Protein AF-0000000073501683 (afdb_homodimer)

Sequence (732 aa):
MWHLYICSGDPIFLEQFWMQNEAYSSVLIPGWHRMSYRYVDYTLMSTELEYYIRKLHSIVGNAVTEGRYMVFGVGSSQLLTAALYALSSENSSSPSNVLATIPYYPMYKSQTVLFNSENFDFRGDTNSWQSNTSTNNLDVIEFVTSPNNPDGELKKPIIGGKTIYDHAYFWPHFTPIPGPSDRDLMIFTLSKLTGHAGVRFGWAIIKDKDVYEKFLNYIMVADLGISKDTQLRVLKLLKVAIKDDGKPLFQLAYNLMRERWDRLTSVLSKSTRFSVQQRHPLHCNFFNETRLPSPAYAWIKCEKEEDDDCGAMLEEGKIISRSGSFFSAKDRYSRLSLIKSQDDFELLIQRFTELVSLENDSIETMMWHLYICSGDPIFLEQFWMQNEAYSSVLIPGWHRMSYRYVDYTLMSTELEYYIRKLHSIVGNAVTEGRYMVFGVGSSQLLTAALYALSSENSSSPSNVLATIPYYPMYKSQTVLFNSENFDFRGDTNSWQSNTSTNNLDVIEFVTSPNNPDGELKKPIIGGKTIYDHAYFWPHFTPIPGPSDRDLMIFTLSKLTGHAGVRFGWAIIKDKDVYEKFLNYIMVADLGISKDTQLRVLKLLKVAIKDDGKPLFQLAYNLMRERWDRLTSVLSKSTRFSVQQRHPLHCNFFNETRLPSPAYAWIKCEKEEDDDCGAMLEEGKIISRSGSFFSAKDRYSRLSLIKSQDDFELLIQRFTELVSLENDSIETM

Nearest PDB structures (foldseek):
  2hox-assembly1_B  TM=9.635E-01  e=4.590E-45  Allium sativum
  3bwn-assembly2_D  TM=9.314E-01  e=3.505E-40  Arabidopsis thaliana
  3bwn-assembly1_A  TM=9.210E-01  e=6.675E-40  Arabidopsis thaliana
  3bwn-assembly1_B  TM=9.392E-01  e=8.279E-39  Arabidopsis thaliana
  3bwn-assembly3_E  TM=9.276E-01  e=3.579E-38  Arabidopsis thaliana

Organism: Ambrosia artemisiifolia (NCBI:txid4212)

pLDDT: mean 93.51, std 9.35, range [40.62, 98.94]

Solvent-accessible surface area (backbone atoms only — not comparable to full-atom values): 36940 Å² total; per-residue (Å²): 132,85,66,44,77,34,47,58,87,46,25,41,56,45,39,66,62,27,56,75,38,31,91,63,25,43,43,77,46,51,46,49,53,68,26,41,54,47,49,96,85,70,35,63,67,59,66,68,42,52,51,52,52,49,49,45,29,60,59,52,34,42,40,66,54,82,90,42,44,75,47,79,30,48,12,41,51,32,42,54,54,33,48,51,64,36,69,32,51,79,90,50,94,57,46,20,36,32,29,34,50,74,57,32,58,49,60,66,52,53,38,39,58,69,56,38,29,58,36,38,41,68,69,48,41,43,69,64,48,64,71,47,70,86,54,83,85,57,61,36,39,34,52,31,40,32,34,23,50,48,67,41,44,78,54,70,82,84,86,77,57,51,56,43,34,36,32,49,43,58,41,71,30,27,25,51,33,70,49,51,46,80,63,64,30,36,33,31,30,43,25,66,72,68,16,35,35,7,48,33,37,16,38,34,41,26,55,50,65,69,45,45,52,39,33,52,49,42,41,40,57,46,32,65,47,54,34,48,61,49,48,52,50,49,39,35,43,49,57,57,45,42,40,82,69,22,45,68,52,42,51,53,46,23,54,53,32,43,52,53,48,52,54,52,49,57,53,39,68,71,30,86,47,45,47,64,62,85,71,66,68,36,54,11,58,64,76,68,44,74,36,66,44,25,47,59,35,46,35,32,32,35,64,42,84,88,40,56,43,28,32,60,58,37,38,74,44,43,34,42,48,34,39,15,54,66,27,69,35,59,32,25,22,22,35,36,44,68,30,38,40,68,67,58,49,53,50,49,54,51,35,49,46,49,45,39,49,53,56,52,51,56,52,70,75,97,132,84,67,42,78,34,48,57,87,48,24,43,57,44,39,66,60,27,55,76,37,31,88,64,26,42,44,77,47,49,46,49,52,68,26,37,54,47,48,96,85,69,34,63,66,60,65,67,42,53,50,52,51,49,48,45,28,60,58,51,32,43,41,67,55,82,89,41,45,74,46,78,30,46,12,41,51,33,42,55,52,33,47,48,63,35,69,33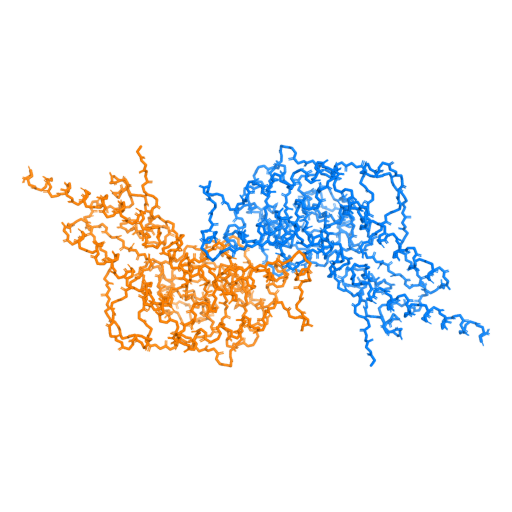,53,79,89,51,96,57,45,20,37,29,30,33,50,72,55,31,59,49,60,65,52,54,38,40,58,69,56,39,28,59,36,38,41,67,69,48,42,43,70,64,48,64,71,47,69,85,56,82,87,55,60,38,39,35,52,32,41,33,35,24,51,46,66,40,44,77,54,71,82,83,85,77,57,49,56,44,33,35,31,49,44,58,40,71,30,27,26,51,32,70,50,53,46,80,63,64,30,37,34,31,30,43,23,66,70,69,15,36,36,8,49,32,38,16,39,36,42,27,56,50,65,69,44,45,52,39,34,51,50,42,42,40,56,47,30,65,48,52,34,48,61,51,49,53,49,49,41,35,44,48,56,56,46,42,38,82,70,21,45,69,52,41,50,53,46,24,52,52,35,42,52,51,49,53,53,52,50,57,54,40,69,72,31,86,46,45,47,65,64,85,72,65,69,35,53,11,59,63,78,69,44,73,35,64,45,24,45,59,35,46,34,32,33,35,64,44,83,85,40,57,43,27,31,62,58,37,39,74,43,42,34,40,48,34,39,15,55,65,27,69,36,60,33,26,23,23,34,35,42,68,30,39,40,70,66,57,48,53,51,50,53,52,35,48,47,50,47,39,48,54,56,53,52,55,52,69,74,95

Structure (mmCIF, N/CA/C/O backbone):
data_AF-0000000073501683-model_v1
#
loop_
_entity.id
_entity.type
_entity.pdbx_description
1 polymer 'Alliinase C-terminal domain-containing protein'
#
loop_
_atom_site.group_PDB
_atom_site.id
_atom_site.type_symbol
_atom_site.label_atom_id
_atom_site.label_alt_id
_atom_site.label_comp_id
_atom_site.label_asym_id
_atom_site.label_entity_id
_atom_site.label_seq_id
_atom_site.pdbx_PDB_ins_code
_atom_site.Cartn_x
_atom_site.Cartn_y
_atom_site.Cartn_z
_atom_site.occupancy
_atom_site.B_iso_or_equiv
_atom_site.auth_seq_id
_atom_site.auth_comp_id
_atom_site.auth_asym_id
_atom_site.auth_atom_id
_atom_site.pdbx_PDB_model_num
ATOM 1 N N . MET A 1 1 ? 5.391 -33.594 15.164 1 40.69 1 MET A N 1
ATOM 2 C CA . MET A 1 1 ? 5.633 -33.969 13.773 1 40.69 1 MET A CA 1
ATOM 3 C C . MET A 1 1 ? 5.453 -32.781 12.852 1 40.69 1 MET A C 1
ATOM 5 O O . MET A 1 1 ? 4.422 -32.094 12.898 1 40.69 1 MET A O 1
ATOM 9 N N . TRP A 1 2 ? 6.484 -32.312 12.258 1 59 2 TRP A N 1
ATOM 10 C CA . TRP A 1 2 ? 6.484 -31 11.625 1 59 2 TRP A CA 1
ATOM 11 C C . TRP A 1 2 ? 5.824 -31.047 10.25 1 59 2 TRP A C 1
ATOM 13 O O . TRP A 1 2 ? 6.184 -31.891 9.422 1 59 2 TRP A O 1
ATOM 23 N N . HIS A 1 3 ? 4.598 -30.578 10.094 1 71.62 3 HIS A N 1
ATOM 24 C CA . HIS A 1 3 ? 3.885 -30.516 8.828 1 71.62 3 HIS A CA 1
ATOM 25 C C . HIS A 1 3 ? 4.582 -29.562 7.855 1 71.62 3 HIS A C 1
ATOM 27 O O . HIS A 1 3 ? 5.086 -28.516 8.266 1 71.62 3 HIS A O 1
ATOM 33 N N . LEU A 1 4 ? 4.883 -30.312 6.652 1 77.75 4 LEU A N 1
ATOM 34 C CA . LEU A 1 4 ? 5.398 -29.484 5.566 1 77.75 4 LEU A CA 1
ATOM 35 C C . LEU A 1 4 ? 4.312 -28.562 5.023 1 77.75 4 LEU A C 1
ATOM 37 O O . LEU A 1 4 ? 3.27 -29.031 4.559 1 77.75 4 LEU A O 1
ATOM 41 N N . TYR A 1 5 ? 4.527 -27.234 5.156 1 80.25 5 TYR A N 1
ATOM 42 C CA . TYR A 1 5 ? 3.586 -26.234 4.652 1 80.25 5 TYR A CA 1
ATOM 43 C C . TYR A 1 5 ? 3.99 -25.75 3.264 1 80.25 5 TYR A C 1
ATOM 45 O O . TYR A 1 5 ? 4.781 -24.812 3.131 1 80.25 5 TYR A O 1
ATOM 53 N N . ILE A 1 6 ? 3.439 -26.484 2.26 1 83.88 6 ILE A N 1
ATOM 54 C CA . ILE A 1 6 ? 3.791 -26.172 0.879 1 83.88 6 ILE A CA 1
ATOM 55 C C . ILE A 1 6 ? 2.578 -25.578 0.157 1 83.88 6 ILE A C 1
ATOM 57 O O . ILE A 1 6 ? 2.35 -25.875 -1.02 1 83.88 6 ILE A O 1
ATOM 61 N N . CYS A 1 7 ? 1.84 -24.781 0.889 1 82.81 7 CYS A N 1
ATOM 62 C CA . CYS A 1 7 ? 0.592 -24.281 0.332 1 82.81 7 CYS A CA 1
ATOM 63 C C . CYS A 1 7 ? 0.721 -22.812 -0.043 1 82.81 7 CYS A C 1
ATOM 65 O O . CYS A 1 7 ? -0.088 -22.281 -0.812 1 82.81 7 CYS A O 1
ATOM 67 N N . SER A 1 8 ? 1.766 -22.188 0.439 1 86.75 8 SER A N 1
ATOM 68 C CA . SER A 1 8 ? 1.868 -20.734 0.271 1 86.75 8 SER A CA 1
ATOM 69 C C . SER A 1 8 ? 2.521 -20.375 -1.06 1 86.75 8 SER A C 1
ATOM 71 O O . SER A 1 8 ? 3.279 -21.172 -1.618 1 86.75 8 SER A O 1
ATOM 73 N N . GLY A 1 9 ? 2.184 -19.219 -1.585 1 90.62 9 GLY A N 1
ATOM 74 C CA . GLY A 1 9 ? 2.812 -18.688 -2.785 1 90.62 9 GLY A CA 1
ATOM 75 C C . GLY A 1 9 ? 4.059 -17.875 -2.496 1 90.62 9 GLY A C 1
ATOM 76 O O . GLY A 1 9 ? 4.516 -17.109 -3.346 1 90.62 9 GLY A O 1
ATOM 77 N N . ASP A 1 10 ? 4.605 -18.078 -1.342 1 91.62 10 ASP A N 1
ATOM 78 C CA . ASP A 1 10 ? 5.809 -17.344 -0.957 1 91.62 10 ASP A CA 1
ATOM 79 C C . ASP A 1 10 ? 7.016 -17.812 -1.771 1 91.62 10 ASP A C 1
ATOM 81 O O . ASP A 1 10 ? 7.5 -18.922 -1.592 1 91.62 10 ASP A O 1
ATOM 85 N N . PRO A 1 11 ? 7.543 -16.938 -2.639 1 95.44 11 PRO A N 1
ATOM 86 C CA . PRO A 1 11 ? 8.539 -17.359 -3.629 1 95.44 11 PRO A CA 1
ATOM 87 C C . PRO A 1 11 ? 9.969 -17.125 -3.164 1 95.44 11 PRO A C 1
ATOM 89 O O . PRO A 1 11 ? 10.633 -16.203 -3.637 1 95.44 11 PRO A O 1
ATOM 92 N N . ILE A 1 12 ? 10.602 -18.062 -2.455 1 94.31 12 ILE A N 1
ATOM 93 C CA . ILE A 1 12 ? 11.945 -17.812 -1.935 1 94.31 12 ILE A CA 1
ATOM 94 C C . ILE A 1 12 ? 12.945 -18.703 -2.664 1 94.31 12 ILE A C 1
ATOM 96 O O . ILE A 1 12 ? 14.102 -18.812 -2.252 1 94.31 12 ILE A O 1
ATOM 100 N N . PHE A 1 13 ? 12.594 -19.266 -3.746 1 95.44 13 PHE A N 1
ATOM 101 C CA . PHE A 1 13 ? 13.391 -20.266 -4.445 1 95.44 13 PHE A CA 1
ATOM 102 C C . PHE A 1 13 ? 14.609 -19.625 -5.098 1 95.44 13 PHE A C 1
ATOM 104 O O . PHE A 1 13 ? 15.57 -20.328 -5.453 1 95.44 13 PHE A O 1
ATOM 111 N N . LEU A 1 14 ? 14.688 -18.281 -5.199 1 97.31 14 LEU A N 1
ATOM 112 C CA . LEU A 1 14 ? 15.797 -17.625 -5.879 1 97.31 14 LEU A CA 1
ATOM 113 C C . LEU A 1 14 ? 16.75 -16.984 -4.871 1 97.31 14 LEU A C 1
ATOM 115 O O . LEU A 1 14 ? 17.609 -16.188 -5.246 1 97.31 14 LEU A O 1
ATOM 119 N N . GLU A 1 15 ? 16.578 -17.266 -3.619 1 96 15 GLU A N 1
ATOM 120 C CA . GLU A 1 15 ? 17.375 -16.641 -2.564 1 96 15 GLU A CA 1
ATOM 121 C C . GLU A 1 15 ? 18.859 -16.812 -2.83 1 96 15 GLU A C 1
ATOM 123 O O . GLU A 1 15 ? 19.641 -15.852 -2.686 1 96 15 GLU A O 1
ATOM 128 N N . GLN A 1 16 ? 19.281 -17.969 -3.281 1 95.62 16 GLN A N 1
ATOM 129 C CA . GLN A 1 16 ? 20.703 -18.25 -3.516 1 95.62 16 GLN A CA 1
ATOM 130 C C . GLN A 1 16 ? 21.25 -17.375 -4.633 1 95.62 16 GLN A C 1
ATOM 132 O O . GLN A 1 16 ? 22.406 -16.922 -4.566 1 95.62 16 GLN A O 1
ATOM 137 N N . PHE A 1 17 ? 20.5 -17.172 -5.641 1 97.38 17 PHE A N 1
ATOM 138 C CA . PHE A 1 17 ? 20.922 -16.281 -6.723 1 97.38 17 PHE A CA 1
ATOM 139 C C . PHE A 1 17 ? 21.25 -14.891 -6.191 1 97.38 17 PHE A C 1
ATOM 141 O O . PHE A 1 17 ? 22.281 -14.305 -6.543 1 97.38 17 PHE A O 1
ATOM 148 N N . TRP A 1 18 ? 20.406 -14.359 -5.355 1 97.44 18 TRP A N 1
ATOM 149 C CA . TRP A 1 18 ? 20.547 -13 -4.855 1 97.44 18 TRP A CA 1
ATOM 150 C C . TRP A 1 18 ? 21.672 -12.906 -3.84 1 97.44 18 TRP A C 1
ATOM 152 O O . TRP A 1 18 ? 22.344 -11.875 -3.736 1 97.44 18 TRP A O 1
ATOM 162 N N . MET A 1 19 ? 21.906 -14.031 -3.141 1 95.75 19 MET A N 1
ATOM 163 C CA . MET A 1 19 ? 23.047 -14.078 -2.246 1 95.75 19 MET A CA 1
ATOM 164 C C . MET A 1 19 ? 24.359 -13.977 -3.029 1 95.75 19 MET A C 1
ATOM 166 O O . MET A 1 19 ? 25.281 -13.266 -2.621 1 95.75 19 MET A O 1
ATOM 170 N N . GLN A 1 20 ? 24.375 -14.609 -4.125 1 95.94 20 GLN A N 1
ATOM 171 C CA . GLN A 1 20 ? 25.562 -14.609 -4.965 1 95.94 20 GLN A CA 1
ATOM 172 C C . GLN A 1 20 ? 25.766 -13.258 -5.641 1 95.94 20 GLN A C 1
ATOM 174 O O . GLN A 1 20 ? 26.859 -12.93 -6.078 1 95.94 20 GLN A O 1
ATOM 179 N N . ASN A 1 21 ? 24.719 -12.492 -5.738 1 95.44 21 ASN A N 1
ATOM 180 C CA . ASN A 1 21 ? 24.781 -11.18 -6.371 1 95.44 21 ASN A CA 1
ATOM 181 C C . ASN A 1 21 ? 24.578 -10.055 -5.355 1 95.44 21 ASN A C 1
ATOM 183 O O . ASN A 1 21 ? 24.047 -8.992 -5.695 1 95.44 21 ASN A O 1
ATOM 187 N N . GLU A 1 22 ? 24.922 -10.289 -4.148 1 92.88 22 GLU A N 1
ATOM 188 C CA . GLU A 1 22 ? 24.656 -9.367 -3.051 1 92.88 22 GLU A CA 1
ATOM 189 C C . GLU A 1 22 ? 25.281 -7.996 -3.324 1 92.88 22 GLU A C 1
ATOM 191 O O . GLU A 1 22 ? 24.656 -6.965 -3.08 1 92.88 22 GLU A O 1
ATOM 196 N N . ALA A 1 23 ? 26.469 -7.91 -3.812 1 90.75 23 ALA A N 1
ATOM 197 C CA . ALA A 1 23 ? 27.203 -6.66 -4.031 1 90.75 23 ALA A CA 1
ATOM 198 C C . ALA A 1 23 ? 26.453 -5.754 -5.008 1 90.75 23 ALA A C 1
ATOM 200 O O . ALA A 1 23 ? 26.5 -4.527 -4.887 1 90.75 23 ALA A O 1
ATOM 201 N N . TYR A 1 24 ? 25.703 -6.387 -5.871 1 92.44 24 TYR A N 1
ATOM 202 C CA . TYR A 1 24 ? 25.047 -5.613 -6.922 1 92.44 24 TYR A CA 1
ATOM 203 C C . TYR A 1 24 ? 23.578 -5.375 -6.594 1 92.44 24 TYR A C 1
ATOM 205 O O . TYR A 1 24 ? 22.953 -4.465 -7.141 1 92.44 24 TYR A O 1
ATOM 213 N N . SER A 1 25 ? 23.078 -6.152 -5.691 1 94.44 25 SER A N 1
ATOM 214 C CA . SER A 1 25 ? 21.641 -6.102 -5.484 1 94.44 25 SER A CA 1
ATOM 215 C C . SER A 1 25 ? 21.297 -5.379 -4.188 1 94.44 25 SER A C 1
ATOM 217 O O . SER A 1 25 ? 20.125 -5.16 -3.889 1 94.44 25 SER A O 1
ATOM 219 N N . SER A 1 26 ? 22.281 -4.949 -3.434 1 95.62 26 SER A N 1
ATOM 220 C CA . SER A 1 26 ? 22.047 -4.227 -2.189 1 95.62 26 SER A CA 1
ATOM 221 C C . SER A 1 26 ? 21.75 -2.754 -2.453 1 95.62 26 SER A C 1
ATOM 223 O O . SER A 1 26 ? 22.312 -2.164 -3.383 1 95.62 26 SER A O 1
ATOM 225 N N . VAL A 1 27 ? 20.875 -2.189 -1.608 1 94.5 27 VAL A N 1
ATOM 226 C CA . VAL A 1 27 ? 20.562 -0.77 -1.739 1 94.5 27 VAL A CA 1
ATOM 227 C C . VAL A 1 27 ? 20.781 -0.066 -0.402 1 94.5 27 VAL A C 1
ATOM 229 O O . VAL A 1 27 ? 20.453 -0.61 0.654 1 94.5 27 VAL A O 1
ATOM 232 N N . LEU A 1 28 ? 21.438 1.097 -0.452 1 94.5 28 LEU A N 1
ATOM 233 C CA . LEU A 1 28 ? 21.578 1.99 0.691 1 94.5 28 LEU A CA 1
ATOM 234 C C . LEU A 1 28 ? 20.625 3.176 0.583 1 94.5 28 LEU A C 1
ATOM 236 O O . LEU A 1 28 ? 20.641 3.895 -0.42 1 94.5 28 LEU A O 1
ATOM 240 N N . ILE A 1 29 ? 19.797 3.379 1.59 1 94.06 29 ILE A N 1
ATOM 241 C CA . ILE A 1 29 ? 18.844 4.477 1.615 1 94.06 29 ILE A CA 1
ATOM 242 C C . ILE A 1 29 ? 19.156 5.418 2.773 1 94.06 29 ILE A C 1
ATOM 244 O O . ILE A 1 29 ? 18.859 5.113 3.932 1 94.06 29 ILE A O 1
ATOM 248 N N . PRO A 1 30 ? 19.672 6.594 2.461 1 94.62 30 PRO A N 1
ATOM 249 C CA . PRO A 1 30 ? 19.938 7.562 3.525 1 94.62 30 PRO A CA 1
ATOM 250 C C . PRO A 1 30 ? 18.672 8.141 4.137 1 94.62 30 PRO A C 1
ATOM 252 O O . PRO A 1 30 ? 17.656 8.281 3.447 1 94.62 30 PRO A O 1
ATOM 255 N N . GLY A 1 31 ? 18.797 8.594 5.379 1 93.44 31 GLY A N 1
ATOM 256 C CA . GLY A 1 31 ? 17.641 9.094 6.109 1 93.44 31 GLY A CA 1
ATOM 257 C C . GLY A 1 31 ? 17.062 10.367 5.516 1 93.44 31 GLY A C 1
ATOM 258 O O . GLY A 1 31 ? 15.875 10.641 5.66 1 93.44 31 GLY A O 1
ATOM 259 N N . TRP A 1 32 ? 17.875 11.109 4.805 1 92.88 32 TRP A N 1
ATOM 260 C CA . TRP A 1 32 ? 17.453 12.414 4.324 1 92.88 32 TRP A CA 1
ATOM 261 C C . TRP A 1 32 ? 16.969 12.336 2.879 1 92.88 32 TRP A C 1
ATOM 263 O O . TRP A 1 32 ? 16.578 13.352 2.293 1 92.88 32 TRP A O 1
ATOM 273 N N . HIS A 1 33 ? 16.938 11.156 2.367 1 88.75 33 HIS A N 1
ATOM 274 C CA . HIS A 1 33 ? 16.594 11.016 0.955 1 88.75 33 HIS A CA 1
ATOM 275 C C . HIS A 1 33 ? 15.164 10.516 0.781 1 88.75 33 HIS A C 1
ATOM 277 O O . HIS A 1 33 ? 14.641 9.805 1.638 1 88.75 33 HIS A O 1
ATOM 283 N N . ARG A 1 34 ? 14.531 11.016 -0.337 1 88.94 34 ARG A N 1
ATOM 284 C CA . ARG A 1 34 ? 13.227 10.547 -0.792 1 88.94 34 ARG A CA 1
ATOM 285 C C . ARG A 1 34 ? 12.156 10.797 0.267 1 88.94 34 ARG A C 1
ATOM 287 O O . ARG A 1 34 ? 11.305 9.938 0.502 1 88.94 34 ARG A O 1
ATOM 294 N N . MET A 1 35 ? 12.227 11.883 0.936 1 93.31 35 MET A N 1
ATOM 295 C CA . MET A 1 35 ? 11.289 12.242 1.996 1 93.31 35 MET A CA 1
ATOM 296 C C . MET A 1 35 ? 9.945 12.68 1.414 1 93.31 35 MET A C 1
ATOM 298 O O . MET A 1 35 ? 8.891 12.367 1.968 1 93.31 35 MET A O 1
ATOM 302 N N . SER A 1 36 ? 9.938 13.273 0.248 1 91.31 36 SER A N 1
ATOM 303 C CA . SER A 1 36 ? 8.758 13.844 -0.388 1 91.31 36 SER A CA 1
ATOM 304 C C . SER A 1 36 ? 7.84 12.758 -0.933 1 91.31 36 SER A C 1
ATOM 306 O O . SER A 1 36 ? 8.305 11.664 -1.271 1 91.31 36 SER A O 1
ATOM 308 N N . TYR A 1 37 ? 6.531 13.148 -1.036 1 88.75 37 TYR A N 1
ATOM 309 C CA . TYR A 1 37 ? 5.574 12.273 -1.708 1 88.75 37 TYR A CA 1
ATOM 310 C C . TYR A 1 37 ? 5.984 12.031 -3.154 1 88.75 37 TYR A C 1
ATOM 312 O O . TYR A 1 37 ? 5.793 10.93 -3.684 1 88.75 37 TYR A O 1
ATOM 320 N N . ARG A 1 38 ? 6.438 13.078 -3.799 1 86.06 38 ARG A N 1
ATOM 321 C CA . ARG A 1 38 ? 6.602 13.086 -5.25 1 86.06 38 ARG A CA 1
ATOM 322 C C . ARG A 1 38 ? 8.062 13.266 -5.637 1 86.06 38 ARG A C 1
ATOM 324 O O . ARG A 1 38 ? 8.875 13.734 -4.832 1 86.06 38 ARG A O 1
ATOM 331 N N . TYR A 1 39 ? 8.297 12.812 -6.816 1 83.75 39 TYR A N 1
ATOM 332 C CA . TYR A 1 39 ? 9.586 13.109 -7.438 1 83.75 39 TYR A CA 1
ATOM 333 C C . TYR A 1 39 ? 9.625 14.555 -7.938 1 83.75 39 TYR A C 1
ATOM 335 O O . TYR A 1 39 ? 8.648 15.289 -7.816 1 83.75 39 TYR A O 1
ATOM 343 N N . VAL A 1 40 ? 10.727 15 -8.391 1 74.5 40 VAL A N 1
ATOM 344 C CA . VAL A 1 40 ? 10.977 16.375 -8.789 1 74.5 40 VAL A CA 1
ATOM 345 C C . VAL A 1 40 ? 10.062 16.75 -9.961 1 74.5 40 VAL A C 1
ATOM 347 O O . VAL A 1 40 ? 9.625 17.891 -10.078 1 74.5 40 VAL A O 1
ATOM 350 N N . ASP A 1 41 ? 9.68 15.758 -10.758 1 71.56 41 ASP A N 1
ATOM 351 C CA . ASP A 1 41 ? 8.82 16 -11.914 1 71.56 41 ASP A CA 1
ATOM 352 C C . ASP A 1 41 ? 7.348 15.898 -11.531 1 71.56 41 ASP A C 1
ATOM 354 O O . ASP A 1 41 ? 6.48 15.805 -12.406 1 71.56 41 ASP A O 1
ATOM 358 N N . TYR A 1 42 ? 7.09 15.773 -10.227 1 73.19 42 TYR A N 1
ATOM 359 C CA . TYR A 1 42 ? 5.766 15.828 -9.617 1 73.19 42 TYR A CA 1
ATOM 360 C C . TYR A 1 42 ? 5.004 14.531 -9.859 1 73.19 42 TYR A C 1
ATOM 362 O O . TYR A 1 42 ? 3.781 14.484 -9.719 1 73.19 42 TYR A O 1
ATOM 370 N N . THR A 1 43 ? 5.793 13.555 -10.305 1 79.25 43 THR A N 1
ATOM 371 C CA . THR A 1 43 ? 5.172 12.242 -10.461 1 79.25 43 THR A CA 1
ATOM 372 C C . THR A 1 43 ? 5.387 11.391 -9.219 1 79.25 43 THR A C 1
ATOM 374 O O . THR A 1 43 ? 6.215 11.727 -8.367 1 79.25 43 THR A O 1
ATOM 377 N N . LEU A 1 44 ? 4.582 10.383 -9.141 1 85.94 44 LEU A N 1
ATOM 378 C CA . LEU A 1 44 ? 4.699 9.43 -8.039 1 85.94 44 LEU A CA 1
ATOM 379 C C . LEU A 1 44 ? 5.52 8.219 -8.461 1 85.94 44 LEU A C 1
ATOM 381 O O . LEU A 1 44 ? 5.91 7.402 -7.617 1 85.94 44 LEU A O 1
ATOM 385 N N . MET A 1 45 ? 5.84 8.141 -9.711 1 93.31 45 MET A N 1
ATOM 386 C CA . MET A 1 45 ? 6.535 6.977 -10.266 1 93.31 45 MET A CA 1
ATOM 387 C C . MET A 1 45 ? 7.91 7.363 -10.797 1 93.31 45 MET A C 1
ATOM 389 O O . MET A 1 45 ? 8.055 8.375 -11.484 1 93.31 45 MET A O 1
ATOM 393 N N . SER A 1 46 ? 8.906 6.633 -10.5 1 95.75 46 SER A N 1
ATOM 394 C CA . SER A 1 46 ? 10.266 6.844 -10.977 1 95.75 46 SER A CA 1
ATOM 395 C C . SER A 1 46 ? 10.367 6.605 -12.484 1 95.75 46 SER A C 1
ATOM 397 O O . SER A 1 46 ? 10.078 5.508 -12.961 1 95.75 46 SER A O 1
ATOM 399 N N . THR A 1 47 ? 10.812 7.586 -13.172 1 95.81 47 THR A N 1
ATOM 400 C CA . THR A 1 47 ? 10.992 7.473 -14.609 1 95.81 47 THR A CA 1
ATOM 401 C C . THR A 1 47 ? 12.078 6.449 -14.938 1 95.81 47 THR A C 1
ATOM 403 O O . THR A 1 47 ? 11.961 5.703 -15.914 1 95.81 47 THR A O 1
ATOM 406 N N . GLU A 1 48 ? 13.117 6.469 -14.133 1 96.94 48 GLU A N 1
ATOM 407 C CA . GLU A 1 48 ? 14.203 5.512 -14.328 1 96.94 48 GLU A CA 1
ATOM 408 C C . GLU A 1 48 ? 13.719 4.078 -14.133 1 96.94 48 GLU A C 1
ATOM 410 O O . GLU A 1 48 ? 14.094 3.182 -14.883 1 96.94 48 GLU A O 1
ATOM 415 N N . LEU A 1 49 ? 12.945 3.896 -13.109 1 98 49 LEU A N 1
ATOM 416 C CA . LEU A 1 49 ? 12.406 2.562 -12.875 1 98 49 LEU A CA 1
ATOM 417 C C . LEU A 1 49 ? 11.516 2.119 -14.031 1 98 49 LEU A C 1
ATOM 419 O O . LEU A 1 49 ? 11.586 0.97 -14.469 1 98 49 LEU A O 1
ATOM 423 N N . GLU A 1 50 ? 10.656 2.984 -14.492 1 98.19 50 GLU A N 1
ATOM 424 C CA . GLU A 1 50 ? 9.812 2.654 -15.641 1 98.19 50 GLU A CA 1
ATOM 425 C C . GLU A 1 50 ? 10.656 2.234 -16.844 1 98.19 50 GLU A C 1
ATOM 427 O O . GLU A 1 50 ? 10.32 1.277 -17.547 1 98.19 50 GLU A O 1
ATOM 432 N N . TYR A 1 51 ? 11.734 2.932 -17.078 1 98.31 51 TYR A N 1
ATOM 433 C CA . TYR A 1 51 ? 12.641 2.613 -18.172 1 98.31 51 TYR A CA 1
ATOM 434 C C . TYR A 1 51 ? 13.18 1.192 -18.047 1 98.31 51 TYR A C 1
ATOM 436 O O . TYR A 1 51 ? 13.18 0.431 -19.016 1 98.31 51 TYR A O 1
ATOM 444 N N . TYR A 1 52 ? 13.586 0.812 -16.906 1 98.69 52 TYR A N 1
ATOM 445 C CA . TYR A 1 52 ? 14.188 -0.504 -16.703 1 98.69 52 TYR A CA 1
ATOM 446 C C . TYR A 1 52 ? 13.125 -1.6 -16.781 1 98.69 52 TYR A C 1
ATOM 448 O O . TYR A 1 52 ? 13.414 -2.719 -17.219 1 98.69 52 TYR A O 1
ATOM 456 N N . ILE A 1 53 ? 11.891 -1.27 -16.391 1 98.88 53 ILE A N 1
ATOM 457 C CA . ILE A 1 53 ? 10.812 -2.238 -16.562 1 98.88 53 ILE A CA 1
ATOM 458 C C . ILE A 1 53 ? 10.555 -2.475 -18.047 1 98.88 53 ILE A C 1
ATOM 460 O O . ILE A 1 53 ? 10.398 -3.617 -18.484 1 98.88 53 ILE A O 1
ATOM 464 N N . ARG A 1 54 ? 10.508 -1.424 -18.828 1 98.81 54 ARG A N 1
ATOM 465 C CA . ARG A 1 54 ? 10.328 -1.56 -20.266 1 98.81 54 ARG A CA 1
ATOM 466 C C . ARG A 1 54 ? 11.484 -2.338 -20.891 1 98.81 54 ARG A C 1
ATOM 468 O O . ARG A 1 54 ? 11.266 -3.166 -21.781 1 98.81 54 ARG A O 1
ATOM 475 N N . LYS A 1 55 ? 12.688 -2.059 -20.453 1 98.81 55 LYS A N 1
ATOM 476 C CA . LYS A 1 55 ? 13.859 -2.783 -20.953 1 98.81 55 LYS A CA 1
ATOM 477 C C . LYS A 1 55 ? 13.758 -4.27 -20.625 1 98.81 55 LYS A C 1
ATOM 479 O O . LYS A 1 55 ? 14.078 -5.117 -21.469 1 98.81 55 LYS A O 1
ATOM 484 N N . LEU A 1 56 ? 13.383 -4.539 -19.391 1 98.88 56 LEU A N 1
ATOM 485 C CA . LEU A 1 56 ? 13.172 -5.926 -18.969 1 98.88 56 LEU A CA 1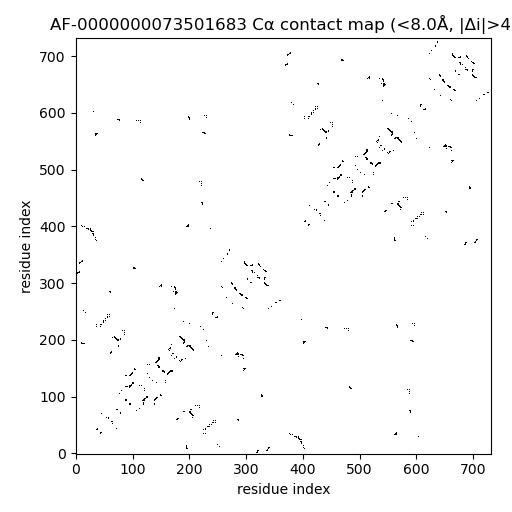
ATOM 486 C C . LEU A 1 56 ? 12.234 -6.641 -19.938 1 98.88 56 LEU A C 1
ATOM 488 O O . LEU A 1 56 ? 12.531 -7.742 -20.391 1 98.88 56 LEU A O 1
ATOM 492 N N . HIS A 1 57 ? 11.086 -6.02 -20.219 1 98.94 57 HIS A N 1
ATOM 493 C CA . HIS A 1 57 ? 10.109 -6.633 -21.109 1 98.94 57 HIS A CA 1
ATOM 494 C C . HIS A 1 57 ? 10.656 -6.766 -22.516 1 98.94 57 HIS A C 1
ATOM 496 O O . HIS A 1 57 ? 10.344 -7.727 -23.219 1 98.94 57 HIS A O 1
ATOM 502 N N . SER A 1 58 ? 11.406 -5.809 -22.922 1 98.75 58 SER A N 1
ATOM 503 C CA . SER A 1 58 ? 12.039 -5.883 -24.234 1 98.75 58 SER A CA 1
ATOM 504 C C . SER A 1 58 ? 13 -7.062 -24.312 1 98.75 58 SER A C 1
ATOM 506 O O . SER A 1 58 ? 13.016 -7.785 -25.312 1 98.75 58 SER A O 1
ATOM 508 N N . ILE A 1 59 ? 13.82 -7.215 -23.312 1 98.69 59 ILE A N 1
ATOM 509 C CA . ILE A 1 59 ? 14.797 -8.297 -23.266 1 98.69 59 ILE A CA 1
ATOM 510 C C . ILE A 1 59 ? 14.078 -9.641 -23.25 1 98.69 59 ILE A C 1
ATOM 512 O O . ILE A 1 59 ? 14.43 -10.547 -24.016 1 98.69 59 ILE A O 1
ATOM 516 N N . VAL A 1 60 ? 13.102 -9.781 -22.438 1 98.75 60 VAL A N 1
ATOM 517 C CA . VAL A 1 60 ? 12.391 -11.047 -22.25 1 98.75 60 VAL A CA 1
ATOM 518 C C . VAL A 1 60 ? 11.516 -11.32 -23.469 1 98.75 60 VAL A C 1
ATOM 520 O O . VAL A 1 60 ? 11.344 -12.477 -23.875 1 98.75 60 VAL A O 1
ATOM 523 N N . GLY A 1 61 ? 10.891 -10.281 -24 1 98.62 61 GLY A N 1
ATOM 524 C CA . GLY A 1 61 ? 10.008 -10.406 -25.141 1 98.62 61 GLY A CA 1
ATOM 525 C C . GLY A 1 61 ? 8.617 -10.883 -24.781 1 98.62 61 GLY A C 1
ATOM 526 O O . GLY A 1 61 ? 7.957 -11.562 -25.562 1 98.62 61 GLY A O 1
ATOM 527 N N . ASN A 1 62 ? 8.141 -10.516 -23.594 1 98.69 62 ASN A N 1
ATOM 528 C CA . ASN A 1 62 ? 6.891 -11.125 -23.156 1 98.69 62 ASN A CA 1
ATOM 529 C C . ASN A 1 62 ? 5.738 -10.125 -23.172 1 98.69 62 ASN A C 1
ATOM 531 O O . ASN A 1 62 ? 4.578 -10.508 -23 1 98.69 62 ASN A O 1
ATOM 535 N N . ALA A 1 63 ? 5.961 -8.859 -23.391 1 98.88 63 ALA A N 1
ATOM 536 C CA . ALA A 1 63 ? 4.867 -7.883 -23.422 1 98.88 63 ALA A CA 1
ATOM 537 C C . ALA A 1 63 ? 5.203 -6.703 -24.312 1 98.88 63 ALA A C 1
ATOM 539 O O . ALA A 1 63 ? 6.344 -6.234 -24.344 1 98.88 63 ALA A O 1
ATOM 540 N N . VAL A 1 64 ? 4.246 -6.207 -25.031 1 98.75 64 VAL A N 1
ATOM 541 C CA . VAL A 1 64 ? 4.371 -4.949 -25.75 1 98.75 64 VAL A CA 1
ATOM 542 C C . VAL A 1 64 ? 4.23 -3.777 -24.781 1 98.75 64 VAL A C 1
ATOM 544 O O . VAL A 1 64 ? 3.201 -3.629 -24.125 1 98.75 64 VAL A O 1
ATOM 547 N N . THR A 1 65 ? 5.281 -2.984 -24.734 1 98.62 65 THR A N 1
ATOM 548 C CA . THR A 1 65 ? 5.223 -1.856 -23.812 1 98.62 65 THR A CA 1
ATOM 549 C C . THR A 1 65 ? 5.273 -0.533 -24.562 1 98.62 65 THR A C 1
ATOM 551 O O . THR A 1 65 ? 4.965 0.521 -24.016 1 98.62 65 THR A O 1
ATOM 554 N N . GLU A 1 66 ? 5.711 -0.515 -25.812 1 98.12 66 GLU A N 1
ATOM 555 C CA . GLU A 1 66 ? 5.781 0.704 -26.609 1 98.12 66 GLU A CA 1
ATOM 556 C C . GLU A 1 66 ? 4.395 1.31 -26.828 1 98.12 66 GLU A C 1
ATOM 558 O O . GLU A 1 66 ? 3.447 0.6 -27.172 1 98.12 66 GLU A O 1
ATOM 563 N N . GLY A 1 67 ? 4.324 2.541 -26.594 1 98.06 67 GLY A N 1
ATOM 564 C CA . GLY A 1 67 ? 3.062 3.236 -26.781 1 98.06 67 GLY A CA 1
ATOM 565 C C . GLY A 1 67 ? 2.041 2.92 -25.703 1 98.06 67 GLY A C 1
ATOM 566 O O . GLY A 1 67 ? 0.853 3.209 -25.859 1 98.06 67 GLY A O 1
ATOM 567 N N . ARG A 1 68 ? 2.443 2.32 -24.656 1 98.69 68 ARG A N 1
ATOM 568 C CA . ARG A 1 68 ? 1.532 1.956 -23.578 1 98.69 68 ARG A CA 1
ATOM 569 C C . ARG A 1 68 ? 1.791 2.801 -22.328 1 98.69 68 ARG A C 1
ATOM 571 O O . ARG A 1 68 ? 2.879 3.355 -22.172 1 98.69 68 ARG A O 1
ATOM 578 N N . TYR A 1 69 ? 0.806 2.891 -21.5 1 98.38 69 TYR A N 1
ATOM 579 C CA . TYR A 1 69 ? 0.936 3.549 -20.203 1 98.38 69 TYR A CA 1
ATOM 580 C C . TYR A 1 69 ? 1.258 2.539 -19.109 1 98.38 69 TYR A C 1
ATOM 582 O O . TYR A 1 69 ? 0.941 1.354 -19.234 1 98.38 69 TYR A O 1
ATOM 590 N N . MET A 1 70 ? 1.961 3.023 -18.125 1 98.12 70 MET A N 1
ATOM 591 C CA . MET A 1 70 ? 2.342 2.133 -17.031 1 98.12 70 MET A CA 1
ATOM 592 C C . MET A 1 70 ? 1.947 2.727 -15.688 1 98.12 70 MET A C 1
ATOM 594 O O . MET A 1 70 ? 2.057 3.936 -15.484 1 98.12 70 MET A O 1
ATOM 598 N N . VAL A 1 71 ? 1.484 1.883 -14.758 1 98.06 71 VAL A N 1
ATOM 599 C CA . VAL A 1 71 ? 1.16 2.283 -13.391 1 98.06 71 VAL A CA 1
ATOM 600 C C . VAL A 1 71 ? 1.81 1.319 -12.398 1 98.06 71 VAL A C 1
ATOM 602 O O . VAL A 1 71 ? 1.736 0.101 -12.578 1 98.06 71 VAL A O 1
ATOM 605 N N . PHE A 1 72 ? 2.508 1.872 -11.406 1 97.94 72 PHE A N 1
ATOM 606 C CA . PHE A 1 72 ? 3.066 1.072 -10.32 1 97.94 72 PHE A CA 1
ATOM 607 C C . PHE A 1 72 ? 2.037 0.859 -9.219 1 97.94 72 PHE A C 1
ATOM 609 O O . PHE A 1 72 ? 1.153 1.695 -9.023 1 97.94 72 PHE A O 1
ATOM 616 N N . GLY A 1 73 ? 2.129 -0.257 -8.539 1 97.06 73 GLY A N 1
ATOM 617 C CA . GLY A 1 73 ? 1.225 -0.543 -7.434 1 97.06 73 GLY A CA 1
ATOM 618 C C . GLY A 1 73 ? 1.888 -1.302 -6.297 1 97.06 73 GLY A C 1
ATOM 619 O O . GLY A 1 73 ? 3.008 -1.797 -6.449 1 97.06 73 GLY A O 1
ATOM 620 N N . VAL A 1 74 ? 1.193 -1.3 -5.129 1 97 74 VAL A N 1
ATOM 621 C CA . VAL A 1 74 ? 1.605 -2.115 -3.99 1 97 74 VAL A CA 1
ATOM 622 C C . VAL A 1 74 ? 1.306 -3.586 -4.273 1 97 74 VAL A C 1
ATOM 624 O O . VAL A 1 74 ? 0.309 -4.125 -3.785 1 97 74 VAL A O 1
ATOM 627 N N . GLY A 1 75 ? 2.277 -4.168 -4.973 1 96.44 75 GLY A N 1
ATOM 628 C CA . GLY A 1 75 ? 2.016 -5.496 -5.512 1 96.44 75 GLY A CA 1
ATOM 629 C C . GLY A 1 75 ? 0.983 -5.496 -6.621 1 96.44 75 GLY A C 1
ATOM 630 O O . GLY A 1 75 ? 0.405 -4.457 -6.941 1 96.44 75 GLY A O 1
ATOM 631 N N . SER A 1 76 ? 0.851 -6.699 -7.227 1 97.38 76 SER A N 1
ATOM 632 C CA . SER A 1 76 ? -0.203 -6.824 -8.227 1 97.38 76 SER A CA 1
ATOM 633 C C . SER A 1 76 ? -1.583 -6.844 -7.578 1 97.38 76 SER A C 1
ATOM 635 O O . SER A 1 76 ? -2.588 -6.555 -8.227 1 97.38 76 SER A O 1
ATOM 637 N N . SER A 1 77 ? -1.632 -7.137 -6.277 1 96.12 77 SER A N 1
ATOM 638 C CA . SER A 1 77 ? -2.906 -7.211 -5.574 1 96.12 77 SER A CA 1
ATOM 639 C C . SER A 1 77 ? -3.643 -5.875 -5.621 1 96.12 77 SER A C 1
ATOM 641 O O . SER A 1 77 ? -4.836 -5.828 -5.934 1 96.12 77 SER A O 1
ATOM 643 N N . GLN A 1 78 ? -2.947 -4.809 -5.293 1 97.06 78 GLN A N 1
ATOM 644 C CA . GLN A 1 78 ? -3.572 -3.494 -5.367 1 97.06 78 GLN A CA 1
ATOM 645 C C . GLN A 1 78 ? -4.027 -3.18 -6.789 1 97.06 78 GLN A C 1
ATOM 647 O O . GLN A 1 78 ? -5.074 -2.562 -6.988 1 97.06 78 GLN A O 1
ATOM 652 N N . LEU A 1 79 ? -3.217 -3.562 -7.73 1 98.25 79 LEU A N 1
ATOM 653 C CA . LEU A 1 79 ? -3.477 -3.242 -9.133 1 98.25 79 LEU A CA 1
ATOM 654 C C . LEU A 1 79 ? -4.703 -3.988 -9.641 1 98.25 79 LEU A C 1
ATOM 656 O O . LEU A 1 79 ? -5.43 -3.484 -10.5 1 98.25 79 LEU A O 1
ATOM 660 N N . LEU A 1 80 ? -4.949 -5.172 -9.125 1 98.19 80 LEU A N 1
ATOM 661 C CA . LEU A 1 80 ? -6.152 -5.914 -9.492 1 98.19 80 LEU A CA 1
ATOM 662 C C . LEU A 1 80 ? -7.406 -5.148 -9.094 1 98.19 80 LEU A C 1
ATOM 664 O O . LEU A 1 80 ? -8.359 -5.055 -9.883 1 98.19 80 LEU A O 1
ATOM 668 N N . THR A 1 81 ? -7.41 -4.582 -7.953 1 96.31 81 THR A N 1
ATOM 669 C CA . THR A 1 81 ? -8.547 -3.787 -7.492 1 96.31 81 THR A CA 1
ATOM 670 C C . THR A 1 81 ? -8.656 -2.494 -8.297 1 96.31 81 THR A C 1
ATOM 672 O O . THR A 1 81 ? -9.758 -2.094 -8.688 1 96.31 81 THR A O 1
ATOM 675 N N . ALA A 1 82 ? -7.508 -1.862 -8.477 1 97.62 82 ALA A N 1
ATOM 676 C CA . ALA A 1 82 ? -7.5 -0.644 -9.281 1 97.62 82 ALA A CA 1
ATOM 677 C C . ALA A 1 82 ? -8.086 -0.899 -10.664 1 97.62 82 ALA A C 1
ATOM 679 O O . ALA A 1 82 ? -8.789 -0.047 -11.219 1 97.62 82 ALA A O 1
ATOM 680 N N . ALA A 1 83 ? -7.766 -2.053 -11.211 1 98.44 83 ALA A N 1
ATOM 681 C CA . ALA A 1 83 ? -8.273 -2.424 -12.531 1 98.44 83 ALA A CA 1
ATOM 682 C C . ALA A 1 83 ? -9.797 -2.518 -12.523 1 98.44 83 ALA A C 1
ATOM 684 O O . ALA A 1 83 ? -10.461 -2.053 -13.453 1 98.44 83 ALA A O 1
ATOM 685 N N . LEU A 1 84 ? -10.359 -3.133 -11.5 1 97.19 84 LEU A N 1
ATOM 686 C CA . LEU A 1 84 ? -11.805 -3.23 -11.383 1 97.19 84 LEU A CA 1
ATOM 687 C C . LEU A 1 84 ? -12.445 -1.846 -11.344 1 97.19 84 LEU A C 1
ATOM 689 O O . LEU A 1 84 ? -13.43 -1.589 -12.039 1 97.19 84 LEU A O 1
ATOM 693 N N . TYR A 1 85 ? -11.875 -0.998 -10.578 1 95.75 85 TYR A N 1
ATOM 694 C CA . TYR A 1 85 ? -12.391 0.362 -10.469 1 95.75 85 TYR A CA 1
ATOM 695 C C . TYR A 1 85 ? -12.289 1.09 -11.805 1 95.75 85 TYR A C 1
ATOM 697 O O . TYR A 1 85 ? -13.227 1.793 -12.203 1 95.75 85 TYR A O 1
ATOM 705 N N . ALA A 1 86 ? -11.195 0.92 -12.43 1 97.19 86 ALA A N 1
ATOM 706 C CA . ALA A 1 86 ? -10.93 1.654 -13.664 1 97.19 86 ALA A CA 1
ATOM 707 C C . ALA A 1 86 ? -11.828 1.155 -14.797 1 97.19 86 ALA A C 1
ATOM 709 O O . ALA A 1 86 ? -12.211 1.927 -15.68 1 97.19 86 ALA A O 1
ATOM 710 N N . LEU A 1 87 ? -12.172 -0.116 -14.805 1 97 87 LEU A N 1
ATOM 711 C CA . LEU A 1 87 ? -12.875 -0.721 -15.922 1 97 87 LEU A CA 1
ATOM 712 C C . LEU A 1 87 ? -14.383 -0.735 -15.672 1 97 87 LEU A C 1
ATOM 714 O O . LEU A 1 87 ? -15.172 -0.92 -16.609 1 97 87 LEU A O 1
ATOM 718 N N . SER A 1 88 ? -14.758 -0.645 -14.422 1 94.75 88 SER A N 1
ATOM 719 C CA . SER A 1 88 ? -16.188 -0.715 -14.094 1 94.75 88 SER A CA 1
ATOM 720 C C . SER A 1 88 ? -16.938 0.506 -14.617 1 94.75 88 SER A C 1
ATOM 722 O O . SER A 1 88 ? -16.375 1.609 -14.656 1 94.75 88 SER A O 1
ATOM 724 N N . SER A 1 89 ? -18.094 0.308 -15.055 1 87 89 SER A N 1
ATOM 725 C CA . SER A 1 89 ? -18.953 1.396 -15.516 1 87 89 SER A CA 1
ATOM 726 C C . SER A 1 89 ? -19.469 2.221 -14.344 1 87 89 SER A C 1
ATOM 728 O O . SER A 1 89 ? -19.875 1.665 -13.328 1 87 89 SER A O 1
ATOM 730 N N . GLU A 1 90 ? -19.25 3.506 -14.703 1 76.81 90 GLU A N 1
ATOM 731 C CA . GLU A 1 90 ? -19.75 4.43 -13.695 1 76.81 90 GLU A CA 1
ATOM 732 C C . GLU A 1 90 ? -21.203 4.828 -13.984 1 76.81 90 GLU A C 1
ATOM 734 O O . GLU A 1 90 ? -21.594 4.938 -15.148 1 76.81 90 GLU A O 1
ATOM 739 N N . ASN A 1 91 ? -22.109 4.844 -13.055 1 71.44 91 ASN A N 1
ATOM 740 C CA . ASN A 1 91 ? -23.469 5.379 -13.188 1 71.44 91 ASN A CA 1
ATOM 741 C C . ASN A 1 91 ? -24.406 4.379 -13.852 1 71.44 91 ASN A C 1
ATOM 743 O O . ASN A 1 91 ? -25.406 4.766 -14.469 1 71.44 91 ASN A O 1
ATOM 747 N N . SER A 1 92 ? -23.922 3.23 -14.055 1 75.31 92 SER A N 1
ATOM 748 C CA . SER A 1 92 ? -24.844 2.217 -14.555 1 75.31 92 SER A CA 1
ATOM 749 C C . SER A 1 92 ? -25.828 1.768 -13.477 1 75.31 92 SER A C 1
ATOM 751 O O . SER A 1 92 ? -25.547 1.901 -12.281 1 75.31 92 SER A O 1
ATOM 753 N N . SER A 1 93 ? -26.938 1.496 -13.922 1 81.19 93 SER A N 1
ATOM 754 C CA . SER A 1 93 ? -27.969 1.023 -13.008 1 81.19 93 SER A CA 1
ATOM 755 C C . SER A 1 93 ? -27.578 -0.31 -12.375 1 81.19 93 SER A C 1
ATOM 757 O O . SER A 1 93 ? -28.141 -0.701 -11.344 1 81.19 93 SER A O 1
ATOM 759 N N . SER A 1 94 ? -26.656 -0.992 -13.008 1 88.31 94 SER A N 1
ATOM 760 C CA . SER A 1 94 ? -26.203 -2.273 -12.477 1 88.31 94 SER A CA 1
ATOM 761 C C . SER A 1 94 ? -24.688 -2.344 -12.43 1 88.31 94 SER A C 1
ATOM 763 O O . SER A 1 94 ? -24 -1.756 -13.266 1 88.31 94 SER A O 1
ATOM 765 N N . PRO A 1 95 ? -24.203 -3.076 -11.445 1 92.88 95 PRO A N 1
ATOM 766 C CA . PRO A 1 95 ? -22.75 -3.217 -11.352 1 92.88 95 PRO A CA 1
ATOM 767 C C . PRO A 1 95 ? -22.156 -4.039 -12.5 1 92.88 95 PRO A C 1
ATOM 769 O O . PRO A 1 95 ? -22.859 -4.875 -13.086 1 92.88 95 PRO A O 1
ATOM 772 N N . SER A 1 96 ? -20.922 -3.742 -12.875 1 94.69 96 SER A N 1
ATOM 773 C CA . SER A 1 96 ? -20.203 -4.605 -13.805 1 94.69 96 SER A CA 1
ATOM 774 C C . SER A 1 96 ? -20.047 -6.016 -13.242 1 94.69 96 SER A C 1
ATOM 776 O O . SER A 1 96 ? -19.781 -6.195 -12.055 1 94.69 96 SER A O 1
ATOM 778 N N . ASN A 1 97 ? -20.281 -6.992 -14.102 1 93.56 97 ASN A N 1
ATOM 779 C CA . ASN A 1 97 ? -20.156 -8.391 -13.703 1 93.56 97 ASN A CA 1
ATOM 780 C C . ASN A 1 97 ? -18.703 -8.867 -13.797 1 93.56 97 ASN A C 1
ATOM 782 O O . ASN A 1 97 ? -18.141 -8.906 -14.891 1 93.56 97 ASN A O 1
ATOM 786 N N . VAL A 1 98 ? -18.141 -9.25 -12.656 1 96.38 98 VAL A N 1
ATOM 787 C CA . VAL A 1 98 ? -16.75 -9.719 -12.609 1 96.38 98 VAL A CA 1
ATOM 788 C C . VAL A 1 98 ? -16.734 -11.25 -12.648 1 96.38 98 VAL A C 1
ATOM 790 O O . VAL A 1 98 ? -17.391 -11.906 -11.836 1 96.38 98 VAL A O 1
ATOM 793 N N . LEU A 1 99 ? -15.969 -11.812 -13.562 1 96.31 99 LEU A N 1
ATOM 794 C CA . LEU A 1 99 ? -15.93 -13.25 -13.773 1 96.31 99 LEU A CA 1
ATOM 795 C C . LEU A 1 99 ? -14.492 -13.75 -13.859 1 96.31 99 LEU A C 1
ATOM 797 O O . LEU A 1 99 ? -13.586 -12.984 -14.203 1 96.31 99 LEU A O 1
ATOM 801 N N . ALA A 1 100 ? -14.281 -15.023 -13.578 1 97.25 100 ALA A N 1
ATOM 802 C CA . ALA A 1 100 ? -13.016 -15.727 -13.773 1 97.25 100 ALA A CA 1
ATOM 803 C C . ALA A 1 100 ? -13.258 -17.203 -14.062 1 97.25 100 ALA A C 1
ATOM 805 O O . ALA A 1 100 ? -14.227 -17.797 -13.578 1 97.25 100 ALA A O 1
ATOM 806 N N . THR A 1 101 ? -12.43 -17.812 -14.82 1 97.25 101 THR A N 1
ATOM 807 C CA . THR A 1 101 ? -12.594 -19.203 -15.188 1 97.25 101 THR A CA 1
ATOM 808 C C . THR A 1 101 ? -12 -20.125 -14.117 1 97.25 101 THR A C 1
ATOM 810 O O . THR A 1 101 ? -10.828 -20 -13.766 1 97.25 101 THR A O 1
ATOM 813 N N . ILE A 1 102 ? -12.672 -21.109 -13.633 1 97.88 102 ILE A N 1
ATOM 814 C CA . ILE A 1 102 ? -12.234 -22.062 -12.617 1 97.88 102 ILE A CA 1
ATOM 815 C C . ILE A 1 102 ? -11.219 -23.031 -13.219 1 97.88 102 ILE A C 1
ATOM 817 O O . ILE A 1 102 ? -11.406 -23.531 -14.328 1 97.88 102 ILE A O 1
ATOM 821 N N . PRO A 1 103 ? -10.211 -23.453 -12.484 1 98.12 103 PRO A N 1
ATOM 822 C CA . PRO A 1 103 ? -9.805 -22.859 -11.211 1 98.12 103 PRO A CA 1
ATOM 823 C C . PRO A 1 103 ? -9.148 -21.484 -11.375 1 98.12 103 PRO A C 1
ATOM 825 O O . PRO A 1 103 ? -8.508 -21.234 -12.398 1 98.12 103 PRO A O 1
ATOM 828 N N . TYR A 1 104 ? -9.359 -20.562 -10.453 1 97.94 104 TYR A N 1
ATOM 829 C CA . TYR A 1 104 ? -8.781 -19.219 -10.555 1 97.94 104 TYR A CA 1
ATOM 830 C C . TYR A 1 104 ? -8.18 -18.781 -9.227 1 97.94 104 TYR A C 1
ATOM 832 O O . TYR A 1 104 ? -8.43 -19.406 -8.188 1 97.94 104 TYR A O 1
ATOM 840 N N . TYR A 1 105 ? -7.324 -17.844 -9.281 1 97.5 105 TYR A N 1
ATOM 841 C CA . TYR A 1 105 ? -6.73 -17.203 -8.109 1 97.5 105 TYR A CA 1
ATOM 842 C C . TYR A 1 105 ? -7.809 -16.656 -7.191 1 97.5 105 TYR A C 1
ATOM 844 O O . TYR A 1 105 ? -8.602 -15.797 -7.598 1 97.5 105 TYR A O 1
ATOM 852 N N . PRO A 1 106 ? -7.801 -17 -5.918 1 96.75 106 PRO A N 1
ATOM 853 C CA . PRO A 1 106 ? -8.93 -16.719 -5.027 1 96.75 106 PRO A CA 1
ATOM 854 C C . PRO A 1 106 ? -9.094 -15.234 -4.734 1 96.75 106 PRO A C 1
ATOM 856 O O . PRO A 1 106 ? -10.188 -14.789 -4.387 1 96.75 106 PRO A O 1
ATOM 859 N N . MET A 1 107 ? -8.094 -14.438 -4.887 1 96.31 107 MET A N 1
ATOM 860 C CA . MET A 1 107 ? -8.133 -13.023 -4.531 1 96.31 107 MET A CA 1
ATOM 861 C C . MET A 1 107 ? -9.102 -12.258 -5.438 1 96.31 107 MET A C 1
ATOM 863 O O . MET A 1 107 ? -9.641 -11.227 -5.043 1 96.31 107 MET A O 1
ATOM 867 N N . TYR A 1 108 ? -9.336 -12.766 -6.652 1 98 108 TYR A N 1
ATOM 868 C CA . TYR A 1 108 ? -10.289 -12.102 -7.543 1 98 108 TYR A CA 1
ATOM 869 C C . TYR A 1 108 ? -11.656 -11.977 -6.883 1 98 108 TYR A C 1
ATOM 871 O O . TYR A 1 108 ? -12.25 -10.891 -6.879 1 98 108 TYR A O 1
ATOM 879 N N . LYS A 1 109 ? -12.07 -13.062 -6.312 1 97.75 109 LYS A N 1
ATOM 880 C CA . LYS A 1 109 ? -13.359 -13.07 -5.617 1 97.75 109 LYS A CA 1
ATOM 881 C C . LYS A 1 109 ? -13.258 -12.352 -4.273 1 97.75 109 LYS A C 1
ATOM 883 O O . LYS A 1 109 ? -14.102 -11.508 -3.947 1 97.75 109 LYS A O 1
ATOM 888 N N . SER A 1 110 ? -12.258 -12.672 -3.506 1 97.19 110 SER A N 1
ATOM 889 C CA . SER A 1 110 ? -12.133 -12.141 -2.154 1 97.19 110 SER A CA 1
ATOM 890 C C . SER A 1 110 ? -12.102 -10.617 -2.164 1 97.19 110 SER A C 1
ATOM 892 O O . SER A 1 110 ? -12.734 -9.969 -1.325 1 97.19 110 SER A O 1
ATOM 894 N N . GLN A 1 111 ? -11.328 -10.031 -3.08 1 96.88 111 GLN A N 1
ATOM 895 C CA . GLN A 1 111 ? -11.234 -8.578 -3.172 1 96.88 111 GLN A CA 1
ATOM 896 C C . GLN A 1 111 ? -12.562 -7.973 -3.6 1 96.88 111 GLN A C 1
ATOM 898 O O . GLN A 1 111 ? -13.016 -6.984 -3.016 1 96.88 111 GLN A O 1
ATOM 903 N N . THR A 1 112 ? -13.156 -8.555 -4.625 1 96.94 112 THR A N 1
ATOM 904 C CA . THR A 1 112 ? -14.422 -8.031 -5.133 1 96.94 112 THR A CA 1
ATOM 905 C C . THR A 1 112 ? -15.484 -8.031 -4.039 1 96.94 112 THR A C 1
ATOM 907 O O . THR A 1 112 ? -16.219 -7.059 -3.879 1 96.94 112 THR A O 1
ATOM 910 N N . VAL A 1 113 ? -15.492 -9.086 -3.277 1 94.88 113 VAL A N 1
ATOM 911 C CA . VAL A 1 113 ? -16.484 -9.242 -2.215 1 94.88 113 VAL A CA 1
ATOM 912 C C . VAL A 1 113 ? -16.156 -8.281 -1.071 1 94.88 113 VAL A C 1
ATOM 914 O O . VAL A 1 113 ? -17.062 -7.641 -0.519 1 94.88 113 VAL A O 1
ATOM 917 N N . LEU A 1 114 ? -14.953 -8.141 -0.712 1 93.88 114 LEU A N 1
ATOM 918 C CA . LEU A 1 114 ? -14.539 -7.262 0.377 1 93.88 114 LEU A CA 1
ATOM 919 C C . LEU A 1 114 ? -14.961 -5.82 0.104 1 93.88 114 LEU A C 1
ATOM 921 O O . LEU A 1 114 ? -15.5 -5.148 0.987 1 93.88 114 LEU A O 1
ATOM 925 N N . PHE A 1 115 ? -14.664 -5.332 -1.076 1 92.31 115 PHE A N 1
ATOM 926 C CA . PHE A 1 115 ? -14.906 -3.926 -1.387 1 92.31 115 PHE A CA 1
ATOM 927 C C . PHE A 1 115 ? -16.391 -3.648 -1.539 1 92.31 115 PHE A C 1
ATOM 929 O O . PHE A 1 115 ? -16.844 -2.518 -1.339 1 92.31 115 PHE A O 1
ATOM 936 N N . ASN A 1 116 ? -17.188 -4.75 -1.896 1 93.12 116 ASN A N 1
ATOM 937 C CA . ASN A 1 116 ? -18.641 -4.629 -1.957 1 93.12 116 ASN A CA 1
ATOM 938 C C . ASN A 1 116 ? -19.062 -3.311 -2.598 1 93.12 116 ASN A C 1
ATOM 940 O O . ASN A 1 116 ? -19.844 -2.555 -2.012 1 93.12 116 ASN A O 1
ATOM 944 N N . SER A 1 117 ? -18.469 -2.992 -3.721 1 92.88 117 SER A N 1
ATOM 945 C CA . SER A 1 117 ? -18.703 -1.743 -4.438 1 92.88 117 SER A CA 1
ATOM 946 C C . SER A 1 117 ? -20.031 -1.782 -5.191 1 92.88 117 SER A C 1
ATOM 948 O O . SER A 1 117 ? -20.453 -2.838 -5.672 1 92.88 117 SER A O 1
ATOM 950 N N . GLU A 1 118 ? -20.641 -0.626 -5.375 1 93.06 118 GLU A N 1
ATOM 951 C CA . GLU A 1 118 ? -21.844 -0.504 -6.203 1 93.06 118 GLU A CA 1
ATOM 952 C C . GLU A 1 118 ? -21.5 -0.63 -7.688 1 93.06 118 GLU A C 1
ATOM 954 O O . GLU A 1 118 ? -22.375 -0.842 -8.516 1 93.06 118 GLU A O 1
ATOM 959 N N . ASN A 1 119 ? -20.188 -0.585 -7.992 1 94.12 119 ASN A N 1
ATOM 960 C CA . ASN A 1 119 ? -19.781 -0.491 -9.391 1 94.12 119 ASN A CA 1
ATOM 961 C C . ASN A 1 119 ? -19.469 -1.867 -9.977 1 94.12 119 ASN A C 1
ATOM 963 O O . ASN A 1 119 ? -19.438 -2.031 -11.195 1 94.12 119 ASN A O 1
ATOM 967 N N . PHE A 1 120 ? -19.188 -2.836 -9.211 1 95.81 120 PHE A N 1
ATOM 968 C CA . PHE A 1 120 ? -18.859 -4.168 -9.703 1 95.81 120 PHE A CA 1
ATOM 969 C C . PHE A 1 120 ? -19.266 -5.234 -8.688 1 95.81 120 PHE A C 1
ATOM 971 O O . PHE A 1 120 ? -19.344 -4.957 -7.492 1 95.81 120 PHE A O 1
ATOM 978 N N . ASP A 1 121 ? -19.484 -6.434 -9.18 1 95.31 121 ASP A N 1
ATOM 979 C CA . ASP A 1 121 ? -19.875 -7.574 -8.359 1 95.31 121 ASP A CA 1
ATOM 980 C C . ASP A 1 121 ? -19.344 -8.883 -8.938 1 95.31 121 ASP A C 1
ATOM 982 O O . ASP A 1 121 ? -19.359 -9.078 -10.156 1 95.31 121 ASP A O 1
ATOM 986 N N . PHE A 1 122 ? -18.844 -9.711 -8.078 1 96.62 122 PHE A N 1
ATOM 987 C CA . PHE A 1 122 ? -18.344 -11 -8.539 1 96.62 122 PHE A CA 1
ATOM 988 C C . PHE A 1 122 ? -19.484 -11.945 -8.875 1 96.62 122 PHE A C 1
ATOM 990 O O . PHE A 1 122 ? -20.328 -12.227 -8.023 1 96.62 122 PHE A O 1
ATOM 997 N N . ARG A 1 123 ? -19.453 -12.492 -10.062 1 93.62 123 ARG A N 1
ATOM 998 C CA . ARG A 1 123 ? -20.594 -13.281 -10.5 1 93.62 123 ARG A CA 1
ATOM 999 C C . ARG A 1 123 ? -20.188 -14.719 -10.797 1 93.62 123 ARG A C 1
ATOM 1001 O O . ARG A 1 123 ? -21 -15.516 -11.266 1 93.62 123 ARG A O 1
ATOM 1008 N N . GLY A 1 124 ? -18.922 -15.055 -10.617 1 93.5 124 GLY A N 1
ATOM 1009 C CA . GLY A 1 124 ? -18.562 -16.453 -10.602 1 93.5 124 GLY A CA 1
ATOM 1010 C C . GLY A 1 124 ? -17.781 -16.891 -11.836 1 93.5 124 GLY A C 1
ATOM 1011 O O . GLY A 1 124 ? -16.906 -16.156 -12.305 1 93.5 124 GLY A O 1
ATOM 1012 N N . ASP A 1 125 ? -18.125 -18.062 -12.352 1 95.06 125 ASP A N 1
ATOM 1013 C CA . ASP A 1 125 ? -17.375 -18.766 -13.391 1 95.06 125 ASP A CA 1
ATOM 1014 C C . ASP A 1 125 ? -17.812 -18.312 -14.781 1 95.06 125 ASP A C 1
ATOM 1016 O O . ASP A 1 125 ? -19.016 -18.297 -15.086 1 95.06 125 ASP A O 1
ATOM 1020 N N . THR A 1 126 ? -16.812 -18.031 -15.609 1 93.75 126 THR A N 1
ATOM 1021 C CA . THR A 1 126 ? -17.094 -17.578 -16.969 1 93.75 126 THR A CA 1
ATOM 1022 C C . THR A 1 126 ? -17.875 -18.641 -17.734 1 93.75 126 THR A C 1
ATOM 1024 O O . THR A 1 126 ? -18.766 -18.312 -18.531 1 93.75 126 THR A O 1
ATOM 1027 N N . ASN A 1 127 ? -17.5 -19.906 -17.562 1 90.44 127 ASN A N 1
ATOM 1028 C CA . ASN A 1 127 ? -18.141 -20.984 -18.297 1 90.44 127 ASN A CA 1
ATOM 1029 C C . ASN A 1 127 ? -19.625 -21.078 -17.938 1 90.44 127 ASN A C 1
ATOM 1031 O O . ASN A 1 127 ? -20.469 -21.312 -18.828 1 90.44 127 ASN A O 1
ATOM 1035 N N . SER A 1 128 ? -19.938 -20.938 -16.688 1 87.12 128 SER A N 1
ATOM 1036 C CA . SER A 1 128 ? -21.328 -20.969 -16.25 1 87.12 128 SER A CA 1
ATOM 1037 C C . SER A 1 128 ? -22.109 -19.766 -16.75 1 87.12 128 SER A C 1
ATOM 1039 O O . SER A 1 128 ? -23.297 -19.859 -17.062 1 87.12 128 SER A O 1
ATOM 1041 N N . TRP A 1 129 ? -21.484 -18.719 -16.844 1 83.81 129 TRP A N 1
ATOM 1042 C CA . TRP A 1 129 ? -22.094 -17.469 -17.281 1 83.81 129 TRP A CA 1
ATOM 1043 C C . TRP A 1 129 ? -22.422 -17.516 -18.781 1 83.81 129 TRP A C 1
ATOM 1045 O O . TRP A 1 129 ? -23.484 -17.062 -19.203 1 83.81 129 TRP A O 1
ATOM 1055 N N . GLN A 1 130 ? -21.531 -17.969 -19.562 1 77.44 130 GLN A N 1
ATOM 1056 C CA . GLN A 1 130 ? -21.703 -18.062 -21 1 77.44 130 GLN A CA 1
ATOM 1057 C C . GLN A 1 130 ? -22.891 -18.953 -21.359 1 77.44 130 GLN A C 1
ATOM 1059 O O . GLN A 1 130 ? -23.609 -18.672 -22.312 1 77.44 130 GLN A O 1
ATOM 1064 N N . SER A 1 131 ? -23.031 -19.984 -20.641 1 72.31 131 SER A N 1
ATOM 1065 C CA . SER A 1 131 ? -24.094 -20.922 -20.938 1 72.31 131 SER A CA 1
ATOM 1066 C C . SER A 1 131 ? -25.469 -20.328 -20.609 1 72.31 131 SER A C 1
ATOM 1068 O O . SER A 1 131 ? -26.484 -20.781 -21.156 1 72.31 131 SER A O 1
ATOM 1070 N N . ASN A 1 132 ? -25.344 -19.359 -19.734 1 66.81 132 ASN A N 1
ATOM 1071 C CA . ASN A 1 132 ? -26.625 -18.75 -19.375 1 66.81 132 ASN A CA 1
ATOM 1072 C C . ASN A 1 132 ? -27 -17.641 -20.344 1 66.81 132 ASN A C 1
ATOM 1074 O O . ASN A 1 132 ? -26.156 -16.844 -20.75 1 66.81 132 ASN A O 1
ATOM 1078 N N . THR A 1 133 ? -27.547 -17.828 -21.641 1 54.34 133 THR A N 1
ATOM 1079 C CA . THR A 1 133 ? -28 -17.219 -22.891 1 54.34 133 THR A CA 1
ATOM 1080 C C . THR A 1 133 ? -28.109 -15.711 -22.75 1 54.34 133 THR A C 1
ATOM 1082 O O . THR A 1 133 ? -28 -14.984 -23.75 1 54.34 133 THR A O 1
ATOM 1085 N N . SER A 1 134 ? -28.812 -15.25 -21.922 1 50.59 134 SER A N 1
ATOM 1086 C CA . SER A 1 134 ? -29.297 -13.875 -22.062 1 50.59 134 SER A CA 1
ATOM 1087 C C . SER A 1 134 ? -28.156 -12.875 -21.875 1 50.59 134 SER A C 1
ATOM 1089 O O . SER A 1 134 ? -28.391 -11.672 -21.781 1 50.59 134 SER A O 1
ATOM 1091 N N . THR A 1 135 ? -26.859 -13.242 -21.984 1 52.91 135 THR A N 1
ATOM 1092 C CA . THR A 1 135 ? -25.766 -12.539 -21.344 1 52.91 135 THR A CA 1
ATOM 1093 C C . THR A 1 135 ? -25.094 -11.562 -22.312 1 52.91 135 THR A C 1
ATOM 1095 O O . THR A 1 135 ? -24.016 -11.039 -22.031 1 52.91 135 THR A O 1
ATOM 1098 N N . ASN A 1 136 ? -25.531 -11.453 -23.531 1 52.56 136 ASN A N 1
ATOM 1099 C CA . ASN A 1 136 ? -24.812 -10.75 -24.594 1 52.56 136 ASN A CA 1
ATOM 1100 C C . ASN A 1 136 ? -24.469 -9.32 -24.188 1 52.56 136 ASN A C 1
ATOM 1102 O O . ASN A 1 136 ? -23.5 -8.75 -24.672 1 52.56 136 ASN A O 1
ATOM 1106 N N . ASN A 1 137 ? -25.422 -8.625 -23.547 1 56.16 137 ASN A N 1
ATOM 1107 C CA . ASN A 1 137 ? -25.266 -7.176 -23.484 1 56.16 137 ASN A CA 1
ATOM 1108 C C . ASN A 1 137 ? -24.797 -6.715 -22.109 1 56.16 137 ASN A C 1
ATOM 1110 O O . ASN A 1 137 ? -25.047 -5.574 -21.719 1 56.16 137 ASN A O 1
ATOM 1114 N N . LEU A 1 138 ? -23.922 -7.68 -21.453 1 73.62 138 LEU A N 1
ATOM 1115 C CA . LEU A 1 138 ? -23.734 -7.27 -20.062 1 73.62 138 LEU A CA 1
ATOM 1116 C C . LEU A 1 138 ? -22.328 -6.734 -19.844 1 73.62 138 LEU A C 1
ATOM 1118 O O . LEU A 1 138 ? -21.406 -7.078 -20.578 1 73.62 138 LEU A O 1
ATOM 1122 N N . ASP A 1 139 ? -22.172 -5.617 -19.266 1 89.12 139 ASP A N 1
ATOM 1123 C CA . ASP A 1 139 ? -20.953 -5.039 -18.734 1 89.12 139 ASP A CA 1
ATOM 1124 C C . ASP A 1 139 ? -20.172 -6.062 -17.906 1 89.12 139 ASP A C 1
ATOM 1126 O O . ASP A 1 139 ? -20.5 -6.297 -16.75 1 89.12 139 ASP A O 1
ATOM 1130 N N . VAL A 1 140 ? -19.219 -6.75 -18.688 1 92.88 140 VAL A N 1
ATOM 1131 C CA . VAL A 1 140 ? -18.484 -7.852 -18.078 1 92.88 140 VAL A CA 1
ATOM 1132 C C . VAL A 1 140 ? -17 -7.504 -17.984 1 92.88 140 VAL A C 1
ATOM 1134 O O . VAL A 1 140 ? -16.438 -6.945 -18.938 1 92.88 140 VAL A O 1
ATOM 1137 N N . ILE A 1 141 ? -16.422 -7.75 -16.875 1 96.5 141 ILE A N 1
ATOM 1138 C CA . ILE A 1 141 ? -14.977 -7.715 -16.656 1 96.5 141 ILE A CA 1
ATOM 1139 C C . ILE A 1 141 ? -14.469 -9.117 -16.328 1 96.5 141 ILE A C 1
ATOM 1141 O O . ILE A 1 141 ? -14.883 -9.727 -15.344 1 96.5 141 ILE A O 1
ATOM 1145 N N . GLU A 1 142 ? -13.633 -9.656 -17.141 1 96.69 142 GLU A N 1
ATOM 1146 C CA . GLU A 1 142 ? -13.109 -11 -16.969 1 96.69 142 GLU A CA 1
ATOM 1147 C C . GLU A 1 142 ? -11.656 -10.977 -16.516 1 96.69 142 GLU A C 1
ATOM 1149 O O . GLU A 1 142 ? -10.812 -10.352 -17.156 1 96.69 142 GLU A O 1
ATOM 1154 N N . PHE A 1 143 ? -11.352 -11.641 -15.359 1 98.06 143 PHE A N 1
ATOM 1155 C CA . PHE A 1 143 ? -9.961 -11.914 -14.992 1 98.06 143 PHE A CA 1
ATOM 1156 C C . PHE A 1 143 ? -9.414 -13.094 -15.781 1 98.06 143 PHE A C 1
ATOM 1158 O O . PHE A 1 143 ? -10.031 -14.164 -15.82 1 98.06 143 PHE A O 1
ATOM 1165 N N . VAL A 1 144 ? -8.258 -12.914 -16.359 1 98 144 VAL A N 1
ATOM 1166 C CA . VAL A 1 144 ? -7.574 -13.977 -17.094 1 98 144 VAL A CA 1
ATOM 1167 C C . VAL A 1 144 ? -6.133 -14.102 -16.609 1 98 144 VAL A C 1
ATOM 1169 O O . VAL A 1 144 ? -5.277 -13.281 -16.953 1 98 144 VAL A O 1
ATOM 1172 N N . THR A 1 145 ? -5.898 -15.086 -15.805 1 97.56 145 THR A N 1
ATOM 1173 C CA . THR A 1 145 ? -4.539 -15.367 -15.359 1 97.56 145 THR A CA 1
ATOM 1174 C C . THR A 1 145 ? -3.84 -16.312 -16.328 1 97.56 145 THR A C 1
ATOM 1176 O O . THR A 1 145 ? -4.273 -17.453 -16.516 1 97.56 145 THR A O 1
ATOM 1179 N N . SER A 1 146 ? -2.746 -15.875 -16.906 1 97.69 146 SER A N 1
ATOM 1180 C CA . SER A 1 146 ? -2.068 -16.625 -17.953 1 97.69 146 SER A CA 1
ATOM 1181 C C . SER A 1 146 ? -0.562 -16.375 -17.922 1 97.69 146 SER A C 1
ATOM 1183 O O . SER A 1 146 ? -0.093 -15.312 -18.328 1 97.69 146 SER A O 1
ATOM 1185 N N . PRO A 1 147 ? 0.219 -17.469 -17.516 1 97.81 147 PRO A N 1
ATOM 1186 C CA . PRO A 1 147 ? -0.133 -18.797 -17.047 1 97.81 147 PRO A CA 1
ATOM 1187 C C . PRO A 1 147 ? -0.967 -18.781 -15.773 1 97.81 147 PRO A C 1
ATOM 1189 O O . PRO A 1 147 ? -0.746 -17.938 -14.898 1 97.81 147 PRO A O 1
ATOM 1192 N N . ASN A 1 148 ? -1.858 -19.703 -15.641 1 98 148 ASN A N 1
ATOM 1193 C CA . ASN A 1 148 ? -2.867 -19.703 -14.586 1 98 148 ASN A CA 1
ATOM 1194 C C . ASN A 1 148 ? -2.312 -20.25 -13.273 1 98 148 ASN A C 1
ATOM 1196 O O . ASN A 1 148 ? -1.388 -21.062 -13.281 1 98 148 ASN A O 1
ATOM 1200 N N . ASN A 1 149 ? -2.719 -19.734 -12.18 1 97.31 149 ASN A N 1
ATOM 1201 C CA . ASN A 1 149 ? -2.65 -20.281 -10.836 1 97.31 149 ASN A CA 1
ATOM 1202 C C . ASN A 1 149 ? -3.957 -20.969 -10.445 1 97.31 149 ASN A C 1
ATOM 1204 O O . ASN A 1 149 ? -4.973 -20.297 -10.242 1 97.31 149 ASN A O 1
ATOM 1208 N N . PRO A 1 150 ? -4.027 -22.219 -10.43 1 97.19 150 PRO A N 1
ATOM 1209 C CA . PRO A 1 150 ? -2.893 -23.047 -10.023 1 97.19 150 PRO A CA 1
ATOM 1210 C C . PRO A 1 150 ? -2.396 -23.969 -11.133 1 97.19 150 PRO A C 1
ATOM 1212 O O . PRO A 1 150 ? -1.319 -24.562 -11.023 1 97.19 150 PRO A O 1
ATOM 1215 N N . ASP A 1 151 ? -3.088 -24.062 -12.227 1 97.25 151 ASP A N 1
ATOM 1216 C CA . ASP A 1 151 ? -2.896 -25.219 -13.102 1 97.25 151 ASP A CA 1
ATOM 1217 C C . ASP A 1 151 ? -1.876 -24.906 -14.195 1 97.25 151 ASP A C 1
ATOM 1219 O O . ASP A 1 151 ? -1.543 -25.781 -15 1 97.25 151 ASP A O 1
ATOM 1223 N N . GLY A 1 152 ? -1.367 -23.672 -14.258 1 97.12 152 GLY A N 1
ATOM 1224 C CA . GLY A 1 152 ? -0.28 -23.312 -15.156 1 97.12 152 GLY A CA 1
ATOM 1225 C C . GLY A 1 152 ? -0.72 -23.172 -16.594 1 97.12 152 GLY A C 1
ATOM 1226 O O . GLY A 1 152 ? 0.096 -22.875 -17.469 1 97.12 152 GLY A O 1
ATOM 1227 N N . GLU A 1 153 ? -1.998 -23.25 -16.859 1 96.62 153 GLU A N 1
ATOM 1228 C CA . GLU A 1 153 ? -2.51 -23.188 -18.219 1 96.62 153 GLU A CA 1
ATOM 1229 C C . GLU A 1 153 ? -2.438 -21.766 -18.781 1 96.62 153 GLU A C 1
ATOM 1231 O O . GLU A 1 153 ? -2.586 -20.797 -18.031 1 96.62 153 GLU A O 1
ATOM 1236 N N . LEU A 1 154 ? -2.16 -21.672 -20.094 1 96.69 154 LEU A N 1
ATOM 1237 C CA . LEU A 1 154 ? -2.252 -20.391 -20.781 1 96.69 154 LEU A CA 1
ATOM 1238 C C . LEU A 1 154 ? -3.701 -20.062 -21.109 1 96.69 154 LEU A C 1
ATOM 1240 O O . LEU A 1 154 ? -4.117 -20.188 -22.266 1 96.69 154 LEU A O 1
ATOM 1244 N N . LYS A 1 155 ? -4.414 -19.484 -20.172 1 96.19 155 LYS A N 1
ATOM 1245 C CA . LYS A 1 155 ? -5.848 -19.25 -20.312 1 96.19 155 LYS A CA 1
ATOM 1246 C C . LYS A 1 155 ? -6.117 -18.078 -21.266 1 96.19 155 LYS A C 1
ATOM 1248 O O . LYS A 1 155 ? -5.305 -17.156 -21.359 1 96.19 155 LYS A O 1
ATOM 1253 N N . LYS A 1 156 ? -7.215 -18.156 -21.922 1 95.69 156 LYS A N 1
ATOM 1254 C CA . LYS A 1 156 ? -7.75 -17.109 -22.766 1 95.69 156 LYS A CA 1
ATOM 1255 C C . LYS A 1 156 ? -9.117 -16.641 -22.281 1 95.69 156 LYS A C 1
ATOM 1257 O O . LYS A 1 156 ? -9.797 -17.359 -21.547 1 95.69 156 LYS A O 1
ATOM 1262 N N . PRO A 1 157 ? -9.445 -15.367 -22.656 1 95.19 157 PRO A N 1
ATOM 1263 C CA . PRO A 1 157 ? -10.797 -14.938 -22.281 1 95.19 157 PRO A CA 1
ATOM 1264 C C . PRO A 1 157 ? -11.891 -15.781 -22.938 1 95.19 157 PRO A C 1
ATOM 1266 O O . PRO A 1 157 ? -11.727 -16.234 -24.062 1 95.19 157 PRO A O 1
ATOM 1269 N N . ILE A 1 158 ? -12.945 -15.922 -22.266 1 93.31 158 ILE A N 1
ATOM 1270 C CA . ILE A 1 158 ? -14.039 -16.75 -22.766 1 93.31 158 ILE A CA 1
ATOM 1271 C C . ILE A 1 158 ? -15.195 -15.859 -23.203 1 93.31 158 ILE A C 1
ATOM 1273 O O . ILE A 1 158 ? -15.828 -16.109 -24.234 1 93.31 158 ILE A O 1
ATOM 1277 N N . ILE A 1 159 ? -15.555 -14.781 -22.5 1 87.81 159 ILE A N 1
ATOM 1278 C CA . ILE A 1 159 ? -16.75 -13.977 -22.719 1 87.81 159 ILE A CA 1
ATOM 1279 C C . ILE A 1 159 ? -16.453 -12.867 -23.719 1 87.81 159 ILE A C 1
ATOM 1281 O O . ILE A 1 159 ? -17.344 -12.422 -24.453 1 87.81 159 ILE A O 1
ATOM 1285 N N . GLY A 1 160 ? -15.266 -12.398 -23.922 1 78.19 160 GLY A N 1
ATOM 1286 C CA . GLY A 1 160 ? -14.898 -11.359 -24.859 1 78.19 160 GLY A CA 1
ATOM 1287 C C . GLY A 1 160 ? -15.18 -9.953 -24.359 1 78.19 160 GLY A C 1
ATOM 1288 O O . GLY A 1 160 ? -15.188 -9 -25.141 1 78.19 160 GLY A O 1
ATOM 1289 N N . GLY A 1 161 ? -15.547 -9.594 -23.219 1 84.31 161 GLY A N 1
ATOM 1290 C CA . GLY A 1 161 ? -15.68 -8.273 -22.625 1 84.31 161 GLY A CA 1
ATOM 1291 C C . GLY A 1 161 ? -14.352 -7.668 -22.203 1 84.31 161 GLY A C 1
ATOM 1292 O O . GLY A 1 161 ? -13.32 -7.922 -22.828 1 84.31 161 GLY A O 1
ATOM 1293 N N . LYS A 1 162 ? -14.414 -6.66 -21.328 1 95 162 LYS A N 1
ATOM 1294 C CA . LYS A 1 162 ? -13.195 -6.109 -20.75 1 95 162 LYS A CA 1
ATOM 1295 C C . LYS A 1 162 ? -12.391 -7.195 -20.031 1 95 162 LYS A C 1
ATOM 1297 O O . LYS A 1 162 ? -12.961 -8.07 -19.375 1 95 162 LYS A O 1
ATOM 1302 N N . THR A 1 163 ? -11.117 -7.168 -20.25 1 97.44 163 THR A N 1
ATOM 1303 C CA . THR A 1 163 ? -10.297 -8.242 -19.703 1 97.44 163 THR A CA 1
ATOM 1304 C C . THR A 1 163 ? -9.125 -7.68 -18.906 1 97.44 163 THR A C 1
ATOM 1306 O O . THR A 1 163 ? -8.492 -6.711 -19.328 1 97.44 163 THR A O 1
ATOM 1309 N N . ILE A 1 164 ? -8.93 -8.195 -17.766 1 98.38 164 ILE A N 1
ATOM 1310 C CA . ILE A 1 164 ? -7.73 -7.973 -16.984 1 98.38 164 ILE A CA 1
ATOM 1311 C C . ILE A 1 164 ? -6.805 -9.18 -17.094 1 98.38 164 ILE A C 1
ATOM 1313 O O . ILE A 1 164 ? -7.105 -10.258 -16.578 1 98.38 164 ILE A O 1
ATOM 1317 N N . TYR A 1 165 ? -5.707 -9.031 -17.75 1 98.56 165 TYR A N 1
ATOM 1318 C CA . TYR A 1 165 ? -4.746 -10.125 -17.844 1 98.56 165 TYR A CA 1
ATOM 1319 C C . TYR A 1 165 ? -3.771 -10.094 -16.672 1 98.56 165 TYR A C 1
ATOM 1321 O O . TYR A 1 165 ? -3.01 -9.141 -16.516 1 98.56 165 TYR A O 1
ATOM 1329 N N . ASP A 1 166 ? -3.805 -11.086 -15.898 1 98.69 166 ASP A N 1
ATOM 1330 C CA . ASP A 1 166 ? -2.852 -11.32 -14.82 1 98.69 166 ASP A CA 1
ATOM 1331 C C . ASP A 1 166 ? -1.677 -12.164 -15.297 1 98.69 166 ASP A C 1
ATOM 1333 O O . ASP A 1 166 ? -1.795 -13.391 -15.422 1 98.69 166 ASP A O 1
ATOM 1337 N N . HIS A 1 167 ? -0.527 -11.531 -15.438 1 98.81 167 HIS A N 1
ATOM 1338 C CA . HIS A 1 167 ? 0.676 -12.156 -15.977 1 98.81 167 HIS A CA 1
ATOM 1339 C C . HIS A 1 167 ? 1.727 -12.352 -14.883 1 98.81 167 HIS A C 1
ATOM 1341 O O . HIS A 1 167 ? 2.924 -12.203 -15.141 1 98.81 167 HIS A O 1
ATOM 1347 N N . ALA A 1 168 ? 1.253 -12.688 -13.711 1 98.56 168 ALA A N 1
ATOM 1348 C CA . ALA A 1 168 ? 2.168 -12.883 -12.586 1 98.56 168 ALA A CA 1
ATOM 1349 C C . ALA A 1 168 ? 3.234 -13.914 -12.93 1 98.56 168 ALA A C 1
ATOM 1351 O O . ALA A 1 168 ? 4.375 -13.82 -12.469 1 98.56 168 ALA A O 1
ATOM 1352 N N . TYR A 1 169 ? 2.914 -14.859 -13.828 1 98.69 169 TYR A N 1
ATOM 1353 C CA . TYR A 1 169 ? 3.795 -16 -14.039 1 98.69 169 TYR A CA 1
ATOM 1354 C C . TYR A 1 169 ? 4.301 -16.031 -15.477 1 98.69 169 TYR A C 1
ATOM 1356 O O . TYR A 1 169 ? 4.883 -17.031 -15.914 1 98.69 169 TYR A O 1
ATOM 1364 N N . PHE A 1 170 ? 4.07 -15.008 -16.203 1 98.81 170 PHE A N 1
ATOM 1365 C CA . PHE A 1 170 ? 4.457 -14.984 -17.609 1 98.81 170 PHE A CA 1
ATOM 1366 C C . PHE A 1 170 ? 5.914 -14.555 -17.766 1 98.81 170 PHE A C 1
ATOM 1368 O O . PHE A 1 170 ? 6.207 -13.547 -18.391 1 98.81 170 PHE A O 1
ATOM 1375 N N . TRP A 1 171 ? 6.789 -15.414 -17.281 1 98.81 171 TRP A N 1
ATOM 1376 C CA . TRP A 1 171 ? 8.242 -15.258 -17.281 1 98.81 171 TRP A CA 1
ATOM 1377 C C . TRP A 1 171 ? 8.922 -16.531 -17.766 1 98.81 171 TRP A C 1
ATOM 1379 O O . TRP A 1 171 ? 8.398 -17.641 -17.562 1 98.81 171 TRP A O 1
ATOM 1389 N N . PRO A 1 172 ? 10.141 -16.484 -18.297 1 98.31 172 PRO A N 1
ATOM 1390 C CA . PRO A 1 172 ? 10.789 -17.625 -18.938 1 98.31 172 PRO A CA 1
ATOM 1391 C C . PRO A 1 172 ? 10.992 -18.797 -17.984 1 98.31 172 PRO A C 1
ATOM 1393 O O . PRO A 1 172 ? 11.039 -19.953 -18.406 1 98.31 172 PRO A O 1
ATOM 1396 N N . HIS A 1 173 ? 11.117 -18.531 -16.719 1 98.19 173 HIS A N 1
ATOM 1397 C CA . HIS A 1 173 ? 11.422 -19.625 -15.805 1 98.19 173 HIS A CA 1
ATOM 1398 C C . HIS A 1 173 ? 10.156 -20.375 -15.406 1 98.19 173 HIS A C 1
ATOM 1400 O O . HIS A 1 173 ? 10.227 -21.469 -14.82 1 98.19 173 HIS A O 1
ATOM 1406 N N . PHE A 1 174 ? 8.984 -19.891 -15.758 1 98.56 174 PHE A N 1
ATOM 1407 C CA . PHE A 1 174 ? 7.746 -20.578 -15.422 1 98.56 174 PHE A CA 1
ATOM 1408 C C . PHE A 1 174 ? 7.086 -21.141 -16.672 1 98.56 174 PHE A C 1
ATOM 1410 O O . PHE A 1 174 ? 6.379 -22.156 -16.594 1 98.56 174 PHE A O 1
ATOM 1417 N N . THR A 1 175 ? 7.23 -20.438 -17.75 1 98.5 175 THR A N 1
ATOM 1418 C CA . THR A 1 175 ? 6.543 -20.812 -18.984 1 98.5 175 THR A CA 1
ATOM 1419 C C . THR A 1 175 ? 7.324 -20.328 -20.203 1 98.5 175 THR A C 1
ATOM 1421 O O . THR A 1 175 ? 7.988 -19.281 -20.156 1 98.5 175 THR A O 1
ATOM 1424 N N . PRO A 1 176 ? 7.289 -21.109 -21.312 1 98.19 176 PRO A N 1
ATOM 1425 C CA . PRO A 1 176 ? 7.863 -20.578 -22.547 1 98.19 176 PRO A CA 1
ATOM 1426 C C . PRO A 1 176 ? 7.199 -19.281 -23.016 1 98.19 176 PRO A C 1
ATOM 1428 O O . PRO A 1 176 ? 5.977 -19.141 -22.906 1 98.19 176 PRO A O 1
ATOM 1431 N N . ILE A 1 177 ? 8.031 -18.328 -23.453 1 98.31 177 ILE A N 1
ATOM 1432 C CA . ILE A 1 177 ? 7.539 -17.062 -23.984 1 98.31 177 ILE A CA 1
ATOM 1433 C C . ILE A 1 177 ? 7.48 -17.125 -25.5 1 98.31 177 ILE A C 1
ATOM 1435 O O . ILE A 1 177 ? 8.5 -16.922 -26.172 1 98.31 177 ILE A O 1
ATOM 1439 N N . PRO A 1 178 ? 6.305 -17.328 -26 1 96.88 178 PRO A N 1
ATOM 1440 C CA . PRO A 1 178 ? 6.242 -17.453 -27.453 1 96.88 178 PRO A CA 1
ATOM 1441 C C . PRO A 1 178 ? 6.371 -16.125 -28.172 1 96.88 178 PRO A C 1
ATOM 1443 O O . PRO A 1 178 ? 6.746 -16.078 -29.359 1 96.88 178 PRO A O 1
ATOM 1446 N N . GLY A 1 179 ? 6.004 -15.055 -27.547 1 97.44 179 GLY A N 1
ATOM 1447 C CA . GLY A 1 179 ? 5.996 -13.695 -28.062 1 97.44 179 GLY A CA 1
ATOM 1448 C C . GLY A 1 179 ? 5.406 -12.695 -27.078 1 97.44 179 GLY A C 1
ATOM 1449 O O . GLY A 1 179 ? 4.953 -13.078 -26 1 97.44 179 GLY A O 1
ATOM 1450 N N . PRO A 1 180 ? 5.461 -11.469 -27.5 1 98.25 180 PRO A N 1
ATOM 1451 C CA . PRO A 1 180 ? 4.969 -10.438 -26.578 1 98.25 180 PRO A CA 1
ATOM 1452 C C . PRO A 1 180 ? 3.443 -10.398 -26.5 1 98.25 180 PRO A C 1
ATOM 1454 O O . PRO A 1 180 ? 2.771 -10.391 -27.531 1 98.25 180 PRO A O 1
ATOM 1457 N N . SER A 1 181 ? 2.939 -10.492 -25.281 1 98.19 181 SER A N 1
ATOM 1458 C CA . SER A 1 181 ? 1.519 -10.25 -25.047 1 98.19 181 SER A CA 1
ATOM 1459 C C . SER A 1 181 ? 1.139 -8.812 -25.391 1 98.19 181 SER A C 1
ATOM 1461 O O . SER A 1 181 ? 1.836 -7.875 -25 1 98.19 181 SER A O 1
ATOM 1463 N N . ASP A 1 182 ? 0.073 -8.625 -26.156 1 98.06 182 ASP A N 1
ATOM 1464 C CA . ASP A 1 182 ? -0.406 -7.309 -26.562 1 98.06 182 ASP A CA 1
ATOM 1465 C C . ASP A 1 182 ? -1.865 -7.109 -26.156 1 98.06 182 ASP A C 1
ATOM 1467 O O . ASP A 1 182 ? -2.719 -6.852 -27.016 1 98.06 182 ASP A O 1
ATOM 1471 N N . ARG A 1 183 ? -2.135 -7.152 -24.906 1 97.56 183 ARG A N 1
ATOM 1472 C CA . ARG A 1 183 ? -3.5 -7.047 -24.391 1 97.56 183 ARG A CA 1
ATOM 1473 C C . ARG A 1 183 ? -3.781 -5.648 -23.859 1 97.56 183 ARG A C 1
ATOM 1475 O O . ARG A 1 183 ? -2.855 -4.855 -23.656 1 97.56 183 ARG A O 1
ATOM 1482 N N . ASP A 1 184 ? -5.066 -5.32 -23.672 1 97.69 184 ASP A N 1
ATOM 1483 C CA . ASP A 1 184 ? -5.492 -3.973 -23.312 1 97.69 184 ASP A CA 1
ATOM 1484 C C . ASP A 1 184 ? -5.004 -3.6 -21.906 1 97.69 184 ASP A C 1
ATOM 1486 O O . ASP A 1 184 ? -4.715 -2.432 -21.641 1 97.69 184 ASP A O 1
ATOM 1490 N N . LEU A 1 185 ? -4.98 -4.523 -21.047 1 98.75 185 LEU A N 1
ATOM 1491 C CA . LEU A 1 185 ? -4.566 -4.328 -19.656 1 98.75 185 LEU A CA 1
ATOM 1492 C C . LEU A 1 185 ? -3.857 -5.566 -19.125 1 98.75 185 LEU A C 1
ATOM 1494 O O . LEU A 1 185 ? -4.469 -6.629 -19 1 98.75 185 LEU A O 1
ATOM 1498 N N . MET A 1 186 ? -2.578 -5.391 -18.812 1 98.88 186 MET A N 1
ATOM 1499 C CA . MET A 1 186 ? -1.744 -6.48 -18.312 1 98.88 186 MET A CA 1
ATOM 1500 C C . MET A 1 186 ? -1.13 -6.113 -16.969 1 98.88 186 MET A C 1
ATOM 1502 O O . MET A 1 186 ? -0.664 -4.988 -16.781 1 98.88 186 MET A O 1
ATOM 1506 N N . ILE A 1 187 ? -1.163 -7.035 -16.047 1 98.88 187 ILE A N 1
ATOM 1507 C CA . ILE A 1 187 ? -0.62 -6.793 -14.711 1 98.88 187 ILE A CA 1
ATOM 1508 C C . ILE A 1 187 ? 0.508 -7.781 -14.43 1 98.88 187 ILE A C 1
ATOM 1510 O O . ILE A 1 187 ? 0.389 -8.969 -14.727 1 98.88 187 ILE A O 1
ATOM 1514 N N . PHE A 1 188 ? 1.607 -7.281 -13.914 1 98.88 188 PHE A N 1
ATOM 1515 C CA . PHE A 1 188 ? 2.779 -8.062 -13.539 1 98.88 188 PHE A CA 1
ATOM 1516 C C . PHE A 1 188 ? 3.15 -7.816 -12.078 1 98.88 188 PHE A C 1
ATOM 1518 O O . PHE A 1 188 ? 2.672 -6.863 -11.461 1 98.88 188 PHE A O 1
ATOM 1525 N N . THR A 1 189 ? 3.986 -8.68 -11.516 1 98.5 189 THR A N 1
ATOM 1526 C CA . THR A 1 189 ? 4.434 -8.523 -10.133 1 98.5 189 THR A CA 1
ATOM 1527 C C . THR A 1 189 ? 5.906 -8.898 -10 1 98.5 189 THR A C 1
ATOM 1529 O O . THR A 1 189 ? 6.379 -9.836 -10.648 1 98.5 189 THR A O 1
ATOM 1532 N N . LEU A 1 190 ? 6.621 -8.164 -9.195 1 98.5 190 LEU A N 1
ATOM 1533 C CA . LEU A 1 190 ? 8.008 -8.461 -8.867 1 98.5 190 LEU A CA 1
ATOM 1534 C C . LEU A 1 190 ? 8.125 -9.789 -8.125 1 98.5 190 LEU A C 1
ATOM 1536 O O . LEU A 1 190 ? 9.117 -10.508 -8.281 1 98.5 190 LEU A O 1
ATOM 1540 N N . SER A 1 191 ? 7.109 -10.141 -7.371 1 97.88 191 SER A N 1
ATOM 1541 C CA . SER A 1 191 ? 7.109 -11.281 -6.461 1 97.88 191 SER A CA 1
ATOM 1542 C C . SER A 1 191 ? 7.5 -12.562 -7.188 1 97.88 191 SER A C 1
ATOM 1544 O O . SER A 1 191 ? 8.297 -13.359 -6.676 1 97.88 191 SER A O 1
ATOM 1546 N N . LYS A 1 192 ? 6.906 -12.734 -8.32 1 98.44 192 LYS A N 1
ATOM 1547 C CA . LYS A 1 192 ? 7.117 -14.008 -9.016 1 98.44 192 LYS A CA 1
ATOM 1548 C C . LYS A 1 192 ? 8.266 -13.898 -10.016 1 98.44 192 LYS A C 1
ATOM 1550 O O . LYS A 1 192 ? 8.867 -14.914 -10.383 1 98.44 192 LYS A O 1
ATOM 1555 N N . LEU A 1 193 ? 8.555 -12.711 -10.414 1 98.62 193 LEU A N 1
ATOM 1556 C CA . LEU A 1 193 ? 9.68 -12.477 -11.312 1 98.62 193 LEU A CA 1
ATOM 1557 C C . LEU A 1 193 ? 11 -12.758 -10.602 1 98.62 193 LEU A C 1
ATOM 1559 O O . LEU A 1 193 ? 11.812 -13.562 -11.086 1 98.62 193 LEU A O 1
ATOM 1563 N N . THR A 1 194 ? 11.219 -12.117 -9.43 1 98.25 194 THR A N 1
ATOM 1564 C CA . THR A 1 194 ? 12.531 -12.141 -8.805 1 98.25 194 THR A CA 1
ATOM 1565 C C . THR A 1 194 ? 12.477 -12.836 -7.449 1 98.25 194 THR A C 1
ATOM 1567 O O . THR A 1 194 ? 13.508 -13.031 -6.801 1 98.25 194 THR A O 1
ATOM 1570 N N . GLY A 1 195 ? 11.273 -13.148 -6.996 1 97.81 195 GLY A N 1
ATOM 1571 C CA . GLY A 1 195 ? 11.133 -13.812 -5.711 1 97.81 195 GLY A CA 1
ATOM 1572 C C . GLY A 1 195 ? 10.938 -12.844 -4.559 1 97.81 195 GLY A C 1
ATOM 1573 O O . GLY A 1 195 ? 10.781 -13.258 -3.41 1 97.81 195 GLY A O 1
ATOM 1574 N N . HIS A 1 196 ? 10.875 -11.586 -4.855 1 97.75 196 HIS A N 1
ATOM 1575 C CA . HIS A 1 196 ? 10.805 -10.578 -3.801 1 97.75 196 HIS A CA 1
ATOM 1576 C C . HIS A 1 196 ? 9.367 -10.195 -3.494 1 97.75 196 HIS A C 1
ATOM 1578 O O . HIS A 1 196 ? 8.977 -9.039 -3.689 1 97.75 196 HIS A O 1
ATOM 1584 N N . ALA A 1 197 ? 8.617 -11.133 -2.885 1 96.81 197 ALA A N 1
ATOM 1585 C CA . ALA A 1 197 ? 7.219 -10.914 -2.537 1 96.81 197 ALA A CA 1
ATOM 1586 C C . ALA A 1 197 ? 7.082 -9.883 -1.422 1 96.81 197 ALA A C 1
ATOM 1588 O O . ALA A 1 197 ? 6.109 -9.125 -1.386 1 96.81 197 ALA A O 1
ATOM 1589 N N . GLY A 1 198 ? 8.055 -9.75 -0.537 1 95.88 198 GLY A N 1
ATOM 1590 C CA . GLY A 1 198 ? 8.008 -8.859 0.606 1 95.88 198 GLY A CA 1
ATOM 1591 C C . GLY A 1 198 ? 8.156 -7.395 0.227 1 95.88 198 GLY A C 1
ATOM 1592 O O . GLY A 1 198 ? 7.863 -6.508 1.029 1 95.88 198 GLY A O 1
ATOM 1593 N N . VAL A 1 199 ? 8.617 -7.172 -0.968 1 96.75 199 VAL A N 1
ATOM 1594 C CA . VAL A 1 199 ? 8.828 -5.809 -1.443 1 96.75 199 VAL A CA 1
ATOM 1595 C C . VAL A 1 199 ? 7.488 -5.16 -1.767 1 96.75 199 VAL A C 1
ATOM 1597 O O . VAL A 1 199 ? 7.34 -3.939 -1.665 1 96.75 199 VAL A O 1
ATOM 1600 N N . ARG A 1 200 ? 6.484 -5.977 -2.121 1 96.75 200 ARG A N 1
ATOM 1601 C CA . ARG A 1 200 ? 5.125 -5.555 -2.445 1 96.75 200 ARG A CA 1
ATOM 1602 C C . ARG A 1 200 ? 5.121 -4.555 -3.598 1 96.75 200 ARG A C 1
ATOM 1604 O O . ARG A 1 200 ? 4.684 -3.414 -3.436 1 96.75 200 ARG A O 1
ATOM 1611 N N . PHE A 1 201 ? 5.555 -5.039 -4.773 1 98.19 201 PHE A N 1
ATOM 1612 C CA . PHE A 1 201 ? 5.605 -4.168 -5.941 1 98.19 201 PHE A CA 1
ATOM 1613 C C . PHE A 1 201 ? 5.086 -4.891 -7.18 1 98.19 201 PHE A C 1
ATOM 1615 O O . PHE A 1 201 ? 5.398 -6.066 -7.391 1 98.19 201 PHE A O 1
ATOM 1622 N N . GLY A 1 202 ? 4.273 -4.203 -7.945 1 98.56 202 GLY A N 1
ATOM 1623 C CA . GLY A 1 202 ? 3.781 -4.629 -9.242 1 98.56 202 GLY A CA 1
ATOM 1624 C C . GLY A 1 202 ? 3.545 -3.477 -10.203 1 98.56 202 GLY A C 1
ATOM 1625 O O . GLY A 1 202 ? 3.703 -2.312 -9.828 1 98.56 202 GLY A O 1
ATOM 1626 N N . TRP A 1 203 ? 3.277 -3.824 -11.43 1 98.88 203 TRP A N 1
ATOM 1627 C CA . TRP A 1 203 ? 2.992 -2.773 -12.406 1 98.88 203 TRP A CA 1
ATOM 1628 C C . TRP A 1 203 ? 1.963 -3.242 -13.43 1 98.88 203 TRP A C 1
ATOM 1630 O O . TRP A 1 203 ? 1.806 -4.445 -13.648 1 98.88 203 TRP A O 1
ATOM 1640 N N . ALA A 1 204 ? 1.224 -2.312 -13.945 1 98.88 204 ALA A N 1
ATOM 1641 C CA . ALA A 1 204 ? 0.25 -2.543 -15.008 1 98.88 204 ALA A CA 1
ATOM 1642 C C . ALA A 1 204 ? 0.684 -1.867 -16.312 1 98.88 204 ALA A C 1
ATOM 1644 O O . ALA A 1 204 ? 1.263 -0.779 -16.281 1 98.88 204 ALA A O 1
ATOM 1645 N N . ILE A 1 205 ? 0.516 -2.5 -17.359 1 98.94 205 ILE A N 1
ATOM 1646 C CA . ILE A 1 205 ? 0.682 -1.955 -18.703 1 98.94 205 ILE A CA 1
ATOM 1647 C C . ILE A 1 205 ? -0.685 -1.78 -19.359 1 98.94 205 ILE A C 1
ATOM 1649 O O . ILE A 1 205 ? -1.448 -2.74 -19.484 1 98.94 205 ILE A O 1
ATOM 1653 N N . ILE A 1 206 ? -0.982 -0.585 -19.828 1 98.88 206 ILE A N 1
ATOM 1654 C CA . ILE A 1 206 ? -2.34 -0.207 -20.203 1 98.88 206 ILE A CA 1
ATOM 1655 C C . ILE A 1 206 ? -2.328 0.473 -21.562 1 98.88 206 ILE A C 1
ATOM 1657 O O . ILE A 1 206 ? -1.498 1.348 -21.828 1 98.88 206 ILE A O 1
ATOM 1661 N N . LYS A 1 207 ? -3.246 0.142 -22.438 1 98.44 207 LYS A N 1
ATOM 1662 C CA . LYS A 1 207 ? -3.34 0.731 -23.781 1 98.44 207 LYS A CA 1
ATOM 1663 C C . LYS A 1 207 ? -4.125 2.039 -23.75 1 98.44 207 LYS A C 1
ATOM 1665 O O . LYS A 1 207 ? -3.711 3.033 -24.344 1 98.44 207 LYS A O 1
ATOM 1670 N N . ASP A 1 208 ? -5.258 2.002 -23.078 1 98.31 208 ASP A N 1
ATOM 1671 C CA . ASP A 1 208 ? -6.223 3.098 -23.125 1 98.31 208 ASP A CA 1
ATOM 1672 C C . ASP A 1 208 ? -5.859 4.195 -22.125 1 98.31 208 ASP A C 1
ATOM 1674 O O . ASP A 1 208 ? -5.688 3.922 -20.938 1 98.31 208 ASP A O 1
ATOM 1678 N N . LYS A 1 209 ? -5.82 5.41 -22.562 1 98.19 209 LYS A N 1
ATOM 1679 C CA . LYS A 1 209 ? -5.414 6.543 -21.734 1 98.19 209 LYS A CA 1
ATOM 1680 C C . LYS A 1 209 ? -6.418 6.793 -20.609 1 98.19 209 LYS A C 1
ATOM 1682 O O . LYS A 1 209 ? -6.027 7.102 -19.484 1 98.19 209 LYS A O 1
ATOM 1687 N N . ASP A 1 210 ? -7.684 6.691 -20.938 1 97.56 210 ASP A N 1
ATOM 1688 C CA . ASP A 1 210 ? -8.711 6.926 -19.922 1 97.56 210 ASP A CA 1
ATOM 1689 C C . ASP A 1 210 ? -8.602 5.91 -18.781 1 97.56 210 ASP A C 1
ATOM 1691 O O . ASP A 1 210 ? -8.75 6.262 -17.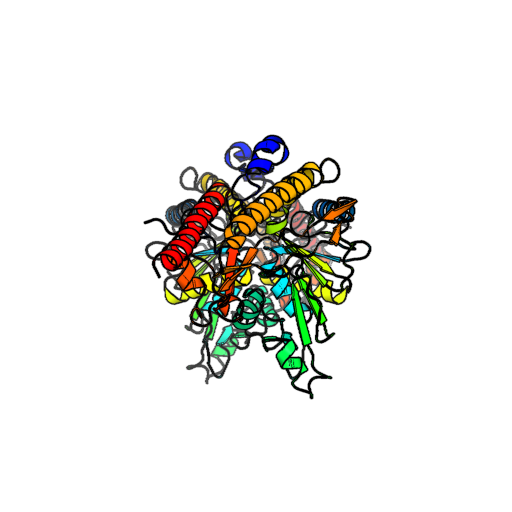609 1 97.56 210 ASP A O 1
ATOM 1695 N N . VAL A 1 211 ? -8.414 4.648 -19.125 1 98.06 211 VAL A N 1
ATOM 1696 C CA . VAL A 1 211 ? -8.227 3.6 -18.125 1 98.06 211 VAL A CA 1
ATOM 1697 C C . VAL A 1 211 ? -6.996 3.902 -17.281 1 98.06 211 VAL A C 1
ATOM 1699 O O . VAL A 1 211 ? -7.035 3.785 -16.047 1 98.06 211 VAL A O 1
ATOM 1702 N N . TYR A 1 212 ? -5.961 4.352 -17.969 1 98.25 212 TYR A N 1
ATOM 1703 C CA . TYR A 1 212 ? -4.723 4.727 -17.297 1 98.25 212 TYR A CA 1
ATOM 1704 C C . TYR A 1 212 ? -4.965 5.832 -16.281 1 98.25 212 TYR A C 1
ATOM 1706 O O . TYR A 1 212 ? -4.516 5.742 -15.141 1 98.25 212 TYR A O 1
ATOM 1714 N N . GLU A 1 213 ? -5.641 6.816 -16.625 1 97.44 213 GLU A N 1
ATOM 1715 C CA . GLU A 1 213 ? -5.898 7.949 -15.742 1 97.44 213 GLU A CA 1
ATOM 1716 C C . GLU A 1 213 ? -6.75 7.535 -14.547 1 97.44 213 GLU A C 1
ATOM 1718 O O . GLU A 1 213 ? -6.531 8.016 -13.43 1 97.44 213 GLU A O 1
ATOM 1723 N N . LYS A 1 214 ? -7.707 6.664 -14.758 1 96.75 214 LYS A N 1
ATOM 1724 C CA . LYS A 1 214 ? -8.523 6.152 -13.664 1 96.75 214 LYS A CA 1
ATOM 1725 C C . LYS A 1 214 ? -7.688 5.316 -12.695 1 96.75 214 LYS A C 1
ATOM 1727 O O . LYS A 1 214 ? -7.906 5.352 -11.484 1 96.75 214 LYS A O 1
ATOM 1732 N N . PHE A 1 215 ? -6.727 4.555 -13.266 1 95.88 215 PHE A N 1
ATOM 1733 C CA . PHE A 1 215 ? -5.785 3.807 -12.445 1 95.88 215 PHE A CA 1
ATOM 1734 C C . PHE A 1 215 ? -5.004 4.746 -11.531 1 95.88 215 PHE A C 1
ATOM 1736 O O . PHE A 1 215 ? -4.898 4.504 -10.328 1 95.88 215 PHE A O 1
ATOM 1743 N N . LEU A 1 216 ? -4.523 5.766 -12.117 1 95.31 216 LEU A N 1
ATOM 1744 C CA . LEU A 1 216 ? -3.729 6.727 -11.359 1 95.31 216 LEU A CA 1
ATOM 1745 C C . LEU A 1 216 ? -4.562 7.375 -10.258 1 95.31 216 LEU A C 1
ATOM 1747 O O . LEU A 1 216 ? -4.074 7.582 -9.148 1 95.31 216 LEU A O 1
ATOM 1751 N N . ASN A 1 217 ? -5.746 7.703 -10.617 1 95.56 217 ASN A N 1
ATOM 1752 C CA . ASN A 1 217 ? -6.641 8.281 -9.625 1 95.56 217 ASN A CA 1
ATOM 1753 C C . ASN A 1 217 ? -6.863 7.336 -8.445 1 95.56 217 ASN A C 1
ATOM 1755 O O . ASN A 1 217 ? -6.844 7.762 -7.289 1 95.56 217 ASN A O 1
ATOM 1759 N N . TYR A 1 218 ? -7.09 6.074 -8.727 1 96.44 218 TYR A N 1
ATOM 1760 C CA . TYR A 1 218 ? -7.27 5.09 -7.664 1 96.44 218 TYR A CA 1
ATOM 1761 C C . TYR A 1 218 ? -6.047 5.035 -6.758 1 96.44 218 TYR A C 1
ATOM 1763 O O . TYR A 1 218 ? -6.172 5.082 -5.531 1 96.44 218 TYR A O 1
ATOM 1771 N N . ILE A 1 219 ? -4.887 4.918 -7.387 1 95.19 219 ILE A N 1
ATOM 1772 C CA . ILE A 1 219 ? -3.646 4.789 -6.629 1 95.19 219 ILE A CA 1
ATOM 1773 C C . ILE A 1 219 ? -3.445 6.02 -5.746 1 95.19 219 ILE A C 1
ATOM 1775 O O . ILE A 1 219 ? -3.074 5.898 -4.578 1 95.19 219 ILE A O 1
ATOM 1779 N N . MET A 1 220 ? -3.701 7.117 -6.238 1 93.69 220 MET A N 1
ATOM 1780 C CA . MET A 1 220 ? -3.506 8.375 -5.523 1 93.69 220 MET A CA 1
ATOM 1781 C C . MET A 1 220 ? -4.496 8.5 -4.367 1 93.69 220 MET A C 1
ATOM 1783 O O . MET A 1 220 ? -4.109 8.859 -3.254 1 93.69 220 MET A O 1
ATOM 1787 N N . VAL A 1 221 ? -5.711 8.195 -4.605 1 94.88 221 VAL A N 1
ATOM 1788 C CA . VAL A 1 221 ? -6.754 8.398 -3.607 1 94.88 221 VAL A CA 1
ATOM 1789 C C . VAL A 1 221 ? -6.676 7.309 -2.545 1 94.88 221 VAL A C 1
ATOM 1791 O O . VAL A 1 221 ? -6.859 7.574 -1.354 1 94.88 221 VAL A O 1
ATOM 1794 N N . ALA A 1 222 ? -6.34 6.129 -2.957 1 93.31 222 ALA A N 1
ATOM 1795 C CA . ALA A 1 222 ? -6.332 5.004 -2.027 1 93.31 222 ALA A CA 1
ATOM 1796 C C . ALA A 1 222 ? -5.121 5.066 -1.1 1 93.31 222 ALA A C 1
ATOM 1798 O O . ALA A 1 222 ? -5.227 4.766 0.091 1 93.31 222 ALA A O 1
ATOM 1799 N N . ASP A 1 223 ? -3.971 5.48 -1.673 1 92.12 223 ASP A N 1
ATOM 1800 C CA . ASP A 1 223 ? -2.766 5.297 -0.87 1 92.12 223 ASP A CA 1
ATOM 1801 C C . ASP A 1 223 ? -1.822 6.488 -1.011 1 92.12 223 ASP A C 1
ATOM 1803 O O . ASP A 1 223 ? -0.809 6.57 -0.313 1 92.12 223 ASP A O 1
ATOM 1807 N N . LEU A 1 224 ? -2.113 7.484 -1.822 1 91 224 LEU A N 1
ATOM 1808 C CA . LEU A 1 224 ? -1.26 8.625 -2.123 1 91 224 LEU A CA 1
ATOM 1809 C C . LEU A 1 224 ? 0.036 8.18 -2.791 1 91 224 LEU A C 1
ATOM 1811 O O . LEU A 1 224 ? 1.095 8.766 -2.559 1 91 224 LEU A O 1
ATOM 1815 N N . GLY A 1 225 ? -0.067 7.008 -3.494 1 88.81 225 GLY A N 1
ATOM 1816 C CA . GLY A 1 225 ? 1.076 6.531 -4.258 1 88.81 225 GLY A CA 1
ATOM 1817 C C . GLY A 1 225 ? 1.769 5.344 -3.613 1 88.81 225 GLY A C 1
ATOM 1818 O O . GLY A 1 225 ? 1.186 4.66 -2.77 1 88.81 225 GLY A O 1
ATOM 1819 N N . ILE A 1 226 ? 3.021 5.117 -4.16 1 92.88 226 ILE A N 1
ATOM 1820 C CA . ILE A 1 226 ? 3.816 3.973 -3.727 1 92.88 226 ILE A CA 1
ATOM 1821 C C . ILE A 1 226 ? 5.105 4.457 -3.072 1 92.88 226 ILE A C 1
ATOM 1823 O O . ILE A 1 226 ? 5.656 5.488 -3.461 1 92.88 226 ILE A O 1
ATOM 1827 N N . SER A 1 227 ? 5.57 3.672 -2.135 1 96.19 227 SER A N 1
ATOM 1828 C CA . SER A 1 227 ? 6.809 4.004 -1.441 1 96.19 227 SER A CA 1
ATOM 1829 C C . SER A 1 227 ? 7.945 4.258 -2.43 1 96.19 227 SER A C 1
ATOM 1831 O O . SER A 1 227 ? 8.211 3.428 -3.301 1 96.19 227 SER A O 1
ATOM 1833 N N . LYS A 1 228 ? 8.617 5.383 -2.285 1 95.38 228 LYS A N 1
ATOM 1834 C CA . LYS A 1 228 ? 9.75 5.695 -3.145 1 95.38 228 LYS A CA 1
ATOM 1835 C C . LYS A 1 228 ? 10.953 4.812 -2.811 1 95.38 228 LYS A C 1
ATOM 1837 O O . LYS A 1 228 ? 11.75 4.48 -3.689 1 95.38 228 LYS A O 1
ATOM 1842 N N . ASP A 1 229 ? 11.062 4.398 -1.544 1 95.44 229 ASP A N 1
ATOM 1843 C CA . ASP A 1 229 ? 12.102 3.455 -1.154 1 95.44 229 ASP A CA 1
ATOM 1844 C C . ASP A 1 229 ? 11.93 2.117 -1.87 1 95.44 229 ASP A C 1
ATOM 1846 O O . ASP A 1 229 ? 12.906 1.521 -2.33 1 95.44 229 ASP A O 1
ATOM 1850 N N . THR A 1 230 ? 10.711 1.689 -1.921 1 96.31 230 THR A N 1
ATOM 1851 C CA . THR A 1 230 ? 10.398 0.451 -2.623 1 96.31 230 THR A CA 1
ATOM 1852 C C . THR A 1 230 ? 10.789 0.548 -4.094 1 96.31 230 THR A C 1
ATOM 1854 O O . THR A 1 230 ? 11.383 -0.383 -4.648 1 96.31 230 THR A O 1
ATOM 1857 N N . GLN A 1 231 ? 10.477 1.646 -4.695 1 97.19 231 GLN A N 1
ATOM 1858 C CA . GLN A 1 231 ? 10.797 1.83 -6.105 1 97.19 231 GLN A CA 1
ATOM 1859 C C . GLN A 1 231 ? 12.305 1.79 -6.336 1 97.19 231 GLN A C 1
ATOM 1861 O O . GLN A 1 231 ? 12.773 1.24 -7.336 1 97.19 231 GLN A O 1
ATOM 1866 N N . LEU A 1 232 ? 13.062 2.389 -5.418 1 96.56 232 LEU A N 1
ATOM 1867 C CA . LEU A 1 232 ? 14.516 2.344 -5.512 1 96.56 232 LEU A CA 1
ATOM 1868 C C . LEU A 1 232 ? 15.023 0.912 -5.387 1 96.56 232 LEU A C 1
ATOM 1870 O O . LEU A 1 232 ? 15.922 0.501 -6.125 1 96.56 232 LEU A O 1
ATOM 1874 N N . ARG A 1 233 ? 14.461 0.201 -4.438 1 96.81 233 ARG A N 1
ATOM 1875 C CA . ARG A 1 233 ? 14.812 -1.204 -4.258 1 96.81 233 ARG A CA 1
ATOM 1876 C C . ARG A 1 233 ? 14.57 -1.999 -5.535 1 96.81 233 ARG A C 1
ATOM 1878 O O . ARG A 1 233 ? 15.43 -2.766 -5.969 1 96.81 233 ARG A O 1
ATOM 1885 N N . VAL A 1 234 ? 13.484 -1.819 -6.129 1 98.19 234 VAL A N 1
ATOM 1886 C CA . VAL A 1 234 ? 13.094 -2.557 -7.328 1 98.19 234 VAL A CA 1
ATOM 1887 C C . VAL A 1 234 ? 14.031 -2.205 -8.477 1 98.19 234 VAL A C 1
ATOM 1889 O O . VAL A 1 234 ? 14.43 -3.078 -9.258 1 98.19 234 VAL A O 1
ATOM 1892 N N . LEU A 1 235 ? 14.336 -0.926 -8.578 1 97.94 235 LEU A N 1
ATOM 1893 C CA . LEU A 1 235 ? 15.273 -0.496 -9.609 1 97.94 235 LEU A CA 1
ATOM 1894 C C . LEU A 1 235 ? 16.578 -1.272 -9.508 1 97.94 235 LEU A C 1
ATOM 1896 O O . LEU A 1 235 ? 17.094 -1.756 -10.523 1 97.94 235 LEU A O 1
ATOM 1900 N N . LYS A 1 236 ? 17.094 -1.42 -8.312 1 97.62 236 LYS A N 1
ATOM 1901 C CA . LYS A 1 236 ? 18.344 -2.139 -8.094 1 97.62 236 LYS A CA 1
ATOM 1902 C C . LYS A 1 236 ? 18.203 -3.609 -8.477 1 97.62 236 LYS A C 1
ATOM 1904 O O . LYS A 1 236 ? 19.094 -4.18 -9.109 1 97.62 236 LYS A O 1
ATOM 1909 N N . LEU A 1 237 ? 17.156 -4.18 -8.109 1 98.31 237 LEU A N 1
ATOM 1910 C CA . LEU A 1 237 ? 16.922 -5.59 -8.398 1 98.31 237 LEU A CA 1
ATOM 1911 C C . LEU A 1 237 ? 16.797 -5.824 -9.898 1 98.31 237 LEU A C 1
ATOM 1913 O O . LEU A 1 237 ? 17.328 -6.801 -10.422 1 98.31 237 LEU A O 1
ATOM 1917 N N . LEU A 1 238 ? 16.109 -4.906 -10.578 1 98.69 238 LEU A N 1
ATOM 1918 C CA . LEU A 1 238 ? 15.891 -5.07 -12.016 1 98.69 238 LEU A CA 1
ATOM 1919 C C . LEU A 1 238 ? 17.203 -4.918 -12.781 1 98.69 238 LEU A C 1
ATOM 1921 O O . LEU A 1 238 ? 17.406 -5.578 -13.805 1 98.69 238 LEU A O 1
ATOM 1925 N N . LYS A 1 239 ? 18.047 -4.051 -12.305 1 98.12 239 LYS A N 1
ATOM 1926 C CA . LYS A 1 239 ? 19.359 -3.92 -12.938 1 98.12 239 LYS A CA 1
ATOM 1927 C C . LYS A 1 239 ? 20.125 -5.242 -12.906 1 98.12 239 LYS A C 1
ATOM 1929 O O . LYS A 1 239 ? 20.797 -5.598 -13.867 1 98.12 239 LYS A O 1
ATOM 1934 N N . VAL A 1 240 ? 20.031 -5.91 -11.812 1 98.25 240 VAL A N 1
ATOM 1935 C CA . VAL A 1 240 ? 20.656 -7.219 -11.703 1 98.25 240 VAL A CA 1
ATOM 1936 C C . VAL A 1 240 ? 19.938 -8.227 -12.586 1 98.25 240 VAL A C 1
ATOM 1938 O O . VAL A 1 240 ? 20.562 -9.039 -13.266 1 98.25 240 VAL A O 1
ATOM 1941 N N . ALA A 1 241 ? 18.625 -8.156 -12.609 1 98.44 241 ALA A N 1
ATOM 1942 C CA . ALA A 1 241 ? 17.797 -9.117 -13.328 1 98.44 241 ALA A CA 1
ATOM 1943 C C . ALA A 1 241 ? 18.078 -9.062 -14.828 1 98.44 241 ALA A C 1
ATOM 1945 O O . ALA A 1 241 ? 18 -10.086 -15.516 1 98.44 241 ALA A O 1
ATOM 1946 N N . ILE A 1 242 ? 18.422 -7.898 -15.352 1 98.19 242 ILE A N 1
ATOM 1947 C CA . ILE A 1 242 ? 18.531 -7.766 -16.797 1 98.19 242 ILE A CA 1
ATOM 1948 C C . ILE A 1 242 ? 20.016 -7.824 -17.203 1 98.19 242 ILE A C 1
ATOM 1950 O O . ILE A 1 242 ? 20.344 -7.629 -18.375 1 98.19 242 ILE A O 1
ATOM 1954 N N . LYS A 1 243 ? 20.875 -8.031 -16.219 1 97.5 243 LYS A N 1
ATOM 1955 C CA . LYS A 1 243 ? 22.281 -8.172 -16.547 1 97.5 243 LYS A CA 1
ATOM 1956 C C . LYS A 1 243 ? 22.5 -9.25 -17.609 1 97.5 243 LYS A C 1
ATOM 1958 O O . LYS A 1 243 ? 21.875 -10.32 -17.547 1 97.5 243 LYS A O 1
ATOM 1963 N N . ASP A 1 244 ? 23.406 -8.984 -18.578 1 98.06 244 ASP A N 1
ATOM 1964 C CA . ASP A 1 244 ? 23.719 -9.914 -19.672 1 98.06 244 ASP A CA 1
ATOM 1965 C C . ASP A 1 244 ? 22.438 -10.406 -20.344 1 98.06 244 ASP A C 1
ATOM 1967 O O . ASP A 1 244 ? 22.234 -11.617 -20.5 1 98.06 244 ASP A O 1
ATOM 1971 N N . ASP A 1 245 ? 21.516 -9.477 -20.547 1 98.12 245 ASP A N 1
ATOM 1972 C CA . ASP A 1 245 ? 20.25 -9.719 -21.234 1 98.12 245 ASP A CA 1
ATOM 1973 C C . ASP A 1 245 ? 19.391 -10.727 -20.469 1 98.12 245 ASP A C 1
ATOM 1975 O O . ASP A 1 245 ? 18.719 -11.562 -21.062 1 98.12 245 ASP A O 1
ATOM 1979 N N . GLY A 1 246 ? 19.547 -10.68 -19.156 1 98.06 246 GLY A N 1
ATOM 1980 C CA . GLY A 1 246 ? 18.688 -11.453 -18.281 1 98.06 246 GLY A CA 1
ATOM 1981 C C . GLY A 1 246 ? 19.062 -12.922 -18.219 1 98.06 246 GLY A C 1
ATOM 1982 O O . GLY A 1 246 ? 18.453 -13.688 -17.469 1 98.06 246 GLY A O 1
ATOM 1983 N N . LYS A 1 247 ? 20.062 -13.406 -18.938 1 97.62 247 LYS A N 1
ATOM 1984 C CA . LYS A 1 247 ? 20.391 -14.82 -19.078 1 97.62 247 LYS A CA 1
ATOM 1985 C C . LYS A 1 247 ? 20.766 -15.445 -17.734 1 97.62 247 LYS A C 1
ATOM 1987 O O . LYS A 1 247 ? 20.297 -16.531 -17.406 1 97.62 247 LYS A O 1
ATOM 1992 N N . PRO A 1 248 ? 21.578 -14.727 -16.922 1 97.75 248 PRO A N 1
ATOM 1993 C CA . PRO A 1 248 ? 21.969 -15.352 -15.656 1 97.75 248 PRO A CA 1
ATOM 1994 C C . PRO A 1 248 ? 20.781 -15.672 -14.758 1 97.75 248 PRO A C 1
ATOM 1996 O O . PRO A 1 248 ? 20.672 -16.781 -14.234 1 97.75 248 PRO A O 1
ATOM 1999 N N . LEU A 1 249 ? 19.859 -14.797 -14.656 1 98.38 249 LEU A N 1
ATOM 2000 C CA . LEU A 1 249 ? 18.719 -15.016 -13.766 1 98.38 249 LEU A CA 1
ATOM 2001 C C . LEU A 1 249 ? 17.766 -16.047 -14.359 1 98.38 249 LEU A C 1
ATOM 2003 O O . LEU A 1 249 ? 17.422 -17.031 -13.703 1 98.38 249 LEU A O 1
ATOM 2007 N N . PHE A 1 250 ? 17.359 -15.883 -15.594 1 98.56 250 PHE A N 1
ATOM 2008 C CA . PHE A 1 250 ? 16.281 -16.688 -16.172 1 98.56 250 PHE A CA 1
ATOM 2009 C C . PHE A 1 250 ? 16.75 -18.094 -16.453 1 98.56 250 PHE A C 1
ATOM 2011 O O . PHE A 1 250 ? 15.984 -19.047 -16.344 1 98.56 250 PHE A O 1
ATOM 2018 N N . GLN A 1 251 ? 17.969 -18.25 -16.812 1 97.69 251 GLN A N 1
ATOM 2019 C CA . GLN A 1 251 ? 18.5 -19.594 -17.031 1 97.69 251 GLN A CA 1
ATOM 2020 C C . GLN A 1 251 ? 18.578 -20.359 -15.711 1 97.69 251 GLN A C 1
ATOM 2022 O O . GLN A 1 251 ? 18.172 -21.516 -15.641 1 97.69 251 GLN A O 1
ATOM 2027 N N . LEU A 1 252 ? 19.172 -19.703 -14.719 1 98.06 252 LEU A N 1
ATOM 2028 C CA . LEU A 1 252 ? 19.266 -20.344 -13.414 1 98.06 252 LEU A CA 1
ATOM 2029 C C . LEU A 1 252 ? 17.875 -20.703 -12.883 1 98.06 252 LEU A C 1
ATOM 2031 O O . LEU A 1 252 ? 17.656 -21.812 -12.406 1 98.06 252 LEU A O 1
ATOM 2035 N N . ALA A 1 253 ? 16.969 -19.766 -12.93 1 98.5 253 ALA A N 1
ATOM 2036 C CA . ALA A 1 253 ? 15.609 -19.969 -12.422 1 98.5 253 ALA A CA 1
ATOM 2037 C C . ALA A 1 253 ? 14.906 -21.094 -13.18 1 98.5 253 ALA A C 1
ATOM 2039 O O . ALA A 1 253 ? 14.242 -21.938 -12.578 1 98.5 253 ALA A O 1
ATOM 2040 N N . TYR A 1 254 ? 15.047 -21.062 -14.477 1 98.25 254 TYR A N 1
ATOM 2041 C CA . TYR A 1 254 ? 14.422 -22.109 -15.289 1 98.25 254 TYR A CA 1
ATOM 2042 C C . TYR A 1 254 ? 14.984 -23.484 -14.953 1 98.25 254 TYR A C 1
ATOM 2044 O O . TYR A 1 254 ? 14.242 -24.453 -14.805 1 98.25 254 TYR A O 1
ATOM 2052 N N . ASN A 1 255 ? 16.266 -23.594 -14.898 1 98.12 255 ASN A N 1
ATOM 2053 C CA . ASN A 1 255 ? 16.906 -24.875 -14.586 1 98.12 255 ASN A CA 1
ATOM 2054 C C . ASN A 1 255 ? 16.438 -25.406 -13.242 1 98.12 255 ASN A C 1
ATOM 2056 O O . ASN A 1 255 ? 16.188 -26.609 -13.102 1 98.12 255 ASN A O 1
ATOM 2060 N N . LEU A 1 256 ? 16.375 -24.516 -12.305 1 98.44 256 LEU A N 1
ATOM 2061 C CA . LEU A 1 256 ? 15.906 -24.906 -10.977 1 98.44 256 LEU A CA 1
ATOM 2062 C C . LEU A 1 256 ? 14.469 -25.422 -11.039 1 98.44 256 LEU A C 1
ATOM 2064 O O . LEU A 1 256 ? 14.172 -26.5 -10.508 1 98.44 256 LEU A O 1
ATOM 2068 N N . MET A 1 257 ? 13.633 -24.719 -11.664 1 98.56 257 MET A N 1
ATOM 2069 C CA . MET A 1 257 ? 12.219 -25.109 -11.742 1 98.56 257 MET A CA 1
ATOM 2070 C C . MET A 1 257 ? 12.047 -26.375 -12.555 1 98.56 257 MET A C 1
ATOM 2072 O O . MET A 1 257 ? 11.242 -27.234 -12.203 1 98.56 257 MET A O 1
ATOM 2076 N N . ARG A 1 258 ? 12.75 -26.469 -13.609 1 98.12 258 ARG A N 1
ATOM 2077 C CA . ARG A 1 258 ? 12.711 -27.672 -14.422 1 98.12 258 ARG A CA 1
ATOM 2078 C C . ARG A 1 258 ? 13.102 -28.891 -13.594 1 98.12 258 ARG A C 1
ATOM 2080 O O . ARG A 1 258 ? 12.422 -29.922 -13.641 1 98.12 258 ARG A O 1
ATOM 2087 N N . GLU A 1 259 ? 14.18 -28.766 -12.906 1 98.44 259 GLU A N 1
ATOM 2088 C CA . GLU A 1 259 ? 14.641 -29.875 -12.062 1 98.44 259 GLU A CA 1
ATOM 2089 C C . GLU A 1 259 ? 13.578 -30.281 -11.047 1 98.44 259 GLU A C 1
ATOM 2091 O O . GLU A 1 259 ? 13.336 -31.469 -10.82 1 98.44 259 GLU A O 1
ATOM 2096 N N . ARG A 1 260 ? 12.977 -29.344 -10.43 1 98.5 260 ARG A N 1
ATOM 2097 C CA . ARG A 1 260 ? 11.93 -29.609 -9.445 1 98.5 260 ARG A CA 1
ATOM 2098 C C . ARG A 1 260 ? 10.758 -30.344 -10.086 1 98.5 260 ARG A C 1
ATOM 2100 O O . ARG A 1 260 ? 10.25 -31.312 -9.516 1 98.5 260 ARG A O 1
ATOM 2107 N N . TRP A 1 261 ? 10.383 -29.938 -11.203 1 98.5 261 TRP A N 1
ATOM 2108 C CA . TRP A 1 261 ? 9.281 -30.578 -11.898 1 98.5 261 TRP A CA 1
ATOM 2109 C C . TRP A 1 261 ? 9.664 -32 -12.328 1 98.5 261 TRP A C 1
ATOM 2111 O O . TRP A 1 261 ? 8.852 -32.906 -12.234 1 98.5 261 TRP A O 1
ATOM 2121 N N . ASP A 1 262 ? 10.867 -32.156 -12.805 1 98.25 262 ASP A N 1
ATOM 2122 C CA . ASP A 1 262 ? 11.336 -33.469 -13.203 1 98.25 262 ASP A CA 1
ATOM 2123 C C . ASP A 1 262 ? 11.297 -34.438 -12.031 1 98.25 262 ASP A C 1
ATOM 2125 O O . ASP A 1 262 ? 10.828 -35.562 -12.164 1 98.25 262 ASP A O 1
ATOM 2129 N N . ARG A 1 263 ? 11.758 -34 -10.938 1 98.31 263 ARG A N 1
ATOM 2130 C CA . ARG A 1 263 ? 11.789 -34.875 -9.75 1 98.31 263 ARG A CA 1
ATOM 2131 C C . ARG A 1 263 ? 10.383 -35.156 -9.258 1 98.31 263 ARG A C 1
ATOM 2133 O O . ARG A 1 263 ? 10.07 -36.312 -8.898 1 98.31 263 ARG A O 1
ATOM 2140 N N . LEU A 1 264 ? 9.562 -34.156 -9.203 1 97.94 264 LEU A N 1
ATOM 2141 C CA . LEU A 1 264 ? 8.188 -34.344 -8.758 1 97.94 264 LEU A CA 1
ATOM 2142 C C . LEU A 1 264 ? 7.457 -35.344 -9.664 1 97.94 264 LEU A C 1
ATOM 2144 O O . LEU A 1 264 ? 6.781 -36.25 -9.18 1 97.94 264 LEU A O 1
ATOM 2148 N N . THR A 1 265 ? 7.586 -35.125 -10.961 1 97.44 265 THR A N 1
ATOM 2149 C CA . THR A 1 265 ? 6.906 -36 -11.93 1 97.44 265 THR A CA 1
ATOM 2150 C C . THR A 1 265 ? 7.422 -37.438 -11.844 1 97.44 265 THR A C 1
ATOM 2152 O O . THR A 1 265 ? 6.656 -38.375 -12.016 1 97.44 265 THR A O 1
ATOM 2155 N N . SER A 1 266 ? 8.672 -37.531 -11.625 1 97.31 266 SER A N 1
ATOM 2156 C CA . SER A 1 266 ? 9.266 -38.844 -11.477 1 97.31 266 SER A CA 1
ATOM 2157 C C . SER A 1 266 ? 8.648 -39.594 -10.297 1 97.31 266 SER A C 1
ATOM 2159 O O . SER A 1 266 ? 8.32 -40.781 -10.422 1 97.31 266 SER A O 1
ATOM 2161 N N . VAL A 1 267 ? 8.484 -38.938 -9.195 1 96.31 267 VAL A N 1
ATOM 2162 C CA . VAL A 1 267 ? 7.91 -39.562 -8.008 1 96.31 267 VAL A CA 1
ATOM 2163 C C . VAL A 1 267 ? 6.438 -39.906 -8.258 1 96.31 267 VAL A C 1
ATOM 2165 O O . VAL A 1 267 ? 5.98 -41 -7.938 1 96.31 267 VAL A O 1
ATOM 2168 N N . LEU A 1 268 ? 5.715 -39 -8.828 1 95.44 268 LEU A N 1
ATOM 2169 C CA . LEU A 1 268 ? 4.273 -39.156 -9.008 1 95.44 268 LEU A CA 1
ATOM 2170 C C . LEU A 1 268 ? 3.963 -40.188 -10.07 1 95.44 268 LEU A C 1
ATOM 2172 O O . LEU A 1 268 ? 2.887 -40.812 -10.055 1 95.44 268 LEU A O 1
ATOM 2176 N N . SER A 1 269 ? 4.895 -40.406 -10.992 1 94.81 269 SER A N 1
ATOM 2177 C CA . SER A 1 269 ? 4.695 -41.406 -12.047 1 94.81 269 SER A CA 1
ATOM 2178 C C . SER A 1 269 ? 4.617 -42.812 -11.477 1 94.81 269 SER A C 1
ATOM 2180 O O . SER A 1 269 ? 4.121 -43.719 -12.141 1 94.81 269 SER A O 1
ATOM 2182 N N . LYS A 1 270 ? 5.031 -42.969 -10.258 1 94.25 270 LYS A N 1
ATOM 2183 C CA . LYS A 1 270 ? 5.016 -44.281 -9.609 1 94.25 270 LYS A CA 1
ATOM 2184 C C . LYS A 1 270 ? 3.73 -44.5 -8.812 1 94.25 270 LYS A C 1
ATOM 2186 O O . LYS A 1 270 ? 3.547 -45.531 -8.18 1 94.25 270 LYS A O 1
ATOM 2191 N N . SER A 1 271 ? 2.943 -43.531 -8.852 1 93.62 271 SER A N 1
ATOM 2192 C CA . SER A 1 271 ? 1.695 -43.594 -8.102 1 93.62 271 SER A CA 1
ATOM 2193 C C . SER A 1 271 ? 0.505 -43.844 -9.023 1 93.62 271 SER A C 1
ATOM 2195 O O . SER A 1 271 ? 0.471 -43.344 -10.141 1 93.62 271 SER A O 1
ATOM 2197 N N . THR A 1 272 ? -0.463 -44.656 -8.578 1 92.5 272 THR A N 1
ATOM 2198 C CA . THR A 1 272 ? -1.735 -44.781 -9.281 1 92.5 272 THR A CA 1
ATOM 2199 C C . THR A 1 272 ? -2.814 -43.938 -8.609 1 92.5 272 THR A C 1
ATOM 2201 O O . THR A 1 272 ? -3.932 -43.812 -9.125 1 92.5 272 THR A O 1
ATOM 2204 N N . ARG A 1 273 ? -2.453 -43.281 -7.621 1 93.12 273 ARG A N 1
ATOM 2205 C CA . ARG A 1 273 ? -3.416 -42.531 -6.812 1 93.12 273 ARG A CA 1
ATOM 2206 C C . ARG A 1 273 ? -3.344 -41.031 -7.117 1 93.12 273 ARG A C 1
ATOM 2208 O O . ARG A 1 273 ? -4.348 -40.344 -7.004 1 93.12 273 ARG A O 1
ATOM 2215 N N . PHE A 1 274 ? -2.197 -40.625 -7.41 1 95.62 274 PHE A N 1
ATOM 2216 C CA . PHE A 1 274 ? -1.974 -39.188 -7.629 1 95.62 274 PHE A CA 1
ATOM 2217 C C . PHE A 1 274 ? -1.486 -38.938 -9.047 1 95.62 274 PHE A C 1
ATOM 2219 O O . PHE A 1 274 ? -0.693 -39.688 -9.594 1 95.62 274 PHE A O 1
ATOM 2226 N N . SER A 1 275 ? -2.006 -37.906 -9.617 1 96.75 275 SER A N 1
ATOM 2227 C CA . SER A 1 275 ? -1.5 -37.406 -10.883 1 96.75 275 SER A CA 1
ATOM 2228 C C . SER A 1 275 ? -1.281 -35.906 -10.812 1 96.75 275 SER A C 1
ATOM 2230 O O . SER A 1 275 ? -1.694 -35.25 -9.852 1 96.75 275 SER A O 1
ATOM 2232 N N . VAL A 1 276 ? -0.578 -35.375 -11.75 1 97.5 276 VAL A N 1
ATOM 2233 C CA . VAL A 1 276 ? -0.296 -33.969 -11.82 1 97.5 276 VAL A CA 1
ATOM 2234 C C . VAL A 1 276 ? -0.658 -33.438 -13.211 1 97.5 276 VAL A C 1
ATOM 2236 O O . VAL A 1 276 ? -0.818 -34.219 -14.156 1 97.5 276 VAL A O 1
ATOM 2239 N N . GLN A 1 277 ? -0.854 -32.062 -13.289 1 97 277 GLN A N 1
ATOM 2240 C CA . GLN A 1 277 ? -1.271 -31.469 -14.555 1 97 277 GLN A CA 1
ATOM 2241 C C . GLN A 1 277 ? -0.272 -31.766 -15.664 1 97 277 GLN A C 1
ATOM 2243 O O . GLN A 1 277 ? 0.936 -31.812 -15.422 1 97 277 GLN A O 1
ATOM 2248 N N . GLN A 1 278 ? -0.802 -31.969 -16.844 1 94.31 278 GLN A N 1
ATOM 2249 C CA . GLN A 1 278 ? 0.045 -32.188 -18 1 94.31 278 GLN A CA 1
ATOM 2250 C C . GLN A 1 278 ? 0.733 -30.891 -18.438 1 94.31 278 GLN A C 1
ATOM 2252 O O . GLN A 1 278 ? 0.151 -29.812 -18.344 1 94.31 278 GLN A O 1
ATOM 2257 N N . ARG A 1 279 ? 1.973 -31 -18.859 1 95.38 279 ARG A N 1
ATOM 2258 C CA . ARG A 1 279 ? 2.746 -29.891 -19.406 1 95.38 279 ARG A CA 1
ATOM 2259 C C . ARG A 1 279 ? 3.076 -30.125 -20.875 1 95.38 279 ARG A C 1
ATOM 2261 O O . ARG A 1 279 ? 3.469 -31.234 -21.266 1 95.38 279 ARG A O 1
ATOM 2268 N N . HIS A 1 280 ? 2.783 -29.156 -21.625 1 95.38 280 HIS A N 1
ATOM 2269 C CA . HIS A 1 280 ? 3.012 -29.25 -23.062 1 95.38 280 HIS A CA 1
ATOM 2270 C C . HIS A 1 280 ? 4.133 -28.328 -23.5 1 95.38 280 HIS A C 1
ATOM 2272 O O . HIS A 1 280 ? 4.113 -27.125 -23.203 1 95.38 280 HIS A O 1
ATOM 2278 N N . PRO A 1 281 ? 5.094 -28.875 -24.266 1 96.69 281 PRO A N 1
ATOM 2279 C CA . PRO A 1 281 ? 6.203 -28.047 -24.719 1 96.69 281 PRO A CA 1
ATOM 2280 C C . PRO A 1 281 ? 5.742 -26.922 -25.656 1 96.69 281 PRO A C 1
ATOM 2282 O O . PRO A 1 281 ? 4.785 -27.109 -26.422 1 96.69 281 PRO A O 1
ATOM 2285 N N . LEU A 1 282 ? 6.355 -25.844 -25.641 1 97 282 LEU A N 1
ATOM 2286 C CA . LEU A 1 282 ? 6.145 -24.672 -26.5 1 97 282 LEU A CA 1
ATOM 2287 C C . LEU A 1 282 ? 7.469 -24 -26.828 1 97 282 LEU A C 1
ATOM 2289 O O . LEU A 1 282 ? 8.438 -24.109 -26.078 1 97 282 LEU A O 1
ATOM 2293 N N . HIS A 1 283 ? 7.5 -23.406 -27.953 1 97.94 283 HIS A N 1
ATOM 2294 C CA . HIS A 1 283 ? 8.695 -22.656 -28.297 1 97.94 283 HIS A CA 1
ATOM 2295 C C . HIS A 1 283 ? 8.828 -21.406 -27.422 1 97.94 283 HIS A C 1
ATOM 2297 O O . HIS A 1 283 ? 7.848 -20.688 -27.219 1 97.94 283 HIS A O 1
ATOM 2303 N N . CYS A 1 284 ? 9.992 -21.219 -26.922 1 98.06 284 CYS A N 1
ATOM 2304 C CA . CYS A 1 284 ? 10.312 -20.031 -26.141 1 98.06 284 CYS A CA 1
ATOM 2305 C C . CYS A 1 284 ? 11.234 -19.094 -26.906 1 98.06 284 CYS A C 1
ATOM 2307 O O . CYS A 1 284 ? 12.406 -19.422 -27.141 1 98.06 284 CYS A O 1
ATOM 2309 N N . ASN A 1 285 ? 10.742 -17.922 -27.219 1 98.06 285 ASN A N 1
ATOM 2310 C CA . ASN A 1 285 ? 11.539 -16.953 -27.984 1 98.06 285 ASN A CA 1
ATOM 2311 C C . ASN A 1 285 ? 12.734 -16.453 -27.172 1 98.06 285 ASN A C 1
ATOM 2313 O O . ASN A 1 285 ? 13.797 -16.188 -27.719 1 98.06 285 ASN A O 1
ATOM 2317 N N . PHE A 1 286 ? 12.602 -16.406 -25.891 1 98.06 286 PHE A N 1
ATOM 2318 C CA . PHE A 1 286 ? 13.688 -15.914 -25.062 1 98.06 286 PHE A CA 1
ATOM 2319 C C . PHE A 1 286 ? 14.875 -16.875 -25.094 1 98.06 286 PHE A C 1
ATOM 2321 O O . PHE A 1 286 ? 16.016 -16.438 -25.266 1 98.06 286 PHE A O 1
ATOM 2328 N N . PHE A 1 287 ? 14.539 -18.109 -24.953 1 97.5 287 PHE A N 1
ATOM 2329 C CA . PHE A 1 287 ? 15.602 -19.109 -24.922 1 97.5 287 PHE A CA 1
ATOM 2330 C C . PHE A 1 287 ? 15.891 -19.625 -26.328 1 97.5 287 PHE A C 1
ATOM 2332 O O . PHE A 1 287 ? 16.875 -20.328 -26.531 1 97.5 287 PHE A O 1
ATOM 2339 N N . ASN A 1 288 ? 15.086 -19.344 -27.281 1 97.44 288 ASN A N 1
ATOM 2340 C CA . ASN A 1 288 ? 15.172 -19.812 -28.656 1 97.44 288 ASN A CA 1
ATOM 2341 C C . ASN A 1 288 ? 15.234 -21.344 -28.734 1 97.44 288 ASN A C 1
ATOM 2343 O O . ASN A 1 288 ? 16.125 -21.906 -29.375 1 97.44 288 ASN A O 1
ATOM 2347 N N . GLU A 1 289 ? 14.359 -21.953 -27.984 1 96.75 289 GLU A N 1
ATOM 2348 C CA . GLU A 1 289 ? 14.242 -23.406 -27.938 1 96.75 289 GLU A CA 1
ATOM 2349 C C . GLU A 1 289 ? 12.852 -23.828 -27.469 1 96.75 289 GLU A C 1
ATOM 2351 O O . GLU A 1 289 ? 12.133 -23.047 -26.828 1 96.75 289 GLU A O 1
ATOM 2356 N N . THR A 1 290 ? 12.477 -25.031 -27.891 1 97.56 290 THR A N 1
ATOM 2357 C CA . THR A 1 290 ? 11.25 -25.625 -27.359 1 97.56 290 THR A CA 1
ATOM 2358 C C . THR A 1 290 ? 11.469 -26.156 -25.953 1 97.56 290 THR A C 1
ATOM 2360 O O . THR A 1 290 ? 12.438 -26.875 -25.703 1 97.56 290 THR A O 1
ATOM 2363 N N . ARG A 1 291 ? 10.641 -25.766 -25.078 1 96 291 ARG A N 1
ATOM 2364 C CA . ARG A 1 291 ? 10.797 -26.125 -23.672 1 96 291 ARG A CA 1
ATOM 2365 C C . ARG A 1 291 ? 9.453 -26.484 -23.047 1 96 291 ARG A C 1
ATOM 2367 O O . ARG A 1 291 ? 8.406 -26.031 -23.5 1 96 291 ARG A O 1
ATOM 2374 N N . LEU A 1 292 ? 9.5 -27.375 -22.047 1 96.75 292 LEU A N 1
ATOM 2375 C CA . LEU A 1 292 ? 8.328 -27.641 -21.219 1 96.75 292 LEU A CA 1
ATOM 2376 C C . LEU A 1 292 ? 8.117 -26.547 -20.203 1 96.75 292 LEU A C 1
ATOM 2378 O O . LEU A 1 292 ? 9.078 -26.031 -19.625 1 96.75 292 LEU A O 1
ATOM 2382 N N . PRO A 1 293 ? 6.867 -26.141 -20.031 1 97.94 293 PRO A N 1
ATOM 2383 C CA . PRO A 1 293 ? 6.617 -25.203 -18.938 1 97.94 293 PRO A CA 1
ATOM 2384 C C . PRO A 1 293 ? 7.004 -25.766 -17.562 1 97.94 293 PRO A C 1
ATOM 2386 O O . PRO A 1 293 ? 6.953 -26.984 -17.375 1 97.94 293 PRO A O 1
ATOM 2389 N N . SER A 1 294 ? 7.418 -24.969 -16.688 1 98.25 294 SER A N 1
ATOM 2390 C CA . SER A 1 294 ? 7.723 -25.281 -15.297 1 98.25 294 SER A CA 1
ATOM 2391 C C . SER A 1 294 ? 6.945 -24.391 -14.344 1 98.25 294 SER A C 1
ATOM 2393 O O . SER A 1 294 ? 7.531 -23.562 -13.633 1 98.25 294 SER A O 1
ATOM 2395 N N . PRO A 1 295 ? 5.633 -24.625 -14.266 1 98.31 295 PRO A N 1
ATOM 2396 C CA . PRO A 1 295 ? 4.781 -23.734 -13.469 1 98.31 295 PRO A CA 1
ATOM 2397 C C . PRO A 1 295 ? 5.203 -23.672 -12.008 1 98.31 295 PRO A C 1
ATOM 2399 O O . PRO A 1 295 ? 5.816 -24.609 -11.492 1 98.31 295 PRO A O 1
ATOM 2402 N N . ALA A 1 296 ? 4.832 -22.547 -11.375 1 98.44 296 ALA A N 1
ATOM 2403 C CA . ALA A 1 296 ? 5.172 -22.297 -9.977 1 98.44 296 ALA A CA 1
ATOM 2404 C C . ALA A 1 296 ? 4.48 -23.312 -9.055 1 98.44 296 ALA A C 1
ATOM 2406 O O . ALA A 1 296 ? 4.953 -23.562 -7.949 1 98.44 296 ALA A O 1
ATOM 2407 N N . TYR A 1 297 ? 3.377 -23.906 -9.555 1 98.5 297 TYR A N 1
ATOM 2408 C CA . TYR A 1 297 ? 2.562 -24.766 -8.703 1 98.5 297 TYR A CA 1
ATOM 2409 C C . TYR A 1 297 ? 2.242 -26.078 -9.406 1 98.5 297 TYR A C 1
ATOM 2411 O O . TYR A 1 297 ? 2.092 -26.109 -10.633 1 98.5 297 TYR A O 1
ATOM 2419 N N . ALA A 1 298 ? 2.178 -27.125 -8.594 1 98.38 298 ALA A N 1
ATOM 2420 C CA . ALA A 1 298 ? 1.649 -28.406 -9.055 1 98.38 298 ALA A CA 1
ATOM 2421 C C . ALA A 1 298 ? 0.173 -28.547 -8.695 1 98.38 298 ALA A C 1
ATOM 2423 O O . ALA A 1 298 ? -0.219 -28.328 -7.547 1 98.38 298 ALA A O 1
ATOM 2424 N N . TRP A 1 299 ? -0.574 -28.797 -9.68 1 98.31 299 TRP A N 1
ATOM 2425 C CA . TRP A 1 299 ? -2 -29.062 -9.523 1 98.31 299 TRP A CA 1
ATOM 2426 C C . TRP A 1 299 ? -2.273 -30.562 -9.5 1 98.31 299 TRP A C 1
ATOM 2428 O O . TRP A 1 299 ? -2.492 -31.188 -10.539 1 98.31 299 TRP A O 1
ATOM 2438 N N . ILE A 1 300 ? -2.34 -31.094 -8.258 1 97.75 300 ILE A N 1
ATOM 2439 C CA . ILE A 1 300 ? -2.396 -32.531 -8.031 1 97.75 300 ILE A CA 1
ATOM 2440 C C . ILE A 1 300 ? -3.848 -33 -8.055 1 97.75 300 ILE A C 1
ATOM 2442 O O . ILE A 1 300 ? -4.734 -32.344 -7.52 1 97.75 300 ILE A O 1
ATOM 2446 N N . LYS A 1 301 ? -4.051 -34.156 -8.609 1 97.69 301 LYS A N 1
ATOM 2447 C CA . LYS A 1 301 ? -5.371 -34.781 -8.648 1 97.69 301 LYS A CA 1
ATOM 2448 C C . LYS A 1 301 ? -5.352 -36.156 -8.016 1 97.69 301 LYS A C 1
ATOM 2450 O O . LYS A 1 301 ? -4.441 -36.938 -8.273 1 97.69 301 LYS A O 1
ATOM 2455 N N . CYS A 1 302 ? -6.281 -36.375 -7.156 1 96.44 302 CYS A N 1
ATOM 2456 C CA . CYS A 1 302 ? -6.523 -37.75 -6.68 1 96.44 302 CYS A CA 1
ATOM 2457 C C . CYS A 1 302 ? -7.363 -38.531 -7.676 1 96.44 302 CYS A C 1
ATOM 2459 O O . CYS A 1 302 ? -8.516 -38.188 -7.93 1 96.44 302 CYS A O 1
ATOM 2461 N N . GLU A 1 303 ? -6.891 -39.625 -8.109 1 95.25 303 GLU A N 1
ATOM 2462 C CA . GLU A 1 303 ? -7.5 -40.344 -9.234 1 95.25 303 GLU A CA 1
ATOM 2463 C C . GLU A 1 303 ? -8.523 -41.344 -8.758 1 95.25 303 GLU A C 1
ATOM 2465 O O . GLU A 1 303 ? -9.453 -41.688 -9.492 1 95.25 303 GLU A O 1
ATOM 2470 N N . LYS A 1 304 ? -8.352 -41.812 -7.535 1 92.19 304 LYS A N 1
ATOM 2471 C CA . LYS A 1 304 ? -9.32 -42.781 -7.027 1 92.19 304 LYS A CA 1
ATOM 2472 C C . LYS A 1 304 ? -10.656 -42.125 -6.711 1 92.19 304 LYS A C 1
ATOM 2474 O O . LYS A 1 304 ? -10.695 -41.031 -6.109 1 92.19 304 LYS A O 1
ATOM 2479 N N . GLU A 1 305 ? -11.688 -42.719 -7.09 1 90.44 305 GLU A N 1
ATOM 2480 C CA . GLU A 1 305 ? -13.031 -42.156 -6.926 1 90.44 305 GLU A CA 1
ATOM 2481 C C . GLU A 1 305 ? -13.344 -41.906 -5.457 1 90.44 305 GLU A C 1
ATOM 2483 O O . GLU A 1 305 ? -14.023 -40.938 -5.125 1 90.44 305 GLU A O 1
ATOM 2488 N N . GLU A 1 306 ? -12.797 -42.75 -4.641 1 89.12 306 GLU A N 1
ATOM 2489 C CA . GLU A 1 306 ? -13.086 -42.625 -3.213 1 89.12 306 GLU A CA 1
ATOM 2490 C C . GLU A 1 306 ? -12.32 -41.469 -2.582 1 89.12 306 GLU A C 1
ATOM 2492 O O . GLU A 1 306 ? -12.672 -41 -1.496 1 89.12 306 GLU A O 1
ATOM 2497 N N . ASP A 1 307 ? -11.328 -41.062 -3.312 1 91.19 307 ASP A N 1
ATOM 2498 C CA . ASP A 1 307 ? -10.5 -39.969 -2.791 1 91.19 307 ASP A CA 1
ATOM 2499 C C . ASP A 1 307 ? -11.031 -38.594 -3.244 1 91.19 307 ASP A C 1
ATOM 2501 O O . ASP A 1 307 ? -10.453 -37.969 -4.133 1 91.19 307 ASP A O 1
ATOM 2505 N N . ASP A 1 308 ? -12.008 -38.062 -2.596 1 92.94 308 ASP A N 1
ATOM 2506 C CA . ASP A 1 308 ? -12.656 -36.812 -3.016 1 92.94 308 ASP A CA 1
ATOM 2507 C C . ASP A 1 308 ? -12.055 -35.625 -2.305 1 92.94 308 ASP A C 1
ATOM 2509 O O . ASP A 1 308 ? -12.43 -34.469 -2.578 1 92.94 308 ASP A O 1
ATOM 2513 N N . ASP A 1 309 ? -11.102 -35.875 -1.416 1 96.19 309 ASP A N 1
ATOM 2514 C CA . ASP A 1 309 ? -10.359 -34.844 -0.721 1 96.19 309 ASP A CA 1
ATOM 2515 C C . ASP A 1 309 ? -8.859 -35.062 -0.815 1 96.19 309 ASP A C 1
ATOM 2517 O O . ASP A 1 309 ? -8.25 -35.594 0.108 1 96.19 309 ASP A O 1
ATOM 2521 N N . CYS A 1 310 ? -8.289 -34.5 -1.841 1 96.44 310 CYS A N 1
ATOM 2522 C CA . CYS A 1 310 ? -6.867 -34.688 -2.104 1 96.44 310 CYS A CA 1
ATOM 2523 C C . CYS A 1 310 ? -6.02 -34.062 -1.008 1 96.44 310 CYS A C 1
ATOM 2525 O O . CYS A 1 310 ? -4.961 -34.594 -0.658 1 96.44 310 CYS A O 1
ATOM 2527 N N . GLY A 1 311 ? -6.438 -32.875 -0.504 1 95.25 311 GLY A N 1
ATOM 2528 C CA . GLY A 1 311 ? -5.734 -32.25 0.603 1 95.25 311 GLY A CA 1
ATOM 2529 C C . GLY A 1 311 ? -5.613 -33.125 1.821 1 95.25 311 GLY A C 1
ATOM 2530 O O . GLY A 1 311 ? -4.551 -33.219 2.443 1 95.25 311 GLY A O 1
ATOM 2531 N N . ALA A 1 312 ? -6.703 -33.781 2.17 1 94.5 312 ALA A N 1
ATOM 2532 C CA . ALA A 1 312 ? -6.699 -34.719 3.305 1 94.5 312 ALA A CA 1
ATOM 2533 C C . ALA A 1 312 ? -5.754 -35.875 3.057 1 94.5 312 ALA A C 1
ATOM 2535 O O . ALA A 1 312 ? -5.07 -36.344 3.975 1 94.5 312 ALA A O 1
ATOM 2536 N N . MET A 1 313 ? -5.77 -36.406 1.861 1 93.06 313 MET A N 1
ATOM 2537 C CA . MET A 1 313 ? -4.898 -37.531 1.509 1 93.06 313 MET A CA 1
ATOM 2538 C C . MET A 1 313 ? -3.432 -37.125 1.649 1 93.06 313 MET A C 1
ATOM 2540 O O . MET A 1 313 ? -2.627 -37.906 2.174 1 93.06 313 MET A O 1
ATOM 2544 N N . LEU A 1 314 ? -3.113 -35.969 1.184 1 94.88 314 LEU A N 1
ATOM 2545 C CA . LEU A 1 314 ? -1.742 -35.5 1.276 1 94.88 314 LEU A CA 1
ATOM 2546 C C . LEU A 1 314 ? -1.348 -35.25 2.73 1 94.88 314 LEU A C 1
ATOM 2548 O O . LEU A 1 314 ? -0.192 -35.469 3.107 1 94.88 314 LEU A O 1
ATOM 2552 N N . GLU A 1 315 ? -2.297 -34.781 3.453 1 94.38 315 GLU A N 1
ATOM 2553 C CA . GLU A 1 315 ? -2.037 -34.5 4.867 1 94.38 315 GLU A CA 1
ATOM 2554 C C . GLU A 1 315 ? -1.662 -35.812 5.598 1 94.38 315 GLU A C 1
ATOM 2556 O O . GLU A 1 315 ? -0.893 -35.781 6.562 1 94.38 315 GLU A O 1
ATOM 2561 N N . GLU A 1 316 ? -2.221 -36.906 5.199 1 90.44 316 GLU A N 1
ATOM 2562 C CA . GLU A 1 316 ? -1.819 -38.219 5.75 1 90.44 316 GLU A CA 1
ATOM 2563 C C . GLU A 1 316 ? -0.32 -38.438 5.582 1 90.44 316 GLU A C 1
ATOM 2565 O O . GLU A 1 316 ? 0.306 -39.094 6.402 1 90.44 316 GLU A O 1
ATOM 2570 N N . GLY A 1 317 ? 0.184 -37.969 4.57 1 91.75 317 GLY A N 1
ATOM 2571 C CA . GLY A 1 317 ? 1.621 -38 4.348 1 91.75 317 GLY A CA 1
ATOM 2572 C C . GLY A 1 317 ? 2.352 -36.812 4.941 1 91.75 317 GLY A C 1
ATOM 2573 O O . GLY A 1 317 ? 3.51 -36.562 4.605 1 91.75 317 GLY A O 1
ATOM 2574 N N . LYS A 1 318 ? 1.733 -36 5.691 1 94.5 318 LYS A N 1
ATOM 2575 C CA . LYS A 1 318 ? 2.303 -34.844 6.391 1 94.5 318 LYS A CA 1
ATOM 2576 C C . LYS A 1 318 ? 2.621 -33.719 5.414 1 94.5 318 LYS A C 1
ATOM 2578 O O . LYS A 1 318 ? 3.613 -33 5.586 1 94.5 318 LYS A O 1
ATOM 2583 N N . ILE A 1 319 ? 1.86 -33.656 4.387 1 95.94 319 ILE A N 1
ATOM 2584 C CA . ILE A 1 319 ? 1.966 -32.594 3.41 1 95.94 319 ILE A CA 1
ATOM 2585 C C . ILE A 1 319 ? 0.731 -31.688 3.492 1 95.94 319 ILE A C 1
ATOM 2587 O O . ILE A 1 319 ? -0.385 -32.125 3.211 1 95.94 319 ILE A O 1
ATOM 2591 N N . ILE A 1 320 ? 0.936 -30.406 3.885 1 95.94 320 ILE A N 1
ATOM 2592 C CA . ILE A 1 320 ? -0.16 -29.453 3.924 1 95.94 320 ILE A CA 1
ATOM 2593 C C . ILE A 1 320 ? -0.212 -28.672 2.611 1 95.94 320 ILE A C 1
ATOM 2595 O O . ILE A 1 320 ? 0.715 -27.922 2.287 1 95.94 320 ILE A O 1
ATOM 2599 N N . SER A 1 321 ? -1.246 -28.906 1.861 1 96 321 SER A N 1
ATOM 2600 C CA . SER A 1 321 ? -1.466 -28.281 0.562 1 96 321 SER A CA 1
ATOM 2601 C C . SER A 1 321 ? -2.658 -27.328 0.603 1 96 321 SER A C 1
ATOM 2603 O O . SER A 1 321 ? -3.184 -27.031 1.677 1 96 321 SER A O 1
ATOM 2605 N N . ARG A 1 322 ? -3 -26.766 -0.538 1 96.5 322 ARG A N 1
ATOM 2606 C CA . ARG A 1 322 ? -4.215 -25.969 -0.679 1 96.5 322 ARG A CA 1
ATOM 2607 C C . ARG A 1 322 ? -5.262 -26.703 -1.503 1 96.5 322 ARG A C 1
ATOM 2609 O O . ARG A 1 322 ? -5.055 -26.984 -2.688 1 96.5 322 ARG A O 1
ATOM 2616 N N . SER A 1 323 ? -6.371 -26.891 -0.91 1 96.5 323 SER A N 1
ATOM 2617 C CA . SER A 1 323 ? -7.414 -27.703 -1.536 1 96.5 323 SER A CA 1
ATOM 2618 C C . SER A 1 323 ? -8 -27 -2.756 1 96.5 323 SER A C 1
ATOM 2620 O O . SER A 1 323 ? -7.953 -25.766 -2.85 1 96.5 323 SER A O 1
ATOM 2622 N N . GLY A 1 324 ? -8.57 -27.844 -3.604 1 97.81 324 GLY A N 1
ATOM 2623 C CA . GLY A 1 324 ? -9.164 -27.328 -4.828 1 97.81 324 GLY A CA 1
ATOM 2624 C C . GLY A 1 324 ? -10.242 -26.297 -4.582 1 97.81 324 GLY A C 1
ATOM 2625 O O . GLY A 1 324 ? -10.391 -25.344 -5.352 1 97.81 324 GLY A O 1
ATOM 2626 N N . SER A 1 325 ? -10.961 -26.391 -3.506 1 97.38 325 SER A N 1
ATOM 2627 C CA . SER A 1 325 ? -12.062 -25.5 -3.203 1 97.38 325 SER A CA 1
ATOM 2628 C C . SER A 1 325 ? -11.57 -24.062 -2.984 1 97.38 325 SER A C 1
ATOM 2630 O O . SER A 1 325 ? -12.305 -23.109 -3.209 1 97.38 325 SER A O 1
ATOM 2632 N N . PHE A 1 326 ? -10.32 -23.953 -2.584 1 96.69 326 PHE A N 1
ATOM 2633 C CA . PHE A 1 326 ? -9.711 -22.625 -2.432 1 96.69 326 PHE A CA 1
ATOM 2634 C C . PHE A 1 326 ? -9.664 -21.906 -3.768 1 96.69 326 PHE A C 1
ATOM 2636 O O . PHE A 1 326 ? -9.719 -20.672 -3.809 1 96.69 326 PHE A O 1
ATOM 2643 N N . PHE A 1 327 ? -9.641 -22.578 -4.844 1 98.06 327 PHE A N 1
ATOM 2644 C CA . PHE A 1 327 ? -9.57 -22.047 -6.199 1 98.06 327 PHE A CA 1
ATOM 2645 C C . PHE A 1 327 ? -10.898 -22.25 -6.926 1 98.06 327 PHE A C 1
ATOM 2647 O O . PHE A 1 327 ? -10.945 -22.219 -8.156 1 98.06 327 PHE A O 1
ATOM 2654 N N . SER A 1 328 ? -11.922 -22.594 -6.145 1 97.56 328 SER A N 1
ATOM 2655 C CA . SER A 1 328 ? -13.289 -22.812 -6.613 1 97.56 328 SER A CA 1
ATOM 2656 C C . SER A 1 328 ? -13.383 -24.062 -7.473 1 97.56 328 SER A C 1
ATOM 2658 O O . SER A 1 328 ? -14.297 -24.188 -8.297 1 97.56 328 SER A O 1
ATOM 2660 N N . ALA A 1 329 ? -12.453 -24.969 -7.379 1 97.69 329 ALA A N 1
ATOM 2661 C CA . ALA A 1 329 ? -12.453 -26.266 -8.039 1 97.69 329 ALA A CA 1
ATOM 2662 C C . ALA A 1 329 ? -12.82 -27.375 -7.062 1 97.69 329 ALA A C 1
ATOM 2664 O O . ALA A 1 329 ? -13.109 -27.109 -5.895 1 97.69 329 ALA A O 1
ATOM 2665 N N . LYS A 1 330 ? -12.938 -28.578 -7.605 1 97.06 330 LYS A N 1
ATOM 2666 C CA . LYS A 1 330 ? -13.258 -29.734 -6.766 1 97.06 330 LYS A CA 1
ATOM 2667 C C . LYS A 1 330 ? -12.086 -30.078 -5.848 1 97.06 330 LYS A C 1
ATOM 2669 O O . LYS A 1 330 ? -10.922 -29.922 -6.227 1 97.06 330 LYS A O 1
ATOM 2674 N N . ASP A 1 331 ? -12.375 -30.625 -4.719 1 97.81 331 ASP A N 1
ATOM 2675 C CA . ASP A 1 331 ? -11.367 -30.922 -3.709 1 97.81 331 ASP A CA 1
ATOM 2676 C C . ASP A 1 331 ? -10.586 -32.188 -4.074 1 97.81 331 ASP A C 1
ATOM 2678 O O . ASP A 1 331 ? -9.609 -32.531 -3.412 1 97.81 331 ASP A O 1
ATOM 2682 N N . ARG A 1 332 ? -10.977 -32.844 -5.117 1 97.75 332 ARG A N 1
ATOM 2683 C CA . ARG A 1 332 ? -10.133 -33.938 -5.602 1 97.75 332 ARG A CA 1
ATOM 2684 C C . ARG A 1 332 ? -8.812 -33.406 -6.152 1 97.75 332 ARG A C 1
ATOM 2686 O O . ARG A 1 332 ? -7.895 -34.188 -6.422 1 97.75 332 ARG A O 1
ATOM 2693 N N . TYR A 1 333 ? -8.766 -32.094 -6.25 1 97.81 333 TYR A N 1
ATOM 2694 C CA . TYR A 1 333 ? -7.531 -31.422 -6.629 1 97.81 333 TYR A CA 1
ATOM 2695 C C . TYR A 1 333 ? -6.902 -30.734 -5.43 1 97.81 333 TYR A C 1
ATOM 2697 O O . TYR A 1 333 ? -7.586 -30.422 -4.453 1 97.81 333 TYR A O 1
ATOM 2705 N N . SER A 1 334 ? -5.594 -30.484 -5.484 1 97.81 334 SER A N 1
ATOM 2706 C CA . SER A 1 334 ? -4.848 -29.719 -4.496 1 97.81 334 SER A CA 1
ATOM 2707 C C . SER A 1 334 ? -3.637 -29.031 -5.129 1 97.81 334 SER A C 1
ATOM 2709 O O . SER A 1 334 ? -3.045 -29.562 -6.074 1 97.81 334 SER A O 1
ATOM 2711 N N . ARG A 1 335 ? -3.316 -27.891 -4.625 1 98.12 335 ARG A N 1
ATOM 2712 C CA . ARG A 1 335 ? -2.168 -27.156 -5.145 1 98.12 335 ARG A CA 1
ATOM 2713 C C . ARG A 1 335 ? -0.958 -27.312 -4.23 1 98.12 335 ARG A C 1
ATOM 2715 O O . ARG A 1 335 ? -1.067 -27.156 -3.012 1 98.12 335 ARG A O 1
ATOM 2722 N N . LEU A 1 336 ? 0.184 -27.578 -4.785 1 97.56 336 LEU A N 1
ATOM 2723 C CA . LEU A 1 336 ? 1.467 -27.594 -4.094 1 97.56 336 LEU A CA 1
ATOM 2724 C C . LEU A 1 336 ? 2.395 -26.516 -4.641 1 97.56 336 LEU A C 1
ATOM 2726 O O . LEU A 1 336 ? 2.443 -26.297 -5.852 1 97.56 336 LEU A O 1
ATOM 2730 N N . SER A 1 337 ? 3.076 -25.906 -3.768 1 97.69 337 SER A N 1
ATOM 2731 C CA . SER A 1 337 ? 4.008 -24.859 -4.172 1 97.69 337 SER A CA 1
ATOM 2732 C C . SER A 1 337 ? 5.383 -25.438 -4.496 1 97.69 337 SER A C 1
ATOM 2734 O O . SER A 1 337 ? 5.918 -26.25 -3.73 1 97.69 337 SER A O 1
ATOM 2736 N N . LEU A 1 338 ? 5.945 -25 -5.602 1 98.12 338 LEU A N 1
ATOM 2737 C CA . LEU A 1 338 ? 7.281 -25.438 -5.984 1 98.12 338 LEU A CA 1
ATOM 2738 C C . LEU A 1 338 ? 8.281 -24.297 -5.871 1 98.12 338 LEU A C 1
ATOM 2740 O O . LEU A 1 338 ? 9.461 -24.469 -6.203 1 98.12 338 LEU A O 1
ATOM 2744 N N . ILE A 1 339 ? 7.816 -23.156 -5.371 1 97.69 339 ILE A N 1
ATOM 2745 C CA . ILE A 1 339 ? 8.672 -21.984 -5.402 1 97.69 339 ILE A CA 1
ATOM 2746 C C . ILE A 1 339 ? 9.086 -21.594 -3.982 1 97.69 339 ILE A C 1
ATOM 2748 O O . ILE A 1 339 ? 9.453 -20.453 -3.719 1 97.69 339 ILE A O 1
ATOM 2752 N N . LYS A 1 340 ? 8.984 -22.516 -3.07 1 95.56 340 LYS A N 1
ATOM 2753 C CA . LYS A 1 340 ? 9.516 -22.312 -1.728 1 95.56 340 LYS A CA 1
ATOM 2754 C C . LYS A 1 340 ? 11.008 -22.609 -1.674 1 95.56 340 LYS A C 1
ATOM 2756 O O . LYS A 1 340 ? 11.68 -22.641 -2.709 1 95.56 340 LYS A O 1
ATOM 2761 N N . SER A 1 341 ? 11.602 -22.812 -0.5 1 93.62 341 SER A N 1
ATOM 2762 C CA . SER A 1 341 ? 13.031 -23.031 -0.345 1 93.62 341 SER A CA 1
ATOM 2763 C C . SER A 1 341 ? 13.43 -24.422 -0.854 1 93.62 341 SER A C 1
ATOM 2765 O O . SER A 1 341 ? 12.578 -25.281 -1.045 1 93.62 341 SER A O 1
ATOM 2767 N N . GLN A 1 342 ? 14.711 -24.531 -1.097 1 94.56 342 GLN A N 1
ATOM 2768 C CA . GLN A 1 342 ? 15.227 -25.828 -1.502 1 94.56 342 GLN A CA 1
ATOM 2769 C C . GLN A 1 342 ? 14.945 -26.891 -0.437 1 94.56 342 GLN A C 1
ATOM 2771 O O . GLN A 1 342 ? 14.609 -28.031 -0.76 1 94.56 342 GLN A O 1
ATOM 2776 N N . ASP A 1 343 ? 15.086 -26.531 0.807 1 94.94 343 ASP A N 1
ATOM 2777 C CA . ASP A 1 343 ? 14.812 -27.453 1.899 1 94.94 343 ASP A CA 1
ATOM 2778 C C . ASP A 1 343 ? 13.352 -27.906 1.886 1 94.94 343 ASP A C 1
ATOM 2780 O O . ASP A 1 343 ? 13.062 -29.078 2.105 1 94.94 343 ASP A O 1
ATOM 2784 N N . ASP A 1 344 ? 12.5 -26.953 1.699 1 94.56 344 ASP A N 1
ATOM 2785 C CA . ASP A 1 344 ? 11.078 -27.297 1.615 1 94.56 344 ASP A CA 1
ATOM 2786 C C . ASP A 1 344 ? 10.82 -28.266 0.462 1 94.56 344 ASP A C 1
ATOM 2788 O O . ASP A 1 344 ? 10.016 -29.203 0.594 1 94.56 344 ASP A O 1
ATOM 2792 N N . PHE A 1 345 ? 11.5 -28.078 -0.587 1 96.56 345 PHE A N 1
ATOM 2793 C CA . PHE A 1 345 ? 11.297 -28.938 -1.752 1 96.56 345 PHE A CA 1
ATOM 2794 C C . PHE A 1 345 ? 11.828 -30.344 -1.492 1 96.56 345 PHE A C 1
ATOM 2796 O O . PHE A 1 345 ? 11.18 -31.328 -1.853 1 96.56 345 PHE A O 1
ATOM 2803 N N . GLU A 1 346 ? 12.969 -30.406 -0.92 1 97 346 GLU A N 1
ATOM 2804 C CA . GLU A 1 346 ? 13.531 -31.703 -0.6 1 97 346 GLU A CA 1
ATOM 2805 C C . GLU A 1 346 ? 12.602 -32.5 0.324 1 97 346 GLU A C 1
ATOM 2807 O O . GLU A 1 346 ? 12.398 -33.688 0.137 1 97 346 GLU A O 1
ATOM 2812 N N . LEU A 1 347 ? 12.109 -31.812 1.275 1 96.75 347 LEU A N 1
ATOM 2813 C CA . LEU A 1 347 ? 11.18 -32.438 2.199 1 96.75 347 LEU A CA 1
ATOM 2814 C C . LEU A 1 347 ? 9.914 -32.906 1.473 1 96.75 347 LEU A C 1
ATOM 2816 O O . LEU A 1 347 ? 9.359 -33.969 1.781 1 96.75 347 LEU A O 1
ATOM 2820 N N . LEU A 1 348 ? 9.461 -32.094 0.55 1 96.75 348 LEU A N 1
ATOM 2821 C CA . LEU A 1 348 ? 8.289 -32.438 -0.247 1 96.75 348 LEU A CA 1
ATOM 2822 C C . LEU A 1 348 ? 8.523 -33.75 -1.004 1 96.75 348 LEU A C 1
ATOM 2824 O O . LEU A 1 348 ? 7.684 -34.625 -0.976 1 96.75 348 LEU A O 1
ATOM 2828 N N . ILE A 1 349 ? 9.633 -33.875 -1.64 1 96.94 349 ILE A N 1
ATOM 2829 C CA . ILE A 1 349 ? 9.953 -35.062 -2.432 1 96.94 349 ILE A CA 1
ATOM 2830 C C . ILE A 1 349 ? 10.07 -36.281 -1.518 1 96.94 349 ILE A C 1
ATOM 2832 O O . ILE A 1 349 ? 9.586 -37.344 -1.85 1 96.94 349 ILE A O 1
ATOM 2836 N N . GLN A 1 350 ? 10.664 -36.094 -0.388 1 96.56 350 GLN A N 1
ATOM 2837 C CA . GLN A 1 350 ? 10.797 -37.156 0.573 1 96.56 350 GLN A CA 1
ATOM 2838 C C . GLN A 1 350 ? 9.43 -37.688 1.025 1 96.56 350 GLN A C 1
ATOM 2840 O O . GLN A 1 350 ? 9.18 -38.875 1.023 1 96.56 350 GLN A O 1
ATOM 2845 N N . ARG A 1 351 ? 8.609 -36.781 1.427 1 95.69 351 ARG A N 1
ATOM 2846 C CA . ARG A 1 351 ? 7.285 -37.125 1.93 1 95.69 351 ARG A CA 1
ATOM 2847 C C . ARG A 1 351 ? 6.445 -37.812 0.839 1 95.69 351 ARG A C 1
ATOM 2849 O O . ARG A 1 351 ? 5.719 -38.75 1.104 1 95.69 351 ARG A O 1
ATOM 2856 N N . PHE A 1 352 ? 6.52 -37.312 -0.358 1 94.25 352 PHE A N 1
ATOM 2857 C CA . PHE A 1 352 ? 5.754 -37.875 -1.457 1 94.25 352 PHE A CA 1
ATOM 2858 C C . PHE A 1 352 ? 6.25 -39.281 -1.786 1 94.25 352 PHE A C 1
ATOM 2860 O O . PHE A 1 352 ? 5.453 -40.156 -2.109 1 94.25 352 PHE A O 1
ATOM 2867 N N . THR A 1 353 ? 7.535 -39.406 -1.771 1 95.06 353 THR A N 1
ATOM 2868 C CA . THR A 1 353 ? 8.117 -40.719 -2.025 1 95.06 353 THR A CA 1
ATOM 2869 C C . THR A 1 353 ? 7.602 -41.75 -1.015 1 95.06 353 THR A C 1
ATOM 2871 O O . THR A 1 353 ? 7.246 -42.875 -1.385 1 95.06 353 THR A O 1
ATOM 2874 N N . GLU A 1 354 ? 7.539 -41.312 0.191 1 94.19 354 GLU A N 1
ATOM 2875 C CA . GLU A 1 354 ? 7.023 -42.188 1.246 1 94.19 354 GLU A CA 1
ATOM 2876 C C . GLU A 1 354 ? 5.547 -42.5 1.031 1 94.19 354 GLU A C 1
ATOM 2878 O O . GLU A 1 354 ? 5.117 -43.656 1.188 1 94.19 354 GLU A O 1
ATOM 2883 N N . LEU A 1 355 ? 4.855 -41.469 0.744 1 92.69 355 LEU A N 1
ATOM 2884 C CA . LEU A 1 355 ? 3.422 -41.625 0.529 1 92.69 355 LEU A CA 1
ATOM 2885 C C . LEU A 1 355 ? 3.145 -42.594 -0.626 1 92.69 355 LEU A C 1
ATOM 2887 O O . LEU A 1 355 ? 2.248 -43.438 -0.538 1 92.69 355 LEU A O 1
ATOM 2891 N N . VAL A 1 356 ? 3.855 -42.5 -1.678 1 91.5 356 VAL A N 1
ATOM 2892 C CA . VAL A 1 356 ? 3.68 -43.312 -2.873 1 91.5 356 VAL A CA 1
ATOM 2893 C C . VAL A 1 356 ? 4.125 -44.75 -2.59 1 91.5 356 VAL A C 1
ATOM 2895 O O . VAL A 1 356 ? 3.523 -45.688 -3.086 1 91.5 356 VAL A O 1
ATOM 2898 N N . SER A 1 357 ? 5.117 -44.875 -1.787 1 90.25 357 SER A N 1
ATOM 2899 C CA . SER A 1 357 ? 5.602 -46.219 -1.44 1 90.25 357 SER A CA 1
ATOM 2900 C C . SER A 1 357 ? 4.574 -46.969 -0.617 1 90.25 357 SER A C 1
ATOM 2902 O O . SER A 1 357 ? 4.453 -48.188 -0.745 1 90.25 357 SER A O 1
ATOM 2904 N N . LEU A 1 358 ? 3.938 -46.312 0.227 1 85.81 358 LEU A N 1
ATOM 2905 C CA . LEU A 1 358 ? 2.924 -46.938 1.069 1 85.81 358 LEU A CA 1
ATOM 2906 C C . LEU A 1 358 ? 1.748 -47.406 0.231 1 85.81 358 LEU A C 1
ATOM 2908 O O . LEU A 1 358 ? 1.081 -48.375 0.598 1 85.81 358 LEU A O 1
ATOM 2912 N N . GLU A 1 359 ? 1.44 -46.781 -0.798 1 82.5 359 GLU A N 1
ATOM 2913 C CA . GLU A 1 359 ? 0.406 -47.219 -1.733 1 82.5 359 GLU A CA 1
ATOM 2914 C C . GLU A 1 359 ? 0.749 -48.562 -2.352 1 82.5 359 GLU A C 1
ATOM 2916 O O . GLU A 1 359 ? -0.121 -49.438 -2.494 1 82.5 359 GLU A O 1
ATOM 2921 N N . ASN A 1 360 ? 2.006 -48.75 -2.697 1 73.94 360 ASN A N 1
ATOM 2922 C CA . ASN A 1 360 ? 2.463 -49.938 -3.391 1 73.94 360 ASN A CA 1
ATOM 2923 C C . ASN A 1 360 ? 2.557 -51.125 -2.443 1 73.94 360 ASN A C 1
ATOM 2925 O O . ASN A 1 360 ? 2.35 -52.281 -2.855 1 73.94 360 ASN A O 1
ATOM 2929 N N . ASP A 1 361 ? 2.895 -50.75 -1.231 1 71.44 361 ASP A N 1
ATOM 2930 C CA . ASP A 1 361 ? 2.938 -51.844 -0.253 1 71.44 361 ASP A CA 1
ATOM 2931 C C . ASP A 1 361 ? 1.535 -52.375 0.04 1 71.44 361 ASP A C 1
ATOM 2933 O O . ASP A 1 361 ? 1.354 -53.562 0.264 1 71.44 361 ASP A O 1
ATOM 2937 N N . SER A 1 362 ? 0.649 -51.469 -0.006 1 61.59 362 SER A N 1
ATOM 2938 C CA . SER A 1 362 ? -0.726 -51.906 0.233 1 61.59 362 SER A CA 1
ATOM 2939 C C . SER A 1 362 ? -1.257 -52.719 -0.931 1 61.59 362 SER A C 1
ATOM 2941 O O . SER A 1 362 ? -2.076 -53.625 -0.735 1 61.59 362 SER A O 1
ATOM 2943 N N . ILE A 1 363 ? -0.754 -52.531 -2.109 1 56.84 363 ILE A N 1
ATOM 2944 C CA . ILE A 1 363 ? -1.177 -53.312 -3.279 1 56.84 363 ILE A CA 1
ATOM 2945 C C . ILE A 1 363 ? -0.524 -54.688 -3.258 1 56.84 363 ILE A C 1
ATOM 2947 O O . ILE A 1 363 ? -1.166 -55.688 -3.578 1 56.84 363 ILE A O 1
ATOM 2951 N N . GLU A 1 364 ? 0.735 -54.812 -2.736 1 56.25 364 GLU A N 1
ATOM 2952 C CA . GLU A 1 364 ? 1.403 -56.094 -2.674 1 56.25 364 GLU A CA 1
ATOM 2953 C C . GLU A 1 364 ? 0.79 -57 -1.594 1 56.25 364 GLU A C 1
ATOM 2955 O O . GLU A 1 364 ? 0.781 -58.219 -1.721 1 56.25 364 GLU A O 1
ATOM 2960 N N . THR A 1 365 ? 0.304 -56.344 -0.625 1 54.5 365 THR A N 1
ATOM 2961 C CA . THR A 1 365 ? -0.256 -57.156 0.444 1 54.5 365 THR A CA 1
ATOM 2962 C C . THR A 1 365 ? -1.702 -57.531 0.137 1 54.5 365 THR A C 1
ATOM 2964 O O . THR A 1 365 ? -2.305 -58.344 0.85 1 54.5 365 THR A O 1
ATOM 2967 N N . MET A 1 366 ? -2.26 -57.031 -0.87 1 42.38 366 MET A N 1
ATOM 2968 C CA . MET A 1 366 ? -3.602 -57.469 -1.254 1 42.38 366 MET A CA 1
ATOM 2969 C C . MET A 1 366 ? -3.543 -58.5 -2.369 1 42.38 366 MET A C 1
ATOM 2971 O O . MET A 1 366 ? -2.705 -58.406 -3.268 1 42.38 366 MET A O 1
ATOM 2975 N N . MET B 1 1 ? 7.797 33.844 -14.344 1 40.62 1 MET B N 1
ATOM 2976 C CA . MET B 1 1 ? 7.625 34.219 -12.945 1 40.62 1 MET B CA 1
ATOM 2977 C C . MET B 1 1 ? 7.262 33 -12.102 1 40.62 1 MET B C 1
ATOM 2979 O O . MET B 1 1 ? 6.316 32.281 -12.422 1 40.62 1 MET B O 1
ATOM 2983 N N . TRP B 1 2 ? 8.117 32.594 -11.266 1 58 2 TRP B N 1
ATOM 2984 C CA . TRP B 1 2 ? 8 31.266 -10.648 1 58 2 TRP B CA 1
ATOM 2985 C C . TRP B 1 2 ? 7.004 31.297 -9.492 1 58 2 TRP B C 1
ATOM 2987 O O . TRP B 1 2 ? 7.102 32.125 -8.602 1 58 2 TRP B O 1
ATOM 2997 N N . HIS B 1 3 ? 5.809 30.766 -9.648 1 71.19 3 HIS B N 1
ATOM 2998 C CA . HIS B 1 3 ? 4.793 30.656 -8.602 1 71.19 3 HIS B CA 1
ATOM 2999 C C . HIS B 1 3 ? 5.254 29.734 -7.48 1 71.19 3 HIS B C 1
ATOM 3001 O O . HIS B 1 3 ? 5.895 28.703 -7.742 1 71.19 3 HIS B O 1
ATOM 3007 N N . LEU B 1 4 ? 5.223 30.5 -6.254 1 77.5 4 LEU B N 1
ATOM 3008 C CA . LEU B 1 4 ? 5.48 29.688 -5.062 1 77.5 4 LEU B CA 1
ATOM 3009 C C . LEU B 1 4 ? 4.328 28.734 -4.797 1 77.5 4 LEU B C 1
ATOM 3011 O O . LEU B 1 4 ? 3.184 29.156 -4.621 1 77.5 4 LEU B O 1
ATOM 3015 N N . TYR B 1 5 ? 4.617 27.391 -4.84 1 80.56 5 TYR B N 1
ATOM 3016 C CA . TYR B 1 5 ? 3.613 26.375 -4.578 1 80.56 5 TYR B CA 1
ATOM 3017 C C . TYR B 1 5 ? 3.67 25.906 -3.129 1 80.56 5 TYR B C 1
ATOM 3019 O O . TYR B 1 5 ? 4.414 24.969 -2.797 1 80.56 5 TYR B O 1
ATOM 3027 N N . ILE B 1 6 ? 2.879 26.625 -2.303 1 83.69 6 ILE B N 1
ATOM 3028 C CA . ILE B 1 6 ? 2.883 26.328 -0.875 1 83.69 6 ILE B CA 1
ATOM 3029 C C . ILE B 1 6 ? 1.553 25.688 -0.479 1 83.69 6 ILE B C 1
ATOM 3031 O O . ILE B 1 6 ? 1.005 25.984 0.585 1 83.69 6 ILE B O 1
ATOM 3035 N N . CYS B 1 7 ? 1.067 24.844 -1.365 1 82.88 7 CYS B N 1
ATOM 3036 C CA . CYS B 1 7 ? -0.257 24.281 -1.133 1 82.88 7 CYS B CA 1
ATOM 3037 C C . CYS B 1 7 ? -0.161 22.812 -0.737 1 82.88 7 CYS B C 1
ATOM 3039 O O . CYS B 1 7 ? -1.114 22.25 -0.2 1 82.88 7 CYS B O 1
ATOM 3041 N N . SER B 1 8 ? 0.999 22.234 -0.938 1 86.69 8 SER B N 1
ATOM 3042 C CA . SER B 1 8 ? 1.121 20.797 -0.747 1 86.69 8 SER B CA 1
ATOM 3043 C C . SER B 1 8 ? 1.437 20.453 0.706 1 86.69 8 SER B C 1
ATOM 3045 O O . SER B 1 8 ? 1.995 21.281 1.435 1 86.69 8 SER B O 1
ATOM 3047 N N . GLY B 1 9 ? 1.035 19.281 1.13 1 90.44 9 GLY B N 1
ATOM 3048 C CA . GLY B 1 9 ? 1.366 18.766 2.449 1 90.44 9 GLY B CA 1
ATOM 3049 C C . GLY B 1 9 ? 2.68 18.016 2.482 1 90.44 9 GLY B C 1
ATOM 3050 O O . GLY B 1 9 ? 2.941 17.25 3.42 1 90.44 9 GLY B O 1
ATOM 3051 N N . ASP B 1 10 ? 3.486 18.234 1.497 1 91.38 10 ASP B N 1
ATOM 3052 C CA . ASP B 1 10 ? 4.781 17.562 1.428 1 91.38 10 ASP B CA 1
ATOM 3053 C C . ASP B 1 10 ? 5.719 18.062 2.52 1 91.38 10 ASP B C 1
ATOM 3055 O O . ASP B 1 10 ? 6.184 19.203 2.467 1 91.38 10 ASP B O 1
ATOM 3059 N N . PRO B 1 11 ? 6.051 17.219 3.484 1 95.25 11 PRO B N 1
ATOM 3060 C CA . PRO B 1 11 ? 6.738 17.672 4.695 1 95.25 11 PRO B CA 1
ATOM 3061 C C . PRO B 1 11 ? 8.25 17.5 4.617 1 95.25 11 PRO B C 1
ATOM 3063 O O . PRO B 1 11 ? 8.812 16.609 5.27 1 95.25 11 PRO B O 1
ATOM 3066 N N . ILE B 1 12 ? 9 18.453 4.074 1 94.31 12 ILE B N 1
ATOM 3067 C CA . ILE B 1 12 ? 10.445 18.266 3.916 1 94.31 12 ILE B CA 1
ATOM 3068 C C . ILE B 1 12 ? 11.188 19.188 4.871 1 94.31 12 ILE B C 1
ATOM 3070 O O . ILE B 1 12 ? 12.406 19.344 4.762 1 94.31 12 ILE B O 1
ATOM 3074 N N . PHE B 1 13 ? 10.547 19.734 5.816 1 95.38 13 PHE B N 1
ATOM 3075 C CA . PHE B 1 13 ? 11.102 20.75 6.691 1 95.38 13 PHE B CA 1
ATOM 3076 C C . PHE B 1 13 ? 12.141 20.172 7.633 1 95.38 13 PHE B C 1
ATOM 3078 O O . PHE B 1 13 ? 12.945 20.891 8.219 1 95.38 13 PHE B O 1
ATOM 3085 N N . LEU B 1 14 ? 12.25 18.828 7.75 1 97.25 14 LEU B N 1
ATOM 3086 C CA . LEU B 1 14 ? 13.18 18.203 8.695 1 97.25 14 LEU B CA 1
ATOM 3087 C C . LEU B 1 14 ? 14.375 17.609 7.965 1 97.25 14 LEU B C 1
ATOM 3089 O O . LEU B 1 14 ? 15.148 16.844 8.555 1 97.25 14 LEU B O 1
ATOM 3093 N N . GLU B 1 15 ? 14.516 17.891 6.707 1 95.94 15 GLU B N 1
ATOM 3094 C CA . GLU B 1 15 ? 15.57 17.297 5.895 1 95.94 15 GLU B CA 1
ATOM 3095 C C . GLU B 1 15 ? 16.938 17.516 6.523 1 95.94 15 GLU B C 1
ATOM 3097 O O . GLU B 1 15 ? 17.766 16.609 6.582 1 95.94 15 GLU B O 1
ATOM 3102 N N . GLN B 1 16 ? 17.188 18.719 7.055 1 95.56 16 GLN B N 1
ATOM 3103 C CA . GLN B 1 16 ? 18.484 19.047 7.637 1 95.56 16 GLN B CA 1
ATOM 3104 C C . GLN B 1 16 ? 18.781 18.188 8.867 1 95.56 16 GLN B C 1
ATOM 3106 O O . GLN B 1 16 ? 19.922 17.797 9.086 1 95.56 16 GLN B O 1
ATOM 3111 N N . PHE B 1 17 ? 17.812 17.938 9.656 1 97.38 17 PHE B N 1
ATOM 3112 C CA . PHE B 1 17 ? 18 17.078 10.812 1 97.38 17 PHE B CA 1
ATOM 3113 C C . PHE B 1 17 ? 18.484 15.695 10.391 1 97.38 17 PHE B C 1
ATOM 3115 O O . PHE B 1 17 ? 19.422 15.156 10.992 1 97.38 17 PHE B O 1
ATOM 3122 N N . TRP B 1 18 ? 17.906 15.133 9.375 1 97.44 18 TRP B N 1
ATOM 3123 C CA . TRP B 1 18 ? 18.219 13.781 8.93 1 97.44 18 TRP B CA 1
ATOM 3124 C C . TRP B 1 18 ? 19.578 13.742 8.234 1 97.44 18 TRP B C 1
ATOM 3126 O O . TRP B 1 18 ? 20.297 12.742 8.312 1 97.44 18 TRP B O 1
ATOM 3136 N N . MET B 1 19 ? 19.922 14.883 7.602 1 95.75 19 MET B N 1
ATOM 3137 C CA . MET B 1 19 ? 21.266 14.977 7.027 1 95.75 19 MET B CA 1
ATOM 3138 C C . MET B 1 19 ? 22.328 14.93 8.117 1 95.75 19 MET B C 1
ATOM 3140 O O . MET B 1 19 ? 23.344 14.258 7.953 1 95.75 19 MET B O 1
ATOM 3144 N N . GLN B 1 20 ? 22.031 15.555 9.172 1 95.88 20 GLN B N 1
ATOM 3145 C CA . GLN B 1 20 ? 22.984 15.602 10.289 1 95.88 20 GLN B CA 1
ATOM 3146 C C . GLN B 1 20 ? 23.047 14.25 11 1 95.88 20 GLN B C 1
ATOM 3148 O O . GLN B 1 20 ? 24.016 13.969 11.711 1 95.88 20 GLN B O 1
ATOM 3153 N N . ASN B 1 21 ? 22.062 13.438 10.82 1 95.5 21 ASN B N 1
ATOM 3154 C CA . ASN B 1 21 ? 22.016 12.125 11.453 1 95.5 21 ASN B CA 1
ATOM 3155 C C . ASN B 1 21 ? 22.125 11.008 10.43 1 95.5 21 ASN B C 1
ATOM 3157 O O . ASN B 1 21 ? 21.562 9.922 10.625 1 95.5 21 ASN B O 1
ATOM 3161 N N . GLU B 1 22 ? 22.75 11.258 9.352 1 92.81 22 GLU B N 1
ATOM 3162 C CA . GLU B 1 22 ? 22.812 10.328 8.227 1 92.81 22 GLU B CA 1
ATOM 3163 C C . GLU B 1 22 ? 23.391 8.984 8.656 1 92.81 22 GLU B C 1
ATOM 3165 O O . GLU B 1 22 ? 22.875 7.934 8.273 1 92.81 22 GLU B O 1
ATOM 3170 N N . ALA B 1 23 ? 24.422 8.938 9.422 1 90.69 23 ALA B N 1
ATOM 3171 C CA . ALA B 1 23 ? 25.109 7.711 9.82 1 90.69 23 ALA B CA 1
ATOM 3172 C C . ALA B 1 23 ? 24.188 6.781 10.586 1 90.69 23 ALA B C 1
ATOM 3174 O O . ALA B 1 23 ? 24.297 5.555 10.492 1 90.69 23 ALA B O 1
ATOM 3175 N N . TYR B 1 24 ? 23.219 7.387 11.227 1 92.31 24 TYR B N 1
ATOM 3176 C CA . TYR B 1 24 ? 22.359 6.59 12.094 1 92.31 24 TYR B CA 1
ATOM 3177 C C . TYR B 1 24 ? 21.031 6.293 11.406 1 92.31 24 TYR B C 1
ATOM 3179 O O . TYR B 1 24 ? 20.312 5.367 11.797 1 92.31 24 TYR B O 1
ATOM 3187 N N . SER B 1 25 ? 20.75 7.047 10.406 1 94.44 25 SER B N 1
ATOM 3188 C CA . SER B 1 25 ? 19.406 6.938 9.852 1 94.44 25 SER B CA 1
ATOM 3189 C C . SER B 1 25 ? 19.422 6.203 8.516 1 94.44 25 SER B C 1
ATOM 3191 O O . SER B 1 25 ? 18.359 5.938 7.934 1 94.44 25 SER B O 1
ATOM 3193 N N . SER B 1 26 ? 20.594 5.82 8.031 1 95.62 26 SER B N 1
ATOM 3194 C CA . SER B 1 26 ? 20.688 5.094 6.766 1 95.62 26 SER B CA 1
ATOM 3195 C C . SER B 1 26 ? 20.406 3.607 6.957 1 95.62 26 SER B C 1
ATOM 3197 O O . SER B 1 26 ? 20.719 3.039 8 1 95.62 26 SER B O 1
ATOM 3199 N N . VAL B 1 27 ? 19.797 3.01 5.922 1 94.5 27 VAL B N 1
ATOM 3200 C CA . VAL B 1 27 ? 19.516 1.579 5.977 1 94.5 27 VAL B CA 1
ATOM 3201 C C . VAL B 1 27 ? 20.094 0.892 4.742 1 94.5 27 VAL B C 1
ATOM 3203 O O . VAL B 1 27 ? 20.016 1.426 3.633 1 94.5 27 VAL B O 1
ATOM 3206 N N . LEU B 1 28 ? 20.766 -0.237 4.969 1 94.5 28 LEU B N 1
ATOM 3207 C CA . LEU B 1 28 ? 21.25 -1.117 3.906 1 94.5 28 LEU B CA 1
ATOM 3208 C C . LEU B 1 28 ? 20.344 -2.344 3.779 1 94.5 28 LEU B C 1
ATOM 3210 O O . LEU B 1 28 ? 20.125 -3.066 4.754 1 94.5 28 LEU B O 1
ATOM 3214 N N . ILE B 1 29 ? 19.797 -2.584 2.596 1 94.12 29 ILE B N 1
ATOM 3215 C CA . ILE B 1 29 ? 18.938 -3.723 2.334 1 94.12 29 ILE B CA 1
ATOM 3216 C C . ILE B 1 29 ? 19.578 -4.641 1.299 1 94.12 29 ILE B C 1
ATOM 3218 O O . ILE B 1 29 ? 19.562 -4.344 0.102 1 94.12 29 ILE B O 1
ATOM 3222 N N . PRO B 1 30 ? 20.047 -5.789 1.734 1 94.75 30 PRO B N 1
ATOM 3223 C CA . PRO B 1 30 ? 20.609 -6.738 0.777 1 94.75 30 PRO B CA 1
ATOM 3224 C C . PRO B 1 30 ? 19.562 -7.363 -0.134 1 94.75 30 PRO B C 1
ATOM 3226 O O . PRO B 1 30 ? 18.406 -7.551 0.28 1 94.75 30 PRO B O 1
ATOM 3229 N N . GLY B 1 31 ? 20.016 -7.801 -1.303 1 93.31 31 GLY B N 1
ATOM 3230 C CA . GLY B 1 31 ? 19.094 -8.344 -2.299 1 93.31 31 GLY B CA 1
ATOM 3231 C C . GLY B 1 31 ? 18.438 -9.641 -1.868 1 93.31 31 GLY B C 1
ATOM 3232 O O . GLY B 1 31 ? 17.344 -9.961 -2.311 1 93.31 31 GLY B O 1
ATOM 3233 N N . TRP B 1 32 ? 19.078 -10.352 -0.98 1 92.88 32 TRP B N 1
ATOM 3234 C CA . TRP B 1 32 ? 18.594 -11.68 -0.615 1 92.88 32 TRP B CA 1
ATOM 3235 C C . TRP B 1 32 ? 17.766 -11.633 0.662 1 92.88 32 TRP B C 1
ATOM 3237 O O . TRP B 1 32 ? 17.281 -12.656 1.131 1 92.88 32 TRP B O 1
ATOM 3247 N N . HIS B 1 33 ? 17.547 -10.453 1.141 1 88.75 33 HIS B N 1
ATOM 3248 C CA . HIS B 1 33 ? 16.859 -10.336 2.418 1 88.75 33 HIS B CA 1
ATOM 3249 C C . HIS B 1 33 ? 15.414 -9.891 2.223 1 88.75 33 HIS B C 1
ATOM 3251 O O . HIS B 1 33 ? 15.102 -9.188 1.26 1 88.75 33 HIS B O 1
ATOM 3257 N N . ARG B 1 34 ? 14.539 -10.43 3.154 1 89.25 34 ARG B N 1
ATOM 3258 C CA . ARG B 1 34 ? 13.141 -10.016 3.26 1 89.25 34 ARG B CA 1
ATOM 3259 C C . ARG B 1 34 ? 12.391 -10.305 1.967 1 89.25 34 ARG B C 1
ATOM 3261 O O . ARG B 1 34 ? 11.586 -9.484 1.516 1 89.25 34 ARG B O 1
ATOM 3268 N N . MET B 1 35 ? 12.672 -11.383 1.342 1 93.44 35 MET B N 1
ATOM 3269 C CA . MET B 1 35 ? 12.047 -11.773 0.083 1 93.44 35 MET B CA 1
ATOM 3270 C C . MET B 1 35 ? 10.617 -12.273 0.316 1 93.44 35 MET B C 1
ATOM 3272 O O . MET B 1 35 ? 9.727 -12 -0.482 1 93.44 35 MET B O 1
ATOM 3276 N N . SER B 1 36 ? 10.352 -12.883 1.442 1 91.62 36 SER B N 1
ATOM 3277 C CA . SER B 1 36 ? 9.07 -13.5 1.77 1 91.62 36 SER B CA 1
ATOM 3278 C C . SER B 1 36 ? 8.008 -12.445 2.062 1 91.62 36 SER B C 1
ATOM 3280 O O . SER B 1 36 ? 8.328 -11.344 2.51 1 91.62 36 SER B O 1
ATOM 3282 N N . TYR B 1 37 ? 6.715 -12.891 1.84 1 89 37 TYR B N 1
ATOM 3283 C CA . TYR B 1 37 ? 5.59 -12.055 2.248 1 89 37 TYR B CA 1
ATOM 3284 C C . TYR B 1 37 ? 5.613 -11.805 3.752 1 89 37 TYR B C 1
ATOM 3286 O O . TYR B 1 37 ? 5.23 -10.727 4.215 1 89 37 TYR B O 1
ATOM 3294 N N . ARG B 1 38 ? 5.941 -12.828 4.488 1 86.56 38 ARG B N 1
ATOM 3295 C CA . ARG B 1 38 ? 5.73 -12.852 5.934 1 86.56 38 ARG B CA 1
ATOM 3296 C C . ARG B 1 38 ? 7.055 -12.961 6.68 1 86.56 38 ARG B C 1
ATOM 3298 O O . ARG B 1 38 ? 8.062 -13.383 6.109 1 86.56 38 ARG B O 1
ATOM 3305 N N . TYR B 1 39 ? 6.961 -12.516 7.891 1 83.81 39 TYR B N 1
ATOM 3306 C CA . TYR B 1 39 ? 8.062 -12.758 8.82 1 83.81 39 TYR B CA 1
ATOM 3307 C C . TYR B 1 39 ? 8.039 -14.195 9.32 1 83.81 39 TYR B C 1
ATOM 3309 O O . TYR B 1 39 ? 7.148 -14.977 8.961 1 83.81 39 TYR B O 1
ATOM 3317 N N . VAL B 1 40 ? 9.016 -14.602 10.047 1 74.81 40 VAL B N 1
ATOM 3318 C CA . VAL B 1 40 ? 9.211 -15.977 10.5 1 74.81 40 VAL B CA 1
ATOM 3319 C C . VAL B 1 40 ? 8.047 -16.391 11.398 1 74.81 40 VAL B C 1
ATOM 3321 O O . VAL B 1 40 ? 7.637 -17.547 11.406 1 74.81 40 VAL B O 1
ATOM 3324 N N . ASP B 1 41 ? 7.418 -15.43 12.062 1 71.5 41 ASP B N 1
ATOM 3325 C CA . ASP B 1 41 ? 6.305 -15.711 12.953 1 71.5 41 ASP B CA 1
ATOM 3326 C C . ASP B 1 41 ? 4.973 -15.672 12.203 1 71.5 41 ASP B C 1
ATOM 3328 O O . ASP B 1 41 ? 3.906 -15.633 12.828 1 71.5 41 ASP B O 1
ATOM 3332 N N . TYR B 1 42 ? 5.059 -15.547 10.875 1 73.56 42 TYR B N 1
ATOM 3333 C CA . TYR B 1 42 ? 3.934 -15.648 9.953 1 73.56 42 TYR B CA 1
ATOM 3334 C C . TYR B 1 42 ? 3.08 -14.391 9.984 1 73.56 42 TYR B C 1
ATOM 3336 O O . TYR B 1 42 ? 1.934 -14.391 9.531 1 73.56 42 TYR B O 1
ATOM 3344 N N . THR B 1 43 ? 3.688 -13.383 10.602 1 79.38 43 THR B N 1
ATOM 3345 C CA . THR B 1 43 ? 2.99 -12.102 10.594 1 79.38 43 THR B CA 1
ATOM 3346 C C . THR B 1 43 ? 3.482 -11.227 9.438 1 79.38 43 THR B C 1
ATOM 3348 O O . THR B 1 43 ? 4.508 -11.523 8.828 1 79.38 43 THR B O 1
ATOM 3351 N N . LEU B 1 44 ? 2.688 -10.25 9.172 1 85.81 44 LEU B N 1
ATOM 3352 C CA . LEU B 1 44 ? 3.043 -9.289 8.133 1 85.81 44 LEU B CA 1
ATOM 3353 C C . LEU B 1 44 ? 3.67 -8.039 8.742 1 85.81 44 LEU B C 1
ATOM 3355 O O . LEU B 1 44 ? 4.219 -7.203 8.023 1 85.81 44 LEU B O 1
ATOM 3359 N N . MET B 1 45 ? 3.66 -7.961 10.039 1 93.44 45 MET B N 1
ATOM 3360 C CA . MET B 1 45 ? 4.137 -6.773 10.734 1 93.44 45 MET B CA 1
ATOM 3361 C C . MET B 1 45 ? 5.352 -7.102 11.594 1 93.44 45 MET B C 1
ATOM 3363 O O . MET B 1 45 ? 5.363 -8.109 12.305 1 93.44 45 MET B O 1
ATOM 3367 N N . SER B 1 46 ? 6.363 -6.324 11.562 1 95.81 46 SER B N 1
ATOM 3368 C CA . SER B 1 46 ? 7.57 -6.477 12.367 1 95.81 46 SER B CA 1
ATOM 3369 C C . SER B 1 46 ? 7.277 -6.242 13.852 1 95.81 46 SER B C 1
ATOM 3371 O O . SER B 1 46 ? 6.84 -5.16 14.234 1 95.81 46 SER B O 1
ATOM 3373 N N . THR B 1 47 ? 7.566 -7.203 14.633 1 95.81 47 THR B N 1
ATOM 3374 C CA . THR B 1 47 ? 7.379 -7.086 16.078 1 95.81 47 THR B CA 1
ATOM 3375 C C . THR B 1 47 ? 8.305 -6.023 16.656 1 95.81 47 THR B C 1
ATOM 3377 O O . THR B 1 47 ? 7.922 -5.293 17.562 1 95.81 47 THR B O 1
ATOM 3380 N N . GLU B 1 48 ? 9.508 -5.996 16.125 1 97 48 GLU B N 1
ATOM 3381 C CA . GLU B 1 48 ? 10.469 -4.996 16.594 1 97 48 GLU B CA 1
ATOM 3382 C C . GLU B 1 48 ? 9.992 -3.584 16.266 1 97 48 GLU B C 1
ATOM 3384 O O . GLU B 1 48 ? 10.133 -2.676 17.094 1 97 48 GLU B O 1
ATOM 3389 N N . LEU B 1 49 ? 9.484 -3.434 15.094 1 98.06 49 LEU B N 1
ATOM 3390 C CA . LEU B 1 49 ? 8.969 -2.119 14.719 1 98.06 49 LEU B CA 1
ATOM 3391 C C . LEU B 1 49 ? 7.805 -1.721 15.617 1 98.06 49 LEU B C 1
ATOM 3393 O O . LEU B 1 49 ? 7.719 -0.571 16.047 1 98.06 49 LEU B O 1
ATOM 3397 N N . GLU B 1 50 ? 6.895 -2.621 15.844 1 98.12 50 GLU B N 1
ATOM 3398 C CA . GLU B 1 50 ? 5.777 -2.33 16.75 1 98.12 50 GLU B CA 1
ATOM 3399 C C . GLU B 1 50 ? 6.277 -1.884 18.109 1 98.12 50 GLU B C 1
ATOM 3401 O O . GLU B 1 50 ? 5.734 -0.944 18.703 1 98.12 50 GLU B O 1
ATOM 3406 N N . TYR B 1 51 ? 7.289 -2.533 18.625 1 98.31 51 TYR B N 1
ATOM 3407 C CA . TYR B 1 51 ? 7.879 -2.184 19.906 1 98.31 51 TYR B CA 1
ATOM 3408 C C . TYR B 1 51 ? 8.375 -0.742 19.906 1 98.31 51 TYR B C 1
ATOM 3410 O O . TYR B 1 51 ? 8.102 0.013 20.844 1 98.31 51 TYR B O 1
ATOM 3418 N N . TYR B 1 52 ? 9.031 -0.343 18.906 1 98.69 52 TYR B N 1
ATOM 3419 C CA . TYR B 1 52 ? 9.609 0.998 18.859 1 98.69 52 TYR B CA 1
ATOM 3420 C C . TYR B 1 52 ? 8.523 2.049 18.656 1 98.69 52 TYR B C 1
ATOM 3422 O O . TYR B 1 52 ? 8.648 3.176 19.141 1 98.69 52 TYR B O 1
ATOM 3430 N N . ILE B 1 53 ? 7.438 1.679 17.984 1 98.88 53 ILE B N 1
ATOM 3431 C CA . ILE B 1 53 ? 6.312 2.602 17.859 1 98.88 53 ILE B CA 1
ATOM 3432 C C . ILE B 1 53 ? 5.684 2.82 19.234 1 98.88 53 ILE B C 1
ATOM 3434 O O . ILE B 1 53 ? 5.375 3.953 19.609 1 98.88 53 ILE B O 1
ATOM 3438 N N . ARG B 1 54 ? 5.484 1.759 19.984 1 98.81 54 ARG B N 1
ATOM 3439 C CA . ARG B 1 54 ? 4.941 1.878 21.328 1 98.81 54 ARG B CA 1
ATOM 3440 C C . ARG B 1 54 ? 5.863 2.699 22.219 1 98.81 54 ARG B C 1
ATOM 3442 O O . ARG B 1 54 ? 5.402 3.516 23.031 1 98.81 54 ARG B O 1
ATOM 3449 N N . LYS B 1 55 ? 7.152 2.475 22.109 1 98.81 55 LYS B N 1
ATOM 3450 C CA . LYS B 1 55 ? 8.125 3.244 22.875 1 98.81 55 LYS B CA 1
ATOM 3451 C C . LYS B 1 55 ? 8.055 4.727 22.531 1 98.81 55 LYS B C 1
ATOM 3453 O O . LYS B 1 55 ? 8.117 5.582 23.422 1 98.81 55 LYS B O 1
ATOM 3458 N N . LEU B 1 56 ? 7.992 4.984 21.234 1 98.88 56 LEU B N 1
ATOM 3459 C CA . LEU B 1 56 ? 7.832 6.359 20.781 1 98.88 56 LEU B CA 1
ATOM 3460 C C . LEU B 1 56 ? 6.648 7.031 21.469 1 98.88 56 LEU B C 1
ATOM 3462 O O . LEU B 1 56 ? 6.773 8.141 21.984 1 98.88 56 LEU B O 1
ATOM 3466 N N . HIS B 1 57 ? 5.504 6.363 21.469 1 98.94 57 HIS B N 1
ATOM 3467 C CA . HIS B 1 57 ? 4.309 6.93 22.078 1 98.94 57 HIS B CA 1
ATOM 3468 C C . HIS B 1 57 ? 4.477 7.078 23.578 1 98.94 57 HIS B C 1
ATOM 3470 O O . HIS B 1 57 ? 3.953 8.023 24.172 1 98.94 57 HIS B O 1
ATOM 3476 N N . SER B 1 58 ? 5.141 6.156 24.156 1 98.75 58 SER B N 1
ATOM 3477 C CA . SER B 1 58 ? 5.414 6.246 25.594 1 98.75 58 SER B CA 1
ATOM 3478 C C . SER B 1 58 ? 6.273 7.469 25.906 1 98.75 58 SER B C 1
ATOM 3480 O O . SER B 1 58 ? 6.008 8.18 26.875 1 98.75 58 SER B O 1
ATOM 3482 N N . ILE B 1 59 ? 7.301 7.652 25.141 1 98.62 59 ILE B N 1
ATOM 3483 C CA . ILE B 1 59 ? 8.219 8.773 25.328 1 98.62 59 ILE B CA 1
ATOM 3484 C C . ILE B 1 59 ? 7.473 10.086 25.141 1 98.62 59 ILE B C 1
ATOM 3486 O O . ILE B 1 59 ? 7.582 11 25.953 1 98.62 59 ILE B O 1
ATOM 3490 N N . VAL B 1 60 ? 6.723 10.203 24.094 1 98.75 60 VAL B N 1
ATOM 3491 C CA . VAL B 1 60 ? 6.031 11.438 23.734 1 98.75 60 VAL B CA 1
ATOM 3492 C C . VAL B 1 60 ? 4.859 11.664 24.688 1 98.75 60 VAL B C 1
ATOM 3494 O O . VAL B 1 60 ? 4.543 12.805 25.031 1 98.75 60 VAL B O 1
ATOM 3497 N N . GLY B 1 61 ? 4.176 10.594 25.047 1 98.56 61 GLY B N 1
ATOM 3498 C CA . GLY B 1 61 ? 3.025 10.68 25.938 1 98.56 61 GLY B CA 1
ATOM 3499 C C . GLY B 1 61 ? 1.756 11.102 25.219 1 98.56 61 GLY B C 1
ATOM 3500 O O . GLY B 1 61 ? 0.896 11.758 25.812 1 98.56 61 GLY B O 1
ATOM 3501 N N . ASN B 1 62 ? 1.611 10.711 23.969 1 98.69 62 ASN B N 1
ATOM 3502 C CA . ASN B 1 62 ? 0.493 11.273 23.219 1 98.69 62 ASN B CA 1
ATOM 3503 C C . ASN B 1 62 ? -0.581 10.227 22.938 1 98.69 62 ASN B C 1
ATOM 3505 O O . ASN B 1 62 ? -1.674 10.555 22.469 1 98.69 62 ASN B O 1
ATOM 3509 N N . ALA B 1 63 ? -0.373 8.953 23.234 1 98.88 63 ALA B N 1
ATOM 3510 C CA . ALA B 1 63 ? -1.391 7.941 22.969 1 98.88 63 ALA B CA 1
ATOM 3511 C C . ALA B 1 63 ? -1.247 6.77 23.938 1 98.88 63 ALA B C 1
ATOM 3513 O O . ALA B 1 63 ? -0.131 6.352 24.266 1 98.88 63 ALA B O 1
ATOM 3514 N N . VAL B 1 64 ? -2.33 6.23 24.375 1 98.75 64 VAL B N 1
ATOM 3515 C CA . VAL B 1 64 ? -2.346 4.973 25.125 1 98.75 64 VAL B CA 1
ATOM 3516 C C . VAL B 1 64 ? -2.184 3.803 24.156 1 98.75 64 VAL B C 1
ATOM 3518 O O . VAL B 1 64 ? -3.004 3.615 23.25 1 98.75 64 VAL B O 1
ATOM 3521 N N . THR B 1 65 ? -1.128 3.049 24.391 1 98.62 65 THR B N 1
ATOM 3522 C CA . THR B 1 65 ? -0.902 1.929 23.484 1 98.62 65 THR B CA 1
ATOM 3523 C C . THR B 1 65 ? -0.99 0.602 24.234 1 98.62 65 THR B C 1
ATOM 3525 O O . THR B 1 65 ? -1.105 -0.459 23.609 1 98.62 65 THR B O 1
ATOM 3528 N N . GLU B 1 66 ? -0.873 0.597 25.547 1 98.12 66 GLU B N 1
ATOM 3529 C CA . GLU B 1 66 ? -0.957 -0.624 26.344 1 98.12 66 GLU B CA 1
ATOM 3530 C C . GLU B 1 66 ? -2.324 -1.284 26.203 1 98.12 66 GLU B C 1
ATOM 3532 O O . GLU B 1 66 ? -3.355 -0.614 26.281 1 98.12 66 GLU B O 1
ATOM 3537 N N . GLY B 1 67 ? -2.291 -2.52 25.969 1 98.06 67 GLY B N 1
ATOM 3538 C CA . GLY B 1 67 ? -3.533 -3.264 25.828 1 98.06 67 GLY B CA 1
ATOM 3539 C C . GLY B 1 67 ? -4.262 -2.977 24.531 1 98.06 67 GLY B C 1
ATOM 3540 O O . GLY B 1 67 ? -5.438 -3.314 24.391 1 98.06 67 GLY B O 1
ATOM 3541 N N . ARG B 1 68 ? -3.635 -2.357 23.609 1 98.69 68 ARG B N 1
ATOM 3542 C CA . ARG B 1 68 ? -4.254 -2.02 22.328 1 98.69 68 ARG B CA 1
ATOM 3543 C C . ARG B 1 68 ? -3.658 -2.846 21.203 1 98.69 68 ARG B C 1
ATOM 3545 O O . ARG B 1 68 ? -2.539 -3.352 21.312 1 98.69 68 ARG B O 1
ATOM 3552 N N . TYR B 1 69 ? -4.387 -2.973 20.141 1 98.38 69 TYR B N 1
ATOM 3553 C CA . TYR B 1 69 ? -3.912 -3.617 18.922 1 98.38 69 TYR B CA 1
ATOM 3554 C C . TYR B 1 69 ? -3.367 -2.588 17.938 1 98.38 69 TYR B C 1
ATOM 3556 O O . TYR B 1 69 ? -3.76 -1.42 17.969 1 98.38 69 TYR B O 1
ATOM 3564 N N . MET B 1 70 ? -2.424 -3.041 17.188 1 98.12 70 MET B N 1
ATOM 3565 C CA . MET B 1 70 ? -1.819 -2.129 16.219 1 98.12 70 MET B CA 1
ATOM 3566 C C . MET B 1 70 ? -1.836 -2.73 14.812 1 98.12 70 MET B C 1
ATOM 3568 O O . MET B 1 70 ? -1.627 -3.934 14.648 1 98.12 70 MET B O 1
ATOM 3572 N N . VAL B 1 71 ? -2.084 -1.901 13.797 1 98.06 71 VAL B N 1
ATOM 3573 C CA . VAL B 1 71 ? -2.039 -2.309 12.398 1 98.06 71 VAL B CA 1
ATOM 3574 C C . VAL B 1 71 ? -1.201 -1.313 11.594 1 98.06 71 VAL B C 1
ATOM 3576 O O . VAL B 1 71 ? -1.367 -0.099 11.734 1 98.06 71 VAL B O 1
ATOM 3579 N N . PHE B 1 72 ? -0.255 -1.837 10.805 1 97.94 72 PHE B N 1
ATOM 3580 C CA . PHE B 1 72 ? 0.526 -1.01 9.891 1 97.94 72 PHE B CA 1
ATOM 3581 C C . PHE B 1 72 ? -0.202 -0.833 8.562 1 97.94 72 PHE B C 1
ATOM 3583 O O . PHE B 1 72 ? -0.972 -1.702 8.156 1 97.94 72 PHE B O 1
ATOM 3590 N N . GLY B 1 73 ? 0.01 0.297 7.922 1 97.06 73 GLY B N 1
ATOM 3591 C CA . GLY B 1 73 ? -0.599 0.553 6.625 1 97.06 73 GLY B CA 1
ATOM 3592 C C . GLY B 1 73 ? 0.299 1.341 5.691 1 97.06 73 GLY B C 1
ATOM 3593 O O . GLY B 1 73 ? 1.322 1.882 6.113 1 97.06 73 GLY B O 1
ATOM 3594 N N . VAL B 1 74 ? -0.077 1.311 4.391 1 96.94 74 VAL B N 1
ATOM 3595 C CA . VAL B 1 74 ? 0.574 2.15 3.391 1 96.94 74 VAL B CA 1
ATOM 3596 C C . VAL B 1 74 ? 0.154 3.605 3.582 1 96.94 74 VAL B C 1
ATOM 3598 O O . VAL B 1 74 ? -0.715 4.105 2.865 1 96.94 74 VAL B O 1
ATOM 3601 N N . GLY B 1 75 ? 0.89 4.223 4.492 1 96.44 75 GLY B N 1
ATOM 3602 C CA . GLY B 1 75 ? 0.451 5.531 4.945 1 96.44 75 GLY B CA 1
ATOM 3603 C C . GLY B 1 75 ? -0.826 5.484 5.762 1 96.44 75 GLY B C 1
ATOM 3604 O O . GLY B 1 75 ? -1.418 4.418 5.938 1 96.44 75 GLY B O 1
ATOM 3605 N N . SER B 1 76 ? -1.158 6.684 6.297 1 97.38 76 SER B N 1
ATOM 3606 C CA . SER B 1 76 ? -2.436 6.758 7 1 97.38 76 SER B CA 1
ATOM 3607 C C . SER B 1 76 ? -3.605 6.719 6.023 1 97.38 76 SER B C 1
ATOM 3609 O O . SER B 1 76 ? -4.73 6.383 6.402 1 97.38 76 SER B O 1
ATOM 3611 N N . SER B 1 77 ? -3.338 7.023 4.75 1 96.12 77 SER B N 1
ATOM 3612 C CA . SER B 1 77 ? -4.398 7.051 3.746 1 96.12 77 SER B CA 1
ATOM 3613 C C . SER B 1 77 ? -5.066 5.684 3.615 1 96.12 77 SER B C 1
ATOM 3615 O O . SER B 1 77 ? -6.297 5.59 3.621 1 96.12 77 SER B O 1
ATOM 3617 N N . GLN B 1 78 ? -4.273 4.645 3.479 1 97 78 GLN B N 1
ATOM 3618 C CA . GLN B 1 78 ? -4.844 3.307 3.4 1 97 78 GLN B CA 1
ATOM 3619 C C . GLN B 1 78 ? -5.629 2.967 4.664 1 97 78 GLN B C 1
ATOM 3621 O O . GLN B 1 78 ? -6.668 2.305 4.602 1 97 78 GLN B O 1
ATOM 3626 N N . LEU B 1 79 ? -5.098 3.381 5.773 1 98.25 79 LEU B N 1
ATOM 3627 C CA . LEU B 1 79 ? -5.688 3.043 7.066 1 98.25 79 LEU B CA 1
ATOM 3628 C C . LEU B 1 79 ? -7.035 3.736 7.246 1 98.25 79 LEU B C 1
ATOM 3630 O O . LEU B 1 79 ? -7.93 3.201 7.902 1 98.25 79 LEU B O 1
ATOM 3634 N N . LEU B 1 80 ? -7.191 4.914 6.672 1 98.19 80 LEU B N 1
ATOM 3635 C CA . LEU B 1 80 ? -8.477 5.605 6.727 1 98.19 80 LEU B CA 1
ATOM 3636 C C . LEU B 1 80 ? -9.562 4.781 6.035 1 98.19 80 LEU B C 1
ATOM 3638 O O . LEU B 1 80 ? -10.672 4.648 6.559 1 98.19 80 LEU B O 1
ATOM 3642 N N . THR B 1 81 ? -9.25 4.219 4.938 1 96.31 81 THR B N 1
ATOM 3643 C CA . THR B 1 81 ? -10.203 3.377 4.219 1 96.31 81 THR B CA 1
ATOM 3644 C C . THR B 1 81 ? -10.453 2.08 4.98 1 96.31 81 THR B C 1
ATOM 3646 O O . THR B 1 81 ? -11.602 1.627 5.082 1 96.31 81 THR B O 1
ATOM 3649 N N . ALA B 1 82 ? -9.367 1.5 5.438 1 97.62 82 ALA B N 1
ATOM 3650 C CA . ALA B 1 82 ? -9.508 0.28 6.227 1 97.62 82 ALA B CA 1
ATOM 3651 C C . ALA B 1 82 ? -10.43 0.505 7.422 1 97.62 82 ALA B C 1
ATOM 3653 O O . ALA B 1 82 ? -11.203 -0.379 7.789 1 97.62 82 ALA B O 1
ATOM 3654 N N . ALA B 1 83 ? -10.297 1.663 8.023 1 98.44 83 ALA B N 1
ATOM 3655 C CA . ALA B 1 83 ? -11.141 2.006 9.164 1 98.44 83 ALA B CA 1
ATOM 3656 C C . ALA B 1 83 ? -12.617 2.037 8.773 1 98.44 83 ALA B C 1
ATOM 3658 O O . ALA B 1 83 ? -13.469 1.537 9.508 1 98.44 83 ALA B O 1
ATOM 3659 N N . LEU B 1 84 ? -12.93 2.648 7.652 1 97.19 84 LEU B N 1
ATOM 3660 C CA . LEU B 1 84 ? -14.305 2.686 7.176 1 97.19 84 LEU B CA 1
ATOM 3661 C C . LEU B 1 84 ? -14.852 1.275 6.977 1 97.19 84 LEU B C 1
ATOM 3663 O O . LEU B 1 84 ? -15.969 0.97 7.402 1 97.19 84 LEU B O 1
ATOM 3667 N N . TYR B 1 85 ? -14.062 0.456 6.383 1 95.75 85 TYR B N 1
ATOM 3668 C CA . TYR B 1 85 ? -14.477 -0.924 6.152 1 95.75 85 TYR B CA 1
ATOM 3669 C C . TYR B 1 85 ? -14.695 -1.655 7.473 1 95.75 85 TYR B C 1
ATOM 3671 O O . TYR B 1 85 ? -15.672 -2.395 7.625 1 95.75 85 TYR B O 1
ATOM 3679 N N . ALA B 1 86 ? -13.797 -1.444 8.359 1 97.19 86 ALA B N 1
ATOM 3680 C CA . ALA B 1 86 ? -13.836 -2.176 9.617 1 97.19 86 ALA B CA 1
ATOM 3681 C C . ALA B 1 86 ? -15 -1.721 10.484 1 97.19 86 ALA B C 1
ATOM 3683 O O . ALA B 1 86 ? -15.57 -2.516 11.242 1 97.19 86 ALA B O 1
ATOM 3684 N N . LEU B 1 87 ? -15.383 -0.463 10.406 1 97 87 LEU B N 1
ATOM 3685 C CA . LEU B 1 87 ? -16.375 0.106 11.312 1 97 87 LEU B CA 1
ATOM 3686 C C . LEU B 1 87 ? -17.766 0.057 10.688 1 97 87 LEU B C 1
ATOM 3688 O O . LEU B 1 87 ? -18.766 0.203 11.398 1 97 87 LEU B O 1
ATOM 3692 N N . SER B 1 88 ? -17.812 -0.043 9.375 1 94.75 88 SER B N 1
ATOM 3693 C CA . SER B 1 88 ? -19.109 -0.03 8.703 1 94.75 88 SER B CA 1
ATOM 3694 C C . SER B 1 88 ? -19.906 -1.284 9.031 1 94.75 88 SER B C 1
ATOM 3696 O O . SER B 1 88 ? -19.344 -2.361 9.219 1 94.75 88 SER B O 1
ATOM 3698 N N . SER B 1 89 ? -21.141 -1.14 9.156 1 86.88 89 SER B N 1
ATOM 3699 C CA . SER B 1 89 ? -22.047 -2.266 9.398 1 86.88 89 SER B CA 1
ATOM 3700 C C . SER B 1 89 ? -22.219 -3.111 8.148 1 86.88 89 SER B C 1
ATOM 3702 O O . SER B 1 89 ? -22.375 -2.576 7.047 1 86.88 89 SER B O 1
ATOM 3704 N N . GLU B 1 90 ? -22.047 -4.379 8.578 1 76.69 90 GLU B N 1
ATOM 3705 C CA . GLU B 1 90 ? -22.234 -5.328 7.488 1 76.69 90 GLU B CA 1
ATOM 3706 C C . GLU B 1 90 ? -23.703 -5.785 7.41 1 76.69 90 GLU B C 1
ATOM 3708 O O . GLU B 1 90 ? -24.375 -5.906 8.438 1 76.69 90 GLU B O 1
ATOM 3713 N N . ASN B 1 91 ? -24.359 -5.801 6.281 1 71.44 91 AS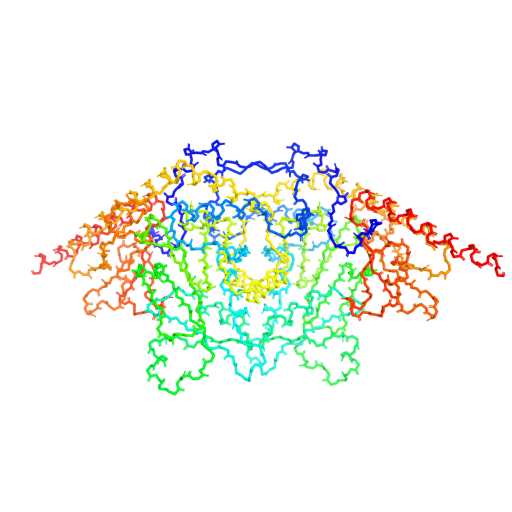N B N 1
ATOM 3714 C CA . ASN B 1 91 ? -25.688 -6.391 6.078 1 71.44 91 ASN B CA 1
ATOM 3715 C C . ASN B 1 91 ? -26.797 -5.426 6.473 1 71.44 91 ASN B C 1
ATOM 3717 O O . ASN B 1 91 ? -27.891 -5.852 6.832 1 71.44 91 ASN B O 1
ATOM 3721 N N . SER B 1 92 ? -26.438 -4.266 6.77 1 75.25 92 SER B N 1
ATOM 3722 C CA . SER B 1 92 ? -27.5 -3.291 7.016 1 75.25 92 SER B CA 1
ATOM 3723 C C . SER B 1 92 ? -28.172 -2.883 5.715 1 75.25 92 SER B C 1
ATOM 3725 O O . SER B 1 92 ? -27.594 -3.002 4.637 1 75.25 92 SER B O 1
ATOM 3727 N N . SER B 1 93 ? -29.375 -2.664 5.855 1 81.06 93 SER B N 1
ATOM 3728 C CA . SER B 1 93 ? -30.156 -2.236 4.703 1 81.06 93 SER B CA 1
ATOM 3729 C C . SER B 1 93 ? -29.672 -0.888 4.176 1 81.06 93 SER B C 1
ATOM 3731 O O . SER B 1 93 ? -29.969 -0.522 3.033 1 81.06 93 SER B O 1
ATOM 3733 N N . SER B 1 94 ? -28.969 -0.165 5.016 1 88.25 94 SER B N 1
ATOM 3734 C CA . SER B 1 94 ? -28.453 1.135 4.605 1 88.25 94 SER B CA 1
ATOM 3735 C C . SER B 1 94 ? -26.969 1.268 4.938 1 88.25 94 SER B C 1
ATOM 3737 O O . SER B 1 94 ? -26.5 0.708 5.93 1 88.25 94 SER B O 1
ATOM 3739 N N . PRO B 1 95 ? -26.281 2.02 4.102 1 92.81 95 PRO B N 1
ATOM 3740 C CA . PRO B 1 95 ? -24.859 2.223 4.383 1 92.81 95 PRO B CA 1
ATOM 3741 C C . PRO B 1 95 ? -24.625 3.061 5.637 1 92.81 95 PRO B C 1
ATOM 3743 O O . PRO B 1 95 ? -25.469 3.859 6.023 1 92.81 95 PRO B O 1
ATOM 3746 N N . SER B 1 96 ? -23.5 2.807 6.309 1 94.69 96 SER B N 1
ATOM 3747 C CA . SER B 1 96 ? -23.078 3.693 7.387 1 94.69 96 SER B CA 1
ATOM 3748 C C . SER B 1 96 ? -22.844 5.113 6.879 1 94.69 96 SER B C 1
ATOM 3750 O O . SER B 1 96 ? -22.297 5.309 5.793 1 94.69 96 SER B O 1
ATOM 3752 N N . ASN B 1 97 ? -23.328 6.07 7.645 1 93.56 97 ASN B N 1
ATOM 3753 C CA . ASN B 1 97 ? -23.156 7.473 7.289 1 93.56 97 ASN B CA 1
ATOM 3754 C C . ASN B 1 97 ? -21.797 8.008 7.742 1 93.56 97 ASN B C 1
ATOM 3756 O O . ASN B 1 97 ? -21.531 8.062 8.938 1 93.56 97 ASN B O 1
ATOM 3760 N N . VAL B 1 98 ? -20.984 8.414 6.777 1 96.31 98 VAL B N 1
ATOM 3761 C CA . VAL B 1 98 ? -19.656 8.945 7.07 1 96.31 98 VAL B CA 1
ATOM 3762 C C . VAL B 1 98 ? -19.703 10.469 7.105 1 96.31 98 VAL B C 1
ATOM 3764 O O . VAL B 1 98 ? -20.172 11.102 6.156 1 96.31 98 VAL B O 1
ATOM 3767 N N . LEU B 1 99 ? -19.219 11.062 8.18 1 96.31 99 LEU B N 1
ATOM 3768 C CA . LEU B 1 99 ? -19.297 12.508 8.391 1 96.31 99 LEU B CA 1
ATOM 3769 C C . LEU B 1 99 ? -17.953 13.062 8.836 1 96.31 99 LEU B C 1
ATOM 3771 O O . LEU B 1 99 ? -17.125 12.336 9.398 1 96.31 99 LEU B O 1
ATOM 3775 N N . ALA B 1 100 ? -17.734 14.336 8.633 1 97.25 100 ALA B N 1
ATOM 3776 C CA . ALA B 1 100 ? -16.594 15.094 9.141 1 97.25 100 ALA B CA 1
ATOM 3777 C C . ALA B 1 100 ? -16.953 16.562 9.344 1 97.25 100 ALA B C 1
ATOM 3779 O O . ALA B 1 100 ? -17.797 17.109 8.625 1 97.25 100 ALA B O 1
ATOM 3780 N N . THR B 1 101 ? -16.375 17.203 10.266 1 97.31 101 THR B N 1
ATOM 3781 C CA . THR B 1 101 ? -16.688 18.594 10.57 1 97.31 101 THR B CA 1
ATOM 3782 C C . THR B 1 101 ? -15.875 19.531 9.68 1 97.31 101 THR B C 1
ATOM 3784 O O . THR B 1 101 ? -14.648 19.469 9.648 1 97.31 101 THR B O 1
ATOM 3787 N N . ILE B 1 102 ? -16.438 20.484 9.039 1 97.88 102 ILE B N 1
ATOM 3788 C CA . ILE B 1 102 ? -15.797 21.469 8.164 1 97.88 102 ILE B CA 1
ATOM 3789 C C . ILE B 1 102 ? -15.008 22.469 9 1 97.88 102 ILE B C 1
ATOM 3791 O O . ILE B 1 102 ? -15.492 22.953 10.016 1 97.88 102 ILE B O 1
ATOM 3795 N N . PRO B 1 103 ? -13.875 22.938 8.539 1 98.12 103 PRO B N 1
ATOM 3796 C CA . PRO B 1 103 ? -13.133 22.375 7.406 1 98.12 103 PRO B CA 1
ATOM 3797 C C . PRO B 1 103 ? -12.484 21.031 7.734 1 98.12 103 PRO B C 1
ATOM 3799 O O . PRO B 1 103 ? -12.109 20.781 8.883 1 98.12 103 PRO B O 1
ATOM 3802 N N . TYR B 1 104 ? -12.422 20.094 6.785 1 98 104 TYR B N 1
ATOM 3803 C CA . TYR B 1 104 ? -11.836 18.781 7.035 1 98 104 TYR B CA 1
ATOM 3804 C C . TYR B 1 104 ? -10.906 18.375 5.902 1 98 104 TYR B C 1
ATOM 3806 O O . TYR B 1 104 ? -10.922 18.984 4.828 1 98 104 TYR B O 1
ATOM 3814 N N . TYR B 1 105 ? -10.055 17.469 6.18 1 97.5 105 TYR B N 1
ATOM 3815 C CA . TYR B 1 105 ? -9.164 16.859 5.199 1 97.5 105 TYR B CA 1
ATOM 3816 C C . TYR B 1 105 ? -9.945 16.266 4.039 1 97.5 105 TYR B C 1
ATOM 3818 O O . TYR B 1 105 ? -10.789 15.383 4.242 1 97.5 105 TYR B O 1
ATOM 3826 N N . PRO B 1 106 ? -9.625 16.641 2.799 1 96.69 106 PRO B N 1
ATOM 3827 C CA . PRO B 1 106 ? -10.484 16.312 1.653 1 96.69 106 PRO B CA 1
ATOM 3828 C C . PRO B 1 106 ? -10.5 14.82 1.338 1 96.69 106 PRO B C 1
ATOM 3830 O O . PRO B 1 106 ? -11.453 14.328 0.729 1 96.69 106 PRO B O 1
ATOM 3833 N N . MET B 1 107 ? -9.539 14.062 1.741 1 96.31 107 MET B N 1
ATOM 3834 C CA . MET B 1 107 ? -9.43 12.648 1.394 1 96.31 107 MET B CA 1
ATOM 3835 C C . MET B 1 107 ? -10.562 11.844 2.021 1 96.31 107 MET B C 1
ATOM 3837 O O . MET B 1 107 ? -10.945 10.789 1.501 1 96.31 107 MET B O 1
ATOM 3841 N N . TYR B 1 108 ? -11.117 12.328 3.145 1 98 108 TYR B N 1
ATOM 3842 C CA . TYR B 1 108 ? -12.234 11.617 3.764 1 98 108 TYR B CA 1
ATOM 3843 C C . TYR B 1 108 ? -13.383 11.438 2.777 1 98 108 TYR B C 1
ATOM 3845 O O . TYR B 1 108 ? -13.906 10.328 2.621 1 98 108 TYR B O 1
ATOM 3853 N N . LYS B 1 109 ? -13.695 12.516 2.125 1 97.75 109 LYS B N 1
ATOM 3854 C CA . LYS B 1 109 ? -14.758 12.469 1.128 1 97.75 109 LYS B CA 1
ATOM 3855 C C . LYS B 1 109 ? -14.297 11.773 -0.146 1 97.75 109 LYS B C 1
ATOM 3857 O O . LYS B 1 109 ? -14.992 10.906 -0.674 1 97.75 109 LYS B O 1
ATOM 3862 N N . SER B 1 110 ? -13.148 12.141 -0.643 1 97.19 110 SER B N 1
ATOM 3863 C CA . SER B 1 110 ? -12.664 11.617 -1.919 1 97.19 110 SER B CA 1
ATOM 3864 C C . SER B 1 110 ? -12.578 10.102 -1.898 1 97.19 110 SER B C 1
ATOM 3866 O O . SER B 1 110 ? -12.953 9.438 -2.867 1 97.19 110 SER B O 1
ATOM 3868 N N . GLN B 1 111 ? -12.039 9.547 -0.819 1 96.94 111 GLN B N 1
ATOM 3869 C CA . GLN B 1 111 ? -11.914 8.094 -0.7 1 96.94 111 GLN B CA 1
ATOM 3870 C C . GLN B 1 111 ? -13.281 7.43 -0.618 1 96.94 111 GLN B C 1
ATOM 3872 O O . GLN B 1 111 ? -13.531 6.426 -1.29 1 96.94 111 GLN B O 1
ATOM 3877 N N . THR B 1 112 ? -14.133 7.984 0.227 1 96.94 112 THR B N 1
ATOM 3878 C CA . THR B 1 112 ? -15.461 7.41 0.402 1 96.94 112 THR B CA 1
ATOM 3879 C C . THR B 1 112 ? -16.219 7.375 -0.924 1 96.94 112 THR B C 1
ATOM 3881 O O . THR B 1 112 ? -16.844 6.371 -1.259 1 96.94 112 THR B O 1
ATOM 3884 N N . VAL B 1 113 ? -16.078 8.438 -1.666 1 94.81 113 VAL B N 1
ATOM 3885 C CA . VAL B 1 113 ? -16.766 8.555 -2.943 1 94.81 113 VAL B CA 1
ATOM 3886 C C . VAL B 1 113 ? -16.125 7.617 -3.967 1 94.81 113 VAL B C 1
ATOM 3888 O O . VAL B 1 113 ? -16.828 6.945 -4.727 1 94.81 113 VAL B O 1
ATOM 3891 N N . LEU B 1 114 ? -14.859 7.52 -4.012 1 93.94 114 LEU B N 1
ATOM 3892 C CA . LEU B 1 114 ? -14.148 6.66 -4.953 1 93.94 114 LEU B CA 1
ATOM 3893 C C . LEU B 1 114 ? -14.578 5.203 -4.789 1 93.94 114 LEU B C 1
ATOM 3895 O O . LEU B 1 114 ? -14.852 4.516 -5.773 1 93.94 114 LEU B O 1
ATOM 3899 N N . PHE B 1 115 ? -14.57 4.723 -3.57 1 92.44 115 PHE B N 1
ATOM 3900 C CA . PHE B 1 115 ? -14.82 3.309 -3.32 1 92.44 115 PHE B CA 1
ATOM 3901 C C . PHE B 1 115 ? -16.297 2.971 -3.539 1 92.44 115 PHE B C 1
ATOM 3903 O O . PHE B 1 115 ? -16.641 1.825 -3.842 1 92.44 115 PHE B O 1
ATOM 3910 N N . ASN B 1 116 ? -17.188 4.047 -3.393 1 93.19 116 ASN B N 1
ATOM 3911 C CA . ASN B 1 116 ? -18.609 3.861 -3.691 1 93.19 116 ASN B CA 1
ATOM 3912 C C . ASN B 1 116 ? -19.125 2.525 -3.166 1 93.19 116 ASN B C 1
ATOM 3914 O O . ASN B 1 116 ? -19.703 1.737 -3.92 1 93.19 116 ASN B O 1
ATOM 3918 N N . SER B 1 117 ? -18.812 2.23 -1.931 1 92.81 117 SER B N 1
ATOM 3919 C CA . SER B 1 117 ? -19.172 0.971 -1.283 1 92.81 117 SER B CA 1
ATOM 3920 C C . SER B 1 117 ? -20.641 0.94 -0.897 1 92.81 117 SER B C 1
ATOM 3922 O O . SER B 1 117 ? -21.219 1.974 -0.555 1 92.81 117 SER B O 1
ATOM 3924 N N . GLU B 1 118 ? -21.219 -0.244 -0.865 1 93.06 118 GLU B N 1
ATOM 3925 C CA . GLU B 1 118 ? -22.578 -0.427 -0.364 1 93.06 118 GLU B CA 1
ATOM 3926 C C . GLU B 1 118 ? -22.641 -0.296 1.155 1 93.06 118 GLU B C 1
ATOM 3928 O O . GLU B 1 118 ? -23.703 -0.129 1.733 1 93.06 118 GLU B O 1
ATOM 3933 N N . ASN B 1 119 ? -21.453 -0.294 1.787 1 94.12 119 ASN B N 1
ATOM 3934 C CA . ASN B 1 119 ? -21.406 -0.377 3.242 1 94.12 119 ASN B CA 1
ATOM 3935 C C . ASN B 1 119 ? -21.312 1.007 3.879 1 94.12 119 ASN B C 1
ATOM 3937 O O . ASN B 1 119 ? -21.594 1.168 5.066 1 94.12 119 ASN B O 1
ATOM 3941 N N . PHE B 1 120 ? -20.875 1.996 3.207 1 95.75 120 PHE B N 1
ATOM 3942 C CA . PHE B 1 120 ? -20.734 3.338 3.762 1 95.75 120 PHE B CA 1
ATOM 3943 C C . PHE B 1 120 ? -20.906 4.391 2.674 1 95.75 120 PHE B C 1
ATOM 3945 O O . PHE B 1 120 ? -20.656 4.121 1.496 1 95.75 120 PHE B O 1
ATOM 3952 N N . ASP B 1 121 ? -21.297 5.57 3.084 1 95.31 121 ASP B N 1
ATOM 3953 C CA . ASP B 1 121 ? -21.516 6.695 2.182 1 95.31 121 ASP B CA 1
ATOM 3954 C C . ASP B 1 121 ? -21.203 8.023 2.869 1 95.31 121 ASP B C 1
ATOM 3956 O O . ASP B 1 121 ? -21.531 8.219 4.035 1 95.31 121 ASP B O 1
ATOM 3960 N N . PHE B 1 122 ? -20.547 8.883 2.168 1 96.56 122 PHE B N 1
ATOM 3961 C CA . PHE B 1 122 ? -20.219 10.18 2.738 1 96.56 122 PHE B CA 1
ATOM 3962 C C . PHE B 1 122 ? -21.453 11.086 2.771 1 96.56 122 PHE B C 1
ATOM 3964 O O . PHE B 1 122 ? -22.078 11.328 1.737 1 96.56 122 PHE B O 1
ATOM 3971 N N . ARG B 1 123 ? -21.734 11.625 3.91 1 93.62 123 ARG B N 1
ATOM 3972 C CA . ARG B 1 123 ? -22.984 12.367 4.047 1 93.62 123 ARG B CA 1
ATOM 3973 C C . ARG B 1 123 ? -22.703 13.82 4.438 1 93.62 123 ARG B C 1
ATOM 3975 O O . ARG B 1 123 ? -23.641 14.578 4.699 1 93.62 123 ARG B O 1
ATOM 3982 N N . GLY B 1 124 ? -21.469 14.211 4.57 1 93.44 124 GLY B N 1
ATOM 3983 C CA . GLY B 1 124 ? -21.156 15.625 4.641 1 93.44 124 GLY B CA 1
ATOM 3984 C C . GLY B 1 124 ? -20.75 16.078 6.027 1 93.44 124 GLY B C 1
ATOM 3985 O O . GLY B 1 124 ? -19.984 15.391 6.703 1 93.44 124 GLY B O 1
ATOM 3986 N N . ASP B 1 125 ? -21.25 17.234 6.438 1 95 125 ASP B N 1
ATOM 3987 C CA . ASP B 1 125 ? -20.812 17.953 7.633 1 95 125 ASP B CA 1
ATOM 3988 C C . ASP B 1 125 ? -21.578 17.484 8.867 1 95 125 ASP B C 1
ATOM 3990 O O . ASP B 1 125 ? -22.812 17.406 8.859 1 95 125 ASP B O 1
ATOM 3994 N N . THR B 1 126 ? -20.812 17.234 9.938 1 93.69 126 THR B N 1
ATOM 3995 C CA . THR B 1 126 ? -21.422 16.766 11.18 1 93.69 126 THR B CA 1
ATOM 3996 C C . THR B 1 126 ? -22.406 17.797 11.719 1 93.69 126 THR B C 1
ATOM 3998 O O . THR B 1 126 ? -23.469 17.438 12.258 1 93.69 126 THR B O 1
ATOM 4001 N N . ASN B 1 127 ? -22.047 19.078 11.633 1 90.19 127 ASN B N 1
ATOM 4002 C CA . ASN B 1 127 ? -22.906 20.125 12.164 1 90.19 127 ASN B CA 1
ATOM 4003 C C . ASN B 1 127 ? -24.25 20.172 11.445 1 90.19 127 ASN B C 1
ATOM 4005 O O . ASN B 1 127 ? -25.297 20.375 12.078 1 90.19 127 ASN B O 1
ATOM 4009 N N . SER B 1 128 ? -24.234 20.016 10.148 1 86.75 128 SER B N 1
ATOM 4010 C CA . SER B 1 128 ? -25.469 20 9.367 1 86.75 128 SER B CA 1
ATOM 4011 C C . SER B 1 128 ? -26.297 18.75 9.664 1 86.75 128 SER B C 1
ATOM 4013 O O . SER B 1 128 ? -27.531 18.797 9.664 1 86.75 128 SER B O 1
ATOM 4015 N N . TRP B 1 129 ? -25.656 17.734 9.93 1 83.5 129 TRP B N 1
ATOM 4016 C CA . TRP B 1 129 ? -26.312 16.469 10.203 1 83.5 129 TRP B CA 1
ATOM 4017 C C . TRP B 1 129 ? -27 16.484 11.562 1 83.5 129 TRP B C 1
ATOM 4019 O O . TRP B 1 129 ? -28.125 15.977 11.711 1 83.5 129 TRP B O 1
ATOM 4029 N N . GLN B 1 130 ? -26.375 16.984 12.539 1 77.38 130 GLN B N 1
ATOM 4030 C CA . GLN B 1 130 ? -26.906 17.062 13.898 1 77.38 130 GLN B CA 1
ATOM 4031 C C . GLN B 1 130 ? -28.188 17.891 13.93 1 77.38 130 GLN B C 1
ATOM 4033 O O . GLN B 1 130 ? -29.109 17.578 14.672 1 77.38 130 GLN B O 1
ATOM 4038 N N . SER B 1 131 ? -28.188 18.922 13.203 1 72.25 131 SER B N 1
ATOM 4039 C CA . SER B 1 131 ? -29.328 19.812 13.203 1 72.25 131 SER B CA 1
ATOM 4040 C C . SER B 1 131 ? -30.547 19.172 12.547 1 72.25 131 SER B C 1
ATOM 4042 O O . SER B 1 131 ? -31.688 19.562 12.812 1 72.25 131 SER B O 1
ATOM 4044 N N . ASN B 1 132 ? -30.156 18.219 11.742 1 66.69 132 ASN B N 1
ATOM 4045 C CA . ASN B 1 132 ? -31.266 17.547 11.078 1 66.69 132 ASN B CA 1
ATOM 4046 C C . ASN B 1 132 ? -31.828 16.406 11.93 1 66.69 132 ASN B C 1
ATOM 4048 O O . ASN B 1 132 ? -31.062 15.641 12.516 1 66.69 132 ASN B O 1
ATOM 4052 N N . THR B 1 133 ? -32.656 16.562 13.07 1 54.09 133 THR B N 1
ATOM 4053 C CA . THR B 1 133 ? -33.375 15.945 14.195 1 54.09 133 THR B CA 1
ATOM 4054 C C . THR B 1 133 ? -33.375 14.422 14.055 1 54.09 133 THR B C 1
ATOM 4056 O O . THR B 1 133 ? -33.438 13.703 15.055 1 54.09 133 THR B O 1
ATOM 4059 N N . SER B 1 134 ? -33.906 13.922 13.109 1 50.31 134 SER B N 1
ATOM 4060 C CA . SER B 1 134 ? -34.344 12.539 13.188 1 50.31 134 SER B CA 1
ATOM 4061 C C . SER B 1 134 ? -33.156 11.578 13.281 1 50.31 134 SER B C 1
ATOM 4063 O O . SER B 1 134 ? -33.344 10.359 13.141 1 50.31 134 SER B O 1
ATOM 4065 N N . THR B 1 135 ? -31.953 11.984 13.656 1 52.53 135 THR B N 1
ATOM 4066 C CA . THR B 1 135 ? -30.719 11.305 13.258 1 52.53 135 THR B CA 1
ATOM 4067 C C . THR B 1 135 ? -30.25 10.352 14.352 1 52.53 135 THR B C 1
ATOM 4069 O O . THR B 1 135 ? -29.094 9.898 14.336 1 52.53 135 THR B O 1
ATOM 4072 N N . ASN B 1 136 ? -30.938 10.219 15.445 1 52.56 136 ASN B N 1
ATOM 4073 C CA . ASN B 1 136 ? -30.469 9.539 16.641 1 52.56 136 ASN B CA 1
ATOM 4074 C C . ASN B 1 136 ? -29.984 8.125 16.312 1 52.56 136 ASN B C 1
ATOM 4076 O O . ASN B 1 136 ? -29.109 7.59 17.016 1 52.56 136 ASN B O 1
ATOM 4080 N N . ASN B 1 137 ? -30.734 7.398 15.492 1 55.84 137 ASN B N 1
ATOM 4081 C CA . ASN B 1 137 ? -30.516 5.957 15.461 1 55.84 137 ASN B CA 1
ATOM 4082 C C . ASN B 1 137 ? -29.688 5.535 14.258 1 55.84 137 ASN B C 1
ATOM 4084 O O . ASN B 1 137 ? -29.766 4.391 13.805 1 55.84 137 ASN B O 1
ATOM 4088 N N . LEU B 1 138 ? -28.719 6.551 13.844 1 73.12 138 LEU B N 1
ATOM 4089 C CA . LEU B 1 138 ? -28.172 6.184 12.547 1 73.12 138 LEU B CA 1
ATOM 4090 C C . LEU B 1 138 ? -26.719 5.711 12.68 1 73.12 138 LEU B C 1
ATOM 4092 O O . LEU B 1 138 ? -26.031 6.09 13.625 1 73.12 138 LEU B O 1
ATOM 4096 N N . ASP B 1 139 ? -26.391 4.594 12.18 1 89.06 139 ASP B N 1
ATOM 4097 C CA . ASP B 1 139 ? -25.047 4.074 11.984 1 89.06 139 ASP B CA 1
ATOM 4098 C C . ASP B 1 139 ? -24.125 5.133 11.367 1 89.06 139 ASP B C 1
ATOM 4100 O O . ASP B 1 139 ? -24.172 5.371 10.164 1 89.06 139 ASP B O 1
ATOM 4104 N N . VAL B 1 140 ? -23.438 5.863 12.352 1 92.88 140 VAL B N 1
ATOM 4105 C CA . VAL B 1 140 ? -22.609 6.996 11.938 1 92.88 140 VAL B CA 1
ATOM 4106 C C . VAL B 1 140 ? -21.141 6.707 12.234 1 92.88 140 VAL B C 1
ATOM 4108 O O . VAL B 1 140 ? -20.812 6.168 13.289 1 92.88 140 VAL B O 1
ATOM 4111 N N . ILE B 1 141 ? -20.312 6.973 11.297 1 96.5 141 ILE B N 1
ATOM 4112 C CA . ILE B 1 141 ? -18.859 6.996 11.453 1 96.5 141 ILE B CA 1
ATOM 4113 C C . ILE B 1 141 ? -18.344 8.422 11.258 1 96.5 141 ILE B C 1
ATOM 4115 O O . ILE B 1 141 ? -18.516 9.008 10.195 1 96.5 141 ILE B O 1
ATOM 4119 N N . GLU B 1 142 ? -17.766 8.984 12.258 1 96.69 142 GLU B N 1
ATOM 4120 C CA . GLU B 1 142 ? -17.281 10.359 12.203 1 96.69 142 GLU B CA 1
ATOM 4121 C C . GLU B 1 142 ? -15.75 10.398 12.141 1 96.69 142 GLU B C 1
ATOM 4123 O O . GLU B 1 142 ? -15.07 9.805 12.977 1 96.69 142 GLU B O 1
ATOM 4128 N N . PHE B 1 143 ? -15.203 11.07 11.094 1 98.06 143 PHE B N 1
ATOM 4129 C CA . PHE B 1 143 ? -13.781 11.406 11.086 1 98.06 143 PHE B CA 1
ATOM 4130 C C . PHE B 1 143 ? -13.5 12.602 11.977 1 98.06 143 PHE B C 1
ATOM 4132 O O . PHE B 1 143 ? -14.156 13.641 11.867 1 98.06 143 PHE B O 1
ATOM 4139 N N . VAL B 1 144 ? -12.508 12.469 12.828 1 98 144 VAL B N 1
ATOM 4140 C CA . VAL B 1 144 ? -12.078 13.555 13.703 1 98 144 VAL B CA 1
ATOM 4141 C C . VAL B 1 144 ? -10.57 13.75 13.594 1 98 144 VAL B C 1
ATOM 4143 O O . VAL B 1 144 ? -9.797 12.969 14.156 1 98 144 VAL B O 1
ATOM 4146 N N . THR B 1 145 ? -10.18 14.734 12.875 1 97.5 145 THR B N 1
ATOM 4147 C CA . THR B 1 145 ? -8.766 15.078 12.789 1 97.5 145 THR B CA 1
ATOM 4148 C C . THR B 1 145 ? -8.375 16.047 13.914 1 97.5 145 THR B C 1
ATOM 4150 O O . THR B 1 145 ? -8.898 17.156 13.992 1 97.5 145 THR B O 1
ATOM 4153 N N . SER B 1 146 ? -7.441 15.656 14.719 1 97.69 146 SER B N 1
ATOM 4154 C CA . SER B 1 146 ? -7.082 16.422 15.914 1 97.69 146 SER B CA 1
ATOM 4155 C C . SER B 1 146 ? -5.609 16.234 16.266 1 97.69 146 SER B C 1
ATOM 4157 O O . SER B 1 146 ? -5.219 15.188 16.797 1 97.69 146 SER B O 1
ATOM 4159 N N . PRO B 1 147 ? -4.793 17.344 16.031 1 97.81 147 PRO B N 1
ATOM 4160 C CA . PRO B 1 147 ? -5.066 18.688 15.492 1 97.81 147 PRO B CA 1
ATOM 4161 C C . PRO B 1 147 ? -5.555 18.641 14.047 1 97.81 147 PRO B C 1
ATOM 4163 O O . PRO B 1 147 ? -5.09 17.812 13.258 1 97.81 147 PRO B O 1
ATOM 4166 N N . ASN B 1 148 ? -6.426 19.516 13.695 1 98 148 ASN B N 1
ATOM 4167 C CA . ASN B 1 148 ? -7.141 19.484 12.43 1 98 148 ASN B CA 1
ATOM 4168 C C . ASN B 1 148 ? -6.301 20.047 11.289 1 98 148 ASN B C 1
ATOM 4170 O O . ASN B 1 148 ? -5.438 20.906 11.516 1 98 148 ASN B O 1
ATOM 4174 N N . ASN B 1 149 ? -6.402 19.531 10.133 1 97.38 149 ASN B N 1
ATOM 4175 C CA . ASN B 1 149 ? -6.023 20.094 8.836 1 97.38 149 ASN B CA 1
ATOM 4176 C C . ASN B 1 149 ? -7.215 20.734 8.133 1 97.38 149 ASN B C 1
ATOM 4178 O O . ASN B 1 149 ? -8.125 20.031 7.684 1 97.38 149 ASN B O 1
ATOM 4182 N N . PRO B 1 150 ? -7.32 21.984 8.102 1 97.12 150 PRO B N 1
ATOM 4183 C CA . PRO B 1 150 ? -6.148 22.844 7.988 1 97.12 150 PRO B CA 1
ATOM 4184 C C . PRO B 1 150 ? -5.984 23.781 9.195 1 97.12 150 PRO B C 1
ATOM 4186 O O . PRO B 1 150 ? -4.938 24.406 9.352 1 97.12 150 PRO B O 1
ATOM 4189 N N . ASP B 1 151 ? -6.934 23.844 10.078 1 97.25 151 ASP B N 1
ATOM 4190 C CA . ASP B 1 151 ? -7.012 24.984 10.969 1 97.25 151 ASP B CA 1
ATOM 4191 C C . ASP B 1 151 ? -6.285 24.719 12.281 1 97.25 151 ASP B C 1
ATOM 4193 O O . ASP B 1 151 ? -6.203 25.594 13.148 1 97.25 151 ASP B O 1
ATOM 4197 N N . GLY B 1 152 ? -5.758 23.5 12.469 1 97.12 152 GLY B N 1
ATOM 4198 C CA . GLY B 1 152 ? -4.914 23.188 13.609 1 97.12 152 GLY B CA 1
ATOM 4199 C C . GLY B 1 152 ? -5.695 23 14.898 1 97.12 152 GLY B C 1
ATOM 4200 O O . GLY B 1 152 ? -5.113 22.734 15.945 1 97.12 152 GLY B O 1
ATOM 4201 N N . GLU B 1 153 ? -6.992 23.031 14.836 1 96.56 153 GLU B N 1
ATOM 4202 C CA . GLU B 1 153 ? -7.828 22.953 16.031 1 96.56 153 GLU B CA 1
ATOM 4203 C C . GLU B 1 153 ? -7.844 21.531 16.578 1 96.56 153 GLU B C 1
ATOM 4205 O O . GLU B 1 153 ? -7.77 20.562 15.82 1 96.56 153 GLU B O 1
ATOM 4210 N N . LEU B 1 154 ? -7.906 21.438 17.922 1 96.69 154 LEU B N 1
ATOM 4211 C CA . LEU B 1 154 ? -8.109 20.141 18.562 1 96.69 154 LEU B CA 1
ATOM 4212 C C . LEU B 1 154 ? -9.578 19.734 18.531 1 96.69 154 LEU B C 1
ATOM 4214 O O . LEU B 1 154 ? -10.258 19.781 19.562 1 96.69 154 LEU B O 1
ATOM 4218 N N . LYS B 1 155 ? -10.016 19.203 17.422 1 96.25 155 LYS B N 1
ATOM 4219 C CA . LYS B 1 155 ? -11.43 18.906 17.203 1 96.25 155 LYS B CA 1
ATOM 4220 C C . LYS B 1 155 ? -11.875 17.719 18.062 1 96.25 155 LYS B C 1
ATOM 4222 O O . LYS B 1 155 ? -11.086 16.828 18.359 1 96.25 155 LYS B O 1
ATOM 4227 N N . LYS B 1 156 ? -13.109 17.75 18.422 1 95.81 156 LYS B N 1
ATOM 4228 C CA . LYS B 1 156 ? -13.797 16.672 19.125 1 95.81 156 LYS B CA 1
ATOM 4229 C C . LYS B 1 156 ? -14.977 16.156 18.312 1 95.81 156 LYS B C 1
ATOM 4231 O O . LYS B 1 156 ? -15.477 16.844 17.422 1 95.81 156 LYS B O 1
ATOM 4236 N N . PRO B 1 157 ? -15.336 14.867 18.609 1 95.25 157 PRO B N 1
ATOM 4237 C CA . PRO B 1 157 ? -16.531 14.375 17.906 1 95.25 157 PRO B CA 1
ATOM 4238 C C . PRO B 1 157 ? -17.781 15.164 18.266 1 95.25 157 PRO B C 1
ATOM 4240 O O . PRO B 1 157 ? -17.938 15.625 19.406 1 95.25 157 PRO B O 1
ATOM 4243 N N . ILE B 1 158 ? -18.656 15.273 17.344 1 93.31 158 ILE B N 1
ATOM 4244 C CA . ILE B 1 158 ? -19.875 16.047 17.547 1 93.31 158 ILE B CA 1
ATOM 4245 C C . ILE B 1 158 ? -21.062 15.102 17.688 1 93.31 158 ILE B C 1
ATOM 4247 O O . ILE B 1 158 ? -21.938 15.328 18.531 1 93.31 158 ILE B O 1
ATOM 4251 N N . ILE B 1 159 ? -21.172 14 16.938 1 87.75 159 ILE B N 1
ATOM 4252 C CA . ILE B 1 159 ? -22.359 13.148 16.859 1 87.75 159 ILE B CA 1
ATOM 4253 C C . ILE B 1 159 ? -22.266 12.039 17.906 1 87.75 159 ILE B C 1
ATOM 4255 O O . ILE B 1 159 ? -23.297 11.555 18.391 1 87.75 159 ILE B O 1
ATOM 4259 N N . GLY B 1 160 ? -21.156 11.625 18.391 1 78.12 160 G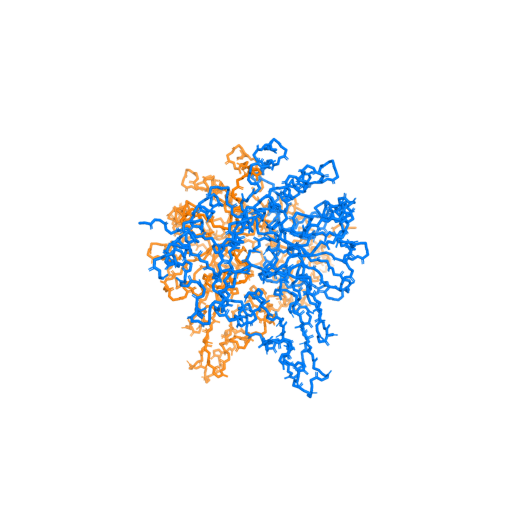LY B N 1
ATOM 4260 C CA . GLY B 1 160 ? -20.984 10.602 19.406 1 78.12 160 GLY B CA 1
ATOM 4261 C C . GLY B 1 160 ? -21.078 9.195 18.844 1 78.12 160 GLY B C 1
ATOM 4262 O O . GLY B 1 160 ? -21.234 8.227 19.594 1 78.12 160 GLY B O 1
ATOM 4263 N N . GLY B 1 161 ? -21.141 8.82 17.641 1 84.38 161 GLY B N 1
ATOM 4264 C CA . GLY B 1 161 ? -21.062 7.5 17.047 1 84.38 161 GLY B CA 1
ATOM 4265 C C . GLY B 1 161 ? -19.656 6.953 16.969 1 84.38 161 GLY B C 1
ATOM 4266 O O . GLY B 1 161 ? -18.828 7.242 17.844 1 84.38 161 GLY B O 1
ATOM 4267 N N . LYS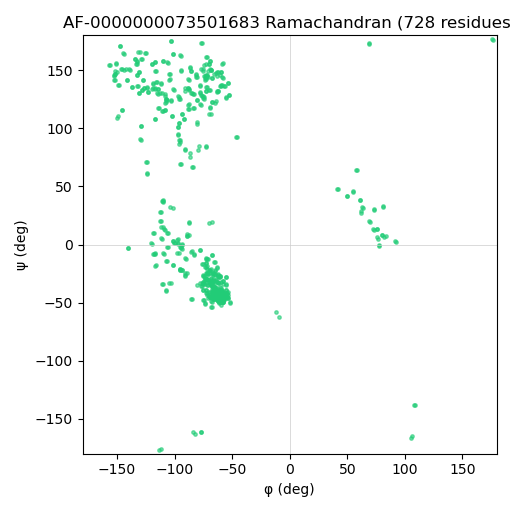 B 1 162 ? -19.453 5.938 16.109 1 95.06 162 LYS B N 1
ATOM 4268 C CA . LYS B 1 162 ? -18.109 5.445 15.859 1 95.06 162 LYS B CA 1
ATOM 4269 C C . LYS B 1 162 ? -17.188 6.566 15.375 1 95.06 162 LYS B C 1
ATOM 4271 O O . LYS B 1 162 ? -17.625 7.43 14.602 1 95.06 162 LYS B O 1
ATOM 4276 N N . THR B 1 163 ? -16.031 6.59 15.891 1 97.44 163 THR B N 1
ATOM 4277 C CA . THR B 1 163 ? -15.141 7.703 15.562 1 97.44 163 THR B CA 1
ATOM 4278 C C . THR B 1 163 ? -13.781 7.191 15.086 1 97.44 163 THR B C 1
ATOM 4280 O O . THR B 1 163 ? -13.234 6.246 15.664 1 97.44 163 THR B O 1
ATOM 4283 N N . ILE B 1 164 ? -13.328 7.723 14.055 1 98.38 164 ILE B N 1
ATOM 4284 C CA . ILE B 1 164 ? -11.953 7.555 13.586 1 98.38 164 ILE B CA 1
ATOM 4285 C C . ILE B 1 164 ? -11.141 8.797 13.93 1 98.38 164 ILE B C 1
ATOM 4287 O O . ILE B 1 164 ? -11.336 9.859 13.336 1 98.38 164 ILE B O 1
ATOM 4291 N N . TYR B 1 165 ? -10.242 8.703 14.828 1 98.56 165 TYR B N 1
ATOM 4292 C CA . TYR B 1 165 ? -9.383 9.828 15.156 1 98.56 165 TYR B CA 1
ATOM 4293 C C . TYR B 1 165 ? -8.148 9.852 14.258 1 98.56 165 TYR B C 1
ATOM 4295 O O . TYR B 1 165 ? -7.332 8.922 14.297 1 98.56 165 TYR B O 1
ATOM 4303 N N . ASP B 1 166 ? -8.016 10.836 13.5 1 98.69 166 ASP B N 1
ATOM 4304 C CA . ASP B 1 166 ? -6.832 11.117 12.688 1 98.69 166 ASP B CA 1
ATOM 4305 C C . ASP B 1 166 ? -5.848 12.008 13.445 1 98.69 166 ASP B C 1
ATOM 4307 O O . ASP B 1 166 ? -6.043 13.219 13.539 1 98.69 166 ASP B O 1
ATOM 4311 N N . HIS B 1 167 ? -4.754 11.422 13.867 1 98.81 167 HIS B N 1
ATOM 4312 C CA . HIS B 1 167 ? -3.748 12.086 14.695 1 98.81 167 HIS B CA 1
ATOM 4313 C C . HIS B 1 167 ? -2.465 12.328 13.906 1 98.81 167 HIS B C 1
ATOM 4315 O O . HIS B 1 167 ? -1.365 12.219 14.453 1 98.81 167 HIS B O 1
ATOM 4321 N N . ALA B 1 168 ? -2.635 12.648 12.648 1 98.56 168 ALA B N 1
ATOM 4322 C CA . ALA B 1 168 ? -1.474 12.883 11.797 1 98.56 168 ALA B CA 1
ATOM 4323 C C . ALA B 1 168 ? -0.57 13.961 12.391 1 98.56 168 ALA B C 1
ATOM 4325 O O . ALA B 1 168 ? 0.651 13.914 12.227 1 98.56 168 ALA B O 1
ATOM 4326 N N . TYR B 1 169 ? -1.15 14.898 13.172 1 98.69 169 TYR B N 1
ATOM 4327 C CA . TYR B 1 169 ? -0.401 16.078 13.594 1 98.69 169 TYR B CA 1
ATOM 4328 C C . TYR B 1 169 ? -0.27 16.109 15.117 1 98.69 169 TYR B C 1
ATOM 4330 O O . TYR B 1 169 ? 0.145 17.125 15.68 1 98.69 169 TYR B O 1
ATOM 4338 N N . PHE B 1 170 ? -0.633 15.07 15.758 1 98.81 170 PHE B N 1
ATOM 4339 C CA . PHE B 1 170 ? -0.612 15.047 17.219 1 98.81 170 PHE B CA 1
ATOM 4340 C C . PHE B 1 170 ? 0.774 14.688 17.734 1 98.81 170 PHE B C 1
ATOM 4342 O O . PHE B 1 170 ? 0.939 13.68 18.422 1 98.81 170 PHE B O 1
ATOM 4349 N N . TRP B 1 171 ? 1.706 15.578 17.484 1 98.81 171 TRP B N 1
ATOM 4350 C CA . TRP B 1 171 ? 3.113 15.484 17.859 1 98.81 171 TRP B CA 1
ATOM 4351 C C . TRP B 1 171 ? 3.598 16.781 18.484 1 98.81 171 TRP B C 1
ATOM 4353 O O . TRP B 1 171 ? 3.1 17.859 18.156 1 98.81 171 TRP B O 1
ATOM 4363 N N . PRO B 1 172 ? 4.641 16.781 19.312 1 98.31 172 PRO B N 1
ATOM 4364 C CA . PRO B 1 172 ? 5.059 17.953 20.078 1 98.31 172 PRO B CA 1
ATOM 4365 C C . PRO B 1 172 ? 5.449 19.141 19.203 1 98.31 172 PRO B C 1
ATOM 4367 O O . PRO B 1 172 ? 5.344 20.281 19.625 1 98.31 172 PRO B O 1
ATOM 4370 N N . HIS B 1 173 ? 5.891 18.891 18.016 1 98.19 173 HIS B N 1
ATOM 4371 C CA . HIS B 1 173 ? 6.367 20 17.203 1 98.19 173 HIS B CA 1
ATOM 4372 C C . HIS B 1 173 ? 5.215 20.703 16.5 1 98.19 173 HIS B C 1
ATOM 4374 O O . HIS B 1 173 ? 5.391 21.781 15.938 1 98.19 173 HIS B O 1
ATOM 4380 N N . PHE B 1 174 ? 4.02 20.156 16.547 1 98.56 174 PHE B N 1
ATOM 4381 C CA . PHE B 1 174 ? 2.875 20.797 15.906 1 98.56 174 PHE B CA 1
ATOM 4382 C C . PHE B 1 174 ? 1.901 21.328 16.953 1 98.56 174 PHE B C 1
ATOM 4384 O O . PHE B 1 174 ? 1.192 22.297 16.703 1 98.56 174 PHE B O 1
ATOM 4391 N N . THR B 1 175 ? 1.797 20.625 18.047 1 98.5 175 THR B N 1
ATOM 4392 C CA . THR B 1 175 ? 0.805 20.953 19.062 1 98.5 175 THR B CA 1
ATOM 4393 C C . THR B 1 175 ? 1.273 20.5 20.438 1 98.5 175 THR B C 1
ATOM 4395 O O . THR B 1 175 ? 1.968 19.484 20.562 1 98.5 175 THR B O 1
ATOM 4398 N N . PRO B 1 176 ? 0.939 21.266 21.5 1 98.12 176 PRO B N 1
ATOM 4399 C CA . PRO B 1 176 ? 1.204 20.766 22.844 1 98.12 176 PRO B CA 1
ATOM 4400 C C . PRO B 1 176 ? 0.496 19.438 23.125 1 98.12 176 PRO B C 1
ATOM 4402 O O . PRO B 1 176 ? -0.655 19.25 22.719 1 98.12 176 PRO B O 1
ATOM 4405 N N . ILE B 1 177 ? 1.226 18.5 23.766 1 98.25 177 ILE B N 1
ATOM 4406 C CA . ILE B 1 177 ? 0.667 17.219 24.156 1 98.25 177 ILE B CA 1
ATOM 4407 C C . ILE B 1 177 ? 0.229 17.266 25.609 1 98.25 177 ILE B C 1
ATOM 4409 O O . ILE B 1 177 ? 1.051 17.109 26.516 1 98.25 177 ILE B O 1
ATOM 4413 N N . PRO B 1 178 ? -1.037 17.422 25.797 1 96.75 178 PRO B N 1
ATOM 4414 C CA . PRO B 1 178 ? -1.467 17.531 27.188 1 96.75 178 PRO B CA 1
ATOM 4415 C C . PRO B 1 178 ? -1.47 16.203 27.922 1 96.75 178 PRO B C 1
ATOM 4417 O O . PRO B 1 178 ? -1.396 16.156 29.156 1 96.75 178 PRO B O 1
ATOM 4420 N N . GLY B 1 179 ? -1.641 15.133 27.234 1 97.44 179 GLY B N 1
ATOM 4421 C CA . GLY B 1 179 ? -1.721 13.766 27.719 1 97.44 179 GLY B CA 1
ATOM 4422 C C . GLY B 1 179 ? -2.004 12.75 26.641 1 97.44 179 GLY B C 1
ATOM 4423 O O . GLY B 1 179 ? -2.191 13.117 25.469 1 97.44 179 GLY B O 1
ATOM 4424 N N . PRO B 1 180 ? -1.992 11.523 27.047 1 98.25 180 PRO B N 1
ATOM 4425 C CA . PRO B 1 180 ? -2.195 10.477 26.047 1 98.25 180 PRO B CA 1
ATOM 4426 C C . PRO B 1 180 ? -3.648 10.375 25.594 1 98.25 180 PRO B C 1
ATOM 4428 O O . PRO B 1 180 ? -4.559 10.336 26.422 1 98.25 180 PRO B O 1
ATOM 4431 N N . SER B 1 181 ? -3.84 10.461 24.266 1 98.19 181 SER B N 1
ATOM 4432 C CA . SER B 1 181 ? -5.148 10.164 23.703 1 98.19 181 SER B CA 1
ATOM 4433 C C . SER B 1 181 ? -5.543 8.711 23.938 1 98.19 181 SER B C 1
ATOM 4435 O O . SER B 1 181 ? -4.73 7.805 23.75 1 98.19 181 SER B O 1
ATOM 4437 N N . ASP B 1 182 ? -6.75 8.477 24.406 1 98.06 182 ASP B N 1
ATOM 4438 C CA . ASP B 1 182 ? -7.262 7.137 24.688 1 98.06 182 ASP B CA 1
ATOM 4439 C C . ASP B 1 182 ? -8.562 6.875 23.938 1 98.06 182 ASP B C 1
ATOM 4441 O O . ASP B 1 182 ? -9.586 6.551 24.547 1 98.06 182 ASP B O 1
ATOM 4445 N N . ARG B 1 183 ? -8.516 6.934 22.656 1 97.56 183 ARG B N 1
ATOM 4446 C CA . ARG B 1 183 ? -9.703 6.773 21.828 1 97.56 183 ARG B CA 1
ATOM 4447 C C . ARG B 1 183 ? -9.773 5.367 21.234 1 97.56 183 ARG B C 1
ATOM 4449 O O . ARG B 1 183 ? -8.797 4.621 21.281 1 97.56 183 ARG B O 1
ATOM 4456 N N . ASP B 1 184 ? -10.961 4.98 20.734 1 97.75 184 ASP B N 1
ATOM 4457 C CA . ASP B 1 184 ? -11.219 3.617 20.281 1 97.75 184 ASP B CA 1
ATOM 4458 C C . ASP B 1 184 ? -10.383 3.271 19.062 1 97.75 184 ASP B C 1
ATOM 4460 O O . ASP B 1 184 ? -9.984 2.119 18.875 1 97.75 184 ASP B O 1
ATOM 4464 N N . LEU B 1 185 ? -10.18 4.199 18.219 1 98.75 185 LEU B N 1
ATOM 4465 C CA . LEU B 1 185 ? -9.43 4.027 16.984 1 98.75 185 LEU B CA 1
ATOM 4466 C C . LEU B 1 185 ? -8.656 5.297 16.641 1 98.75 185 LEU B C 1
ATOM 4468 O O . LEU B 1 185 ? -9.258 6.336 16.359 1 98.75 185 LEU B O 1
ATOM 4472 N N . MET B 1 186 ? -7.336 5.18 16.656 1 98.88 186 MET B N 1
ATOM 4473 C CA . MET B 1 186 ? -6.449 6.305 16.375 1 98.88 186 MET B CA 1
ATOM 4474 C C . MET B 1 186 ? -5.5 5.969 15.227 1 98.88 186 MET B C 1
ATOM 4476 O O . MET B 1 186 ? -4.949 4.867 15.172 1 98.88 186 MET B O 1
ATOM 4480 N N . ILE B 1 187 ? -5.348 6.887 14.32 1 98.88 187 ILE B N 1
ATOM 4481 C CA . ILE B 1 187 ? -4.477 6.672 13.172 1 98.88 187 ILE B CA 1
ATOM 4482 C C . ILE B 1 187 ? -3.354 7.707 13.172 1 98.88 187 ILE B C 1
ATOM 4484 O O . ILE B 1 187 ? -3.592 8.891 13.43 1 98.88 187 ILE B O 1
ATOM 4488 N N . PHE B 1 188 ? -2.145 7.262 12.945 1 98.88 188 PHE B N 1
ATOM 4489 C CA . PHE B 1 188 ? -0.949 8.094 12.875 1 98.88 188 PHE B CA 1
ATOM 4490 C C . PHE B 1 188 ? -0.214 7.871 11.562 1 98.88 188 PHE B C 1
ATOM 4492 O O . PHE B 1 188 ? -0.488 6.902 10.844 1 98.88 188 PHE B O 1
ATOM 4499 N N . THR B 1 189 ? 0.703 8.758 11.227 1 98.5 189 THR B N 1
ATOM 4500 C CA . THR B 1 189 ? 1.49 8.641 10 1 98.5 189 THR B CA 1
ATOM 4501 C C . THR B 1 189 ? 2.934 9.07 10.242 1 98.5 189 THR B C 1
ATOM 4503 O O . THR B 1 189 ? 3.188 10.016 10.992 1 98.5 189 THR B O 1
ATOM 4506 N N . LEU B 1 190 ? 3.857 8.383 9.633 1 98.5 190 LEU B N 1
ATOM 4507 C CA . LEU B 1 190 ? 5.273 8.734 9.672 1 98.5 190 LEU B CA 1
ATOM 4508 C C . LEU B 1 190 ? 5.516 10.07 8.977 1 98.5 190 LEU B C 1
ATOM 4510 O O . LEU B 1 190 ? 6.406 10.828 9.375 1 98.5 190 LEU B O 1
ATOM 4514 N N . SER B 1 191 ? 4.703 10.383 7.988 1 97.81 191 SER B N 1
ATOM 4515 C CA . SER B 1 191 ? 4.887 11.531 7.105 1 97.81 191 SER B CA 1
ATOM 4516 C C . SER B 1 191 ? 5.035 12.82 7.902 1 97.81 191 SER B C 1
ATOM 4518 O O . SER B 1 191 ? 5.898 13.648 7.602 1 97.81 191 SER B O 1
ATOM 4520 N N . LYS B 1 192 ? 4.172 12.961 8.852 1 98.38 192 LYS B N 1
ATOM 4521 C CA . LYS B 1 192 ? 4.152 14.234 9.57 1 98.38 192 LYS B CA 1
ATOM 4522 C C . LYS B 1 192 ? 5.012 14.172 10.828 1 98.38 192 LYS B C 1
ATOM 4524 O O . LYS B 1 192 ? 5.465 15.203 11.328 1 98.38 192 LYS B O 1
ATOM 4529 N N . LEU B 1 193 ? 5.238 12.984 11.297 1 98.62 193 LEU B N 1
ATOM 4530 C CA . LEU B 1 193 ? 6.113 12.789 12.445 1 98.62 193 LEU B CA 1
ATOM 4531 C C . LEU B 1 193 ? 7.559 13.133 12.094 1 98.62 193 LEU B C 1
ATOM 4533 O O . LEU B 1 193 ? 8.188 13.961 12.758 1 98.62 193 LEU B O 1
ATOM 4537 N N . THR B 1 194 ? 8.078 12.5 11.008 1 98.25 194 THR B N 1
ATOM 4538 C CA . THR B 1 194 ? 9.508 12.578 10.734 1 98.25 194 THR B CA 1
ATOM 4539 C C . THR B 1 194 ? 9.766 13.281 9.406 1 98.25 194 THR B C 1
ATOM 4541 O O . THR B 1 194 ? 10.922 13.516 9.031 1 98.25 194 THR B O 1
ATOM 4544 N N . GLY B 1 195 ? 8.719 13.555 8.672 1 97.81 195 GLY B N 1
ATOM 4545 C CA . GLY B 1 195 ? 8.867 14.219 7.383 1 97.81 195 GLY B CA 1
ATOM 4546 C C . GLY B 1 195 ? 9.008 13.25 6.223 1 97.81 195 GLY B C 1
ATOM 4547 O O . GLY B 1 195 ? 9.133 13.664 5.07 1 97.81 195 GLY B O 1
ATOM 4548 N N . HIS B 1 196 ? 8.914 11.992 6.492 1 97.75 196 HIS B N 1
ATOM 4549 C CA . HIS B 1 196 ? 9.164 10.984 5.461 1 97.75 196 HIS B CA 1
ATOM 4550 C C . HIS B 1 196 ? 7.859 10.547 4.805 1 97.75 196 HIS B C 1
ATOM 4552 O O . HIS B 1 196 ? 7.477 9.375 4.898 1 97.75 196 HIS B O 1
ATOM 4558 N N . ALA B 1 197 ? 7.254 11.453 4.035 1 96.75 197 ALA B N 1
ATOM 4559 C CA . ALA B 1 197 ? 5.992 11.188 3.346 1 96.75 197 ALA B CA 1
ATOM 4560 C C . ALA B 1 197 ? 6.184 10.156 2.24 1 96.75 197 ALA B C 1
ATOM 4562 O O . ALA B 1 197 ? 5.285 9.352 1.969 1 96.75 197 ALA B O 1
ATOM 4563 N N . GLY B 1 198 ? 7.355 10.07 1.63 1 95.88 198 GLY B N 1
ATOM 4564 C CA . GLY B 1 198 ? 7.629 9.172 0.517 1 95.88 198 GLY B CA 1
ATOM 4565 C C . GLY B 1 198 ? 7.734 7.723 0.933 1 95.88 198 GLY B C 1
ATOM 4566 O O . GLY B 1 198 ? 7.688 6.824 0.09 1 95.88 198 GLY B O 1
ATOM 4567 N N . VAL B 1 199 ? 7.895 7.508 2.201 1 96.75 199 VAL B N 1
ATOM 4568 C CA . VAL B 1 199 ? 8.031 6.152 2.723 1 96.75 199 VAL B CA 1
ATOM 4569 C C . VAL B 1 199 ? 6.68 5.445 2.699 1 96.75 199 VAL B C 1
ATOM 4571 O O . VAL B 1 199 ? 6.613 4.223 2.57 1 96.75 199 VAL B O 1
ATOM 4574 N N . ARG B 1 200 ? 5.586 6.207 2.783 1 96.69 200 ARG B N 1
ATOM 4575 C CA . ARG B 1 200 ? 4.211 5.727 2.756 1 96.69 200 ARG B CA 1
ATOM 4576 C C . ARG B 1 200 ? 3.959 4.727 3.879 1 96.69 200 ARG B C 1
ATOM 4578 O O . ARG B 1 200 ? 3.625 3.566 3.619 1 96.69 200 ARG B O 1
ATOM 4585 N N . PHE B 1 201 ? 4.066 5.223 5.109 1 98.12 201 PHE B N 1
ATOM 4586 C CA . PHE B 1 201 ? 3.857 4.352 6.262 1 98.12 201 PHE B CA 1
ATOM 4587 C C . PHE B 1 201 ? 3.016 5.043 7.324 1 98.12 201 PHE B C 1
ATOM 4589 O O . PHE B 1 201 ? 3.213 6.23 7.602 1 98.12 201 PHE B O 1
ATOM 4596 N N . GLY B 1 202 ? 2.066 4.32 7.855 1 98.56 202 GLY B N 1
ATOM 4597 C CA . GLY B 1 202 ? 1.247 4.719 8.992 1 98.56 202 GLY B CA 1
ATOM 4598 C C . GLY B 1 202 ? 0.828 3.555 9.859 1 98.56 202 GLY B C 1
ATOM 4599 O O . GLY B 1 202 ? 1.124 2.398 9.555 1 98.56 202 GLY B O 1
ATOM 4600 N N . TRP B 1 203 ? 0.249 3.883 10.992 1 98.88 203 TRP B N 1
ATOM 4601 C CA . TRP B 1 203 ? -0.228 2.816 11.867 1 98.88 203 TRP B CA 1
ATOM 4602 C C . TRP B 1 203 ? -1.499 3.24 12.594 1 98.88 203 TRP B C 1
ATOM 4604 O O . TRP B 1 203 ? -1.753 4.434 12.773 1 98.88 203 TRP B O 1
ATOM 4614 N N . ALA B 1 204 ? -2.312 2.279 12.914 1 98.88 204 ALA B N 1
ATOM 4615 C CA . ALA B 1 204 ? -3.531 2.467 13.695 1 98.88 204 ALA B CA 1
ATOM 4616 C C . ALA B 1 204 ? -3.412 1.803 15.07 1 98.88 204 ALA B C 1
ATOM 4618 O O . ALA B 1 204 ? -2.807 0.735 15.195 1 98.88 204 ALA B O 1
ATOM 4619 N N . ILE B 1 205 ? -3.859 2.426 16.047 1 98.94 205 ILE B N 1
ATOM 4620 C CA . ILE B 1 205 ? -4.012 1.88 17.391 1 98.94 205 ILE B CA 1
ATOM 4621 C C . ILE B 1 205 ? -5.492 1.646 17.688 1 98.94 205 ILE B C 1
ATOM 4623 O O . ILE B 1 205 ? -6.301 2.574 17.625 1 98.94 205 ILE B O 1
ATOM 4627 N N . ILE B 1 206 ? -5.848 0.434 18.062 1 98.88 206 ILE B N 1
ATOM 4628 C CA . ILE B 1 206 ? -7.242 -0.003 18.078 1 98.88 206 ILE B CA 1
ATOM 4629 C C . ILE B 1 206 ? -7.543 -0.686 19.406 1 98.88 206 ILE B C 1
ATOM 4631 O O . ILE B 1 206 ? -6.77 -1.524 19.875 1 98.88 206 ILE B O 1
ATOM 4635 N N . LYS B 1 207 ? -8.656 -0.4 20.016 1 98.44 207 LYS B N 1
ATOM 4636 C CA . LYS B 1 207 ? -9.055 -0.998 21.297 1 98.44 207 LYS B CA 1
ATOM 4637 C C . LYS B 1 207 ? -9.758 -2.336 21.078 1 98.44 207 LYS B C 1
ATOM 4639 O O . LYS B 1 207 ? -9.469 -3.314 21.766 1 98.44 207 LYS B O 1
ATOM 4644 N N . ASP B 1 208 ? -10.688 -2.34 20.156 1 98.31 208 ASP B N 1
ATOM 4645 C CA . ASP B 1 208 ? -11.586 -3.477 19.953 1 98.31 208 ASP B CA 1
ATOM 4646 C C . ASP B 1 208 ? -10.938 -4.547 19.094 1 98.31 208 ASP B C 1
ATOM 4648 O O . ASP B 1 208 ? -10.477 -4.262 17.984 1 98.31 208 ASP B O 1
ATOM 4652 N N . LYS B 1 209 ? -10.953 -5.773 19.531 1 98.19 209 LYS B N 1
ATOM 4653 C CA . LYS B 1 209 ? -10.305 -6.883 18.828 1 98.19 209 LYS B CA 1
ATOM 4654 C C . LYS B 1 209 ? -10.984 -7.172 17.5 1 98.19 209 LYS B C 1
ATOM 4656 O O . LYS B 1 209 ? -10.312 -7.453 16.5 1 98.19 209 LYS B O 1
ATOM 4661 N N . ASP B 1 210 ? -12.289 -7.121 17.5 1 97.56 210 ASP B N 1
ATOM 4662 C CA . ASP B 1 210 ? -13.016 -7.398 16.266 1 97.56 210 ASP B CA 1
ATOM 4663 C C . ASP B 1 210 ? -12.672 -6.371 15.188 1 97.56 210 ASP B C 1
ATOM 4665 O O . ASP B 1 210 ? -12.508 -6.727 14.016 1 97.56 210 ASP B O 1
ATOM 4669 N N . VAL B 1 211 ? -12.633 -5.102 15.555 1 98.06 211 VAL B N 1
ATOM 4670 C CA . VAL B 1 211 ? -12.25 -4.043 14.625 1 98.06 211 VAL B CA 1
ATOM 4671 C C . VAL B 1 211 ? -10.828 -4.285 14.109 1 98.06 211 VAL B C 1
ATOM 4673 O O . VAL B 1 211 ? -10.57 -4.168 12.914 1 98.06 211 VAL B O 1
ATOM 4676 N N . TYR B 1 212 ? -9.984 -4.703 15.047 1 98.25 212 TYR B N 1
ATOM 4677 C CA . TYR B 1 212 ? -8.602 -5.02 14.711 1 98.25 212 TYR B CA 1
ATOM 4678 C C . TYR B 1 212 ? -8.531 -6.129 13.672 1 98.25 212 TYR B C 1
ATOM 4680 O O . TYR B 1 212 ? -7.812 -6.016 12.672 1 98.25 212 TYR B O 1
ATOM 4688 N N . GLU B 1 213 ? -9.234 -7.137 13.836 1 97.44 213 GLU B N 1
ATOM 4689 C CA . GLU B 1 213 ? -9.219 -8.273 12.922 1 97.44 213 GLU B CA 1
ATOM 4690 C C . GLU B 1 213 ? -9.758 -7.891 11.547 1 97.44 213 GLU B C 1
ATOM 4692 O O . GLU B 1 213 ? -9.25 -8.352 10.523 1 97.44 213 GLU B O 1
ATOM 4697 N N . LYS B 1 214 ? -10.766 -7.07 11.508 1 96.69 214 LYS B N 1
ATOM 4698 C CA . LYS B 1 214 ? -11.305 -6.586 10.242 1 96.69 214 LYS B CA 1
ATOM 4699 C C . LYS B 1 214 ? -10.289 -5.711 9.508 1 96.69 214 LYS B C 1
ATOM 4701 O O . LYS B 1 214 ? -10.195 -5.75 8.281 1 96.69 214 LYS B O 1
ATOM 4706 N N . PHE B 1 215 ? -9.531 -4.902 10.305 1 95.81 215 PHE B N 1
ATOM 4707 C CA . PHE B 1 215 ? -8.445 -4.113 9.734 1 95.81 215 PHE B CA 1
ATOM 4708 C C . PHE B 1 215 ? -7.422 -5.016 9.055 1 95.81 215 PHE B C 1
ATOM 4710 O O . PHE B 1 215 ? -7.031 -4.762 7.91 1 95.81 215 PHE B O 1
ATOM 4717 N N . LEU B 1 216 ? -7.059 -6.023 9.742 1 95.31 216 LEU B N 1
ATOM 4718 C CA . LEU B 1 216 ? -6.062 -6.949 9.211 1 95.31 216 LEU B CA 1
ATOM 4719 C C . LEU B 1 216 ? -6.566 -7.625 7.941 1 95.31 216 LEU B C 1
ATOM 4721 O O . LEU B 1 216 ? -5.805 -7.809 6.988 1 95.31 216 LEU B O 1
ATOM 4725 N N . ASN B 1 217 ? -7.797 -7.996 7.988 1 95.5 217 ASN B N 1
ATOM 4726 C CA . ASN B 1 217 ? -8.391 -8.609 6.805 1 95.5 217 ASN B CA 1
ATOM 4727 C C . ASN B 1 217 ? -8.352 -7.664 5.605 1 95.5 217 ASN B C 1
ATOM 4729 O O . ASN B 1 217 ? -8.023 -8.078 4.492 1 95.5 217 ASN B O 1
ATOM 4733 N N . TYR B 1 218 ? -8.688 -6.414 5.812 1 96.31 218 TYR B N 1
ATOM 4734 C CA . TYR B 1 218 ? -8.641 -5.43 4.738 1 96.31 218 TYR B CA 1
ATOM 4735 C C . TYR B 1 218 ? -7.23 -5.316 4.168 1 96.31 218 TYR B C 1
ATOM 4737 O O . TYR B 1 218 ? -7.039 -5.363 2.951 1 96.31 218 TYR B O 1
ATOM 4745 N N . ILE B 1 219 ? -6.266 -5.164 5.074 1 95.12 219 ILE B N 1
ATOM 4746 C CA . ILE B 1 219 ? -4.879 -4.977 4.652 1 95.12 219 ILE B CA 1
ATOM 4747 C C . ILE B 1 219 ? -4.41 -6.195 3.857 1 95.12 219 ILE B C 1
ATOM 4749 O O . ILE B 1 219 ? -3.762 -6.051 2.818 1 95.12 219 ILE B O 1
ATOM 4753 N N . MET B 1 220 ? -4.742 -7.293 4.262 1 93.69 220 MET B N 1
ATOM 4754 C CA . MET B 1 220 ? -4.32 -8.539 3.623 1 93.69 220 MET B CA 1
ATOM 4755 C C . MET B 1 220 ? -4.977 -8.695 2.258 1 93.69 220 MET B C 1
ATOM 4757 O O . MET B 1 220 ? -4.309 -9.039 1.278 1 93.69 220 MET B O 1
ATOM 4761 N N . VAL B 1 221 ? -6.23 -8.445 2.176 1 94.94 221 VAL B N 1
ATOM 4762 C CA . VAL B 1 221 ? -6.977 -8.695 0.946 1 94.94 221 VAL B CA 1
ATOM 4763 C C . VAL B 1 221 ? -6.68 -7.594 -0.068 1 94.94 221 VAL B C 1
ATOM 4765 O O . VAL B 1 221 ? -6.543 -7.859 -1.265 1 94.94 221 VAL B O 1
ATOM 4768 N N . ALA B 1 222 ? -6.508 -6.406 0.413 1 93.25 222 ALA B N 1
ATOM 4769 C CA . ALA B 1 222 ? -6.309 -5.273 -0.489 1 93.25 222 ALA B CA 1
ATOM 4770 C C . ALA B 1 222 ? -4.902 -5.281 -1.078 1 93.25 222 ALA B C 1
ATOM 4772 O O . ALA B 1 222 ? -4.715 -4.98 -2.26 1 93.25 222 ALA B O 1
ATOM 4773 N N . ASP B 1 223 ? -3.918 -5.652 -0.233 1 92.19 223 ASP B N 1
ATOM 4774 C CA . ASP B 1 223 ? -2.559 -5.414 -0.708 1 92.19 223 ASP B CA 1
ATOM 4775 C C . ASP B 1 223 ? -1.632 -6.562 -0.323 1 92.19 223 ASP B C 1
ATOM 4777 O O . ASP B 1 223 ? -0.473 -6.602 -0.743 1 92.19 223 ASP B O 1
ATOM 4781 N N . LEU B 1 224 ? -2.078 -7.562 0.391 1 91.12 224 LEU B N 1
ATOM 4782 C CA . LEU B 1 224 ? -1.281 -8.672 0.903 1 91.12 224 LEU B CA 1
ATOM 4783 C C . LEU B 1 224 ? -0.213 -8.172 1.87 1 91.12 224 LEU B C 1
ATOM 4785 O O . LEU B 1 224 ? 0.901 -8.703 1.896 1 91.12 224 LEU B O 1
ATOM 4789 N N . GLY B 1 225 ? -0.541 -7.023 2.535 1 88.94 225 GLY B N 1
ATOM 4790 C CA . GLY B 1 225 ? 0.356 -6.512 3.559 1 88.94 225 GLY B CA 1
ATOM 4791 C C . GLY B 1 225 ? 1.145 -5.297 3.104 1 88.94 225 GLY B C 1
ATOM 4792 O O . GLY B 1 225 ? 0.786 -4.648 2.117 1 88.94 225 GLY B O 1
ATOM 4793 N N . ILE B 1 226 ? 2.195 -5.016 3.955 1 92.94 226 ILE B N 1
ATOM 4794 C CA . ILE B 1 226 ? 3.027 -3.836 3.732 1 92.94 226 ILE B CA 1
ATOM 4795 C C . ILE B 1 226 ? 4.461 -4.266 3.424 1 92.94 226 ILE B C 1
ATOM 4797 O O . ILE B 1 226 ? 4.938 -5.273 3.947 1 92.94 226 ILE B O 1
ATOM 4801 N N . SER B 1 227 ? 5.109 -3.459 2.623 1 96.19 227 SER B N 1
ATOM 4802 C CA . SER B 1 227 ? 6.496 -3.742 2.266 1 96.19 227 SER B CA 1
ATOM 4803 C C . SER B 1 227 ? 7.355 -3.955 3.508 1 96.19 227 SER B C 1
ATOM 4805 O O . SER B 1 227 ? 7.363 -3.121 4.414 1 96.19 227 SER B O 1
ATOM 4807 N N . LYS B 1 228 ? 8.086 -5.047 3.545 1 95.44 228 LYS B N 1
ATOM 4808 C CA . LYS B 1 228 ? 8.984 -5.316 4.664 1 95.44 228 LYS B CA 1
ATOM 4809 C C . LYS B 1 228 ? 10.188 -4.383 4.637 1 95.44 228 LYS B C 1
ATOM 4811 O O . LYS B 1 228 ? 10.727 -4.027 5.684 1 95.44 228 LYS B O 1
ATOM 4816 N N . ASP B 1 229 ? 10.602 -3.959 3.439 1 95.5 229 ASP B N 1
ATOM 4817 C CA . ASP B 1 229 ? 11.664 -2.971 3.32 1 95.5 229 ASP B CA 1
ATOM 4818 C C . ASP B 1 229 ? 11.266 -1.646 3.961 1 95.5 229 ASP B C 1
ATOM 4820 O O . ASP B 1 229 ? 12.062 -1.012 4.648 1 95.5 229 ASP B O 1
ATOM 4824 N N . THR B 1 230 ? 10.047 -1.273 3.695 1 96.31 230 THR B N 1
ATOM 4825 C CA . THR B 1 230 ? 9.516 -0.051 4.289 1 96.31 230 THR B CA 1
ATOM 4826 C C . THR B 1 230 ? 9.531 -0.139 5.812 1 96.31 230 THR B C 1
ATOM 4828 O O . THR B 1 230 ? 9.93 0.811 6.488 1 96.31 230 THR B O 1
ATOM 4831 N N . GLN B 1 231 ? 9.117 -1.25 6.32 1 97.19 231 GLN B N 1
ATOM 4832 C CA . GLN B 1 231 ? 9.086 -1.428 7.766 1 97.19 231 GLN B CA 1
ATOM 4833 C C . GLN B 1 231 ? 10.484 -1.325 8.367 1 97.19 231 GLN B C 1
ATOM 4835 O O . GLN B 1 231 ? 10.664 -0.76 9.445 1 97.19 231 GLN B O 1
ATOM 4840 N N . LEU B 1 232 ? 11.477 -1.883 7.676 1 96.56 232 LEU B N 1
ATOM 4841 C CA . LEU B 1 232 ? 12.852 -1.777 8.133 1 96.56 232 LEU B CA 1
ATOM 4842 C C . LEU B 1 232 ? 13.32 -0.325 8.133 1 96.56 232 LEU B C 1
ATOM 4844 O O . LEU B 1 232 ? 13.984 0.119 9.07 1 96.56 232 LEU B O 1
ATOM 4848 N N . ARG B 1 233 ? 12.977 0.367 7.066 1 96.75 233 ARG B N 1
ATOM 4849 C CA . ARG B 1 233 ? 13.305 1.786 6.973 1 96.75 233 ARG B CA 1
ATOM 4850 C C . ARG B 1 233 ? 12.711 2.562 8.148 1 96.75 233 ARG B C 1
ATOM 4852 O O . ARG B 1 233 ? 13.406 3.363 8.773 1 96.75 233 ARG B O 1
ATOM 4859 N N . VAL B 1 234 ? 11.523 2.338 8.453 1 98.19 234 VAL B N 1
ATOM 4860 C CA . VAL B 1 234 ? 10.82 3.053 9.508 1 98.19 234 VAL B CA 1
ATOM 4861 C C . VAL B 1 234 ? 11.453 2.73 10.867 1 98.19 234 VAL B C 1
ATOM 4863 O O . VAL B 1 234 ? 11.609 3.615 11.711 1 98.19 234 VAL B O 1
ATOM 4866 N N . LEU B 1 235 ? 11.773 1.46 11.039 1 98 235 LEU B N 1
ATOM 4867 C CA . LEU B 1 235 ? 12.438 1.061 12.273 1 98 235 LEU B CA 1
ATOM 4868 C C . LEU B 1 235 ? 13.703 1.888 12.5 1 98 235 LEU B C 1
ATOM 4870 O O . LEU B 1 235 ? 13.93 2.385 13.609 1 98 235 LEU B O 1
ATOM 4874 N N . LYS B 1 236 ? 14.484 2.062 11.469 1 97.56 236 LYS B N 1
ATOM 4875 C CA . LYS B 1 236 ? 15.719 2.832 11.57 1 97.56 236 LYS B CA 1
ATOM 4876 C C . LYS B 1 236 ? 15.438 4.293 11.898 1 97.56 236 LYS B C 1
ATOM 4878 O O . LYS B 1 236 ? 16.109 4.895 12.727 1 97.56 236 LYS B O 1
ATOM 4883 N N . LEU B 1 237 ? 14.492 4.832 11.273 1 98.25 237 LEU B N 1
ATOM 4884 C CA . LEU B 1 237 ? 14.133 6.23 11.484 1 98.25 237 LEU B CA 1
ATOM 4885 C C . LEU B 1 237 ? 13.625 6.449 12.906 1 98.25 237 LEU B C 1
ATOM 4887 O O . LEU B 1 237 ? 13.977 7.445 13.547 1 98.25 237 LEU B O 1
ATOM 4891 N N . LEU B 1 238 ? 12.828 5.504 13.398 1 98.69 238 LEU B N 1
ATOM 4892 C CA . LEU B 1 238 ? 12.25 5.652 14.727 1 98.69 238 LEU B CA 1
ATOM 4893 C C . LEU B 1 238 ? 13.328 5.551 15.805 1 98.69 238 LEU B C 1
ATOM 4895 O O . LEU B 1 238 ? 13.242 6.211 16.844 1 98.69 238 LEU B O 1
ATOM 4899 N N . LYS B 1 239 ? 14.312 4.715 15.555 1 98.12 239 LYS B N 1
ATOM 4900 C CA . LYS B 1 239 ? 15.422 4.633 16.5 1 98.12 239 LYS B CA 1
ATOM 4901 C C . LYS B 1 239 ? 16.109 5.984 16.641 1 98.12 239 LYS B C 1
ATOM 4903 O O . LYS B 1 239 ? 16.516 6.355 17.75 1 98.12 239 LYS B O 1
ATOM 4908 N N . VAL B 1 240 ? 16.25 6.656 15.562 1 98.25 240 VAL B N 1
ATOM 4909 C CA . VAL B 1 240 ? 16.844 7.992 15.609 1 98.25 240 VAL B CA 1
ATOM 4910 C C . VAL B 1 240 ? 15.875 8.961 16.281 1 98.25 240 VAL B C 1
ATOM 4912 O O . VAL B 1 240 ? 16.281 9.797 17.094 1 98.25 240 VAL B O 1
ATOM 4915 N N . ALA B 1 241 ? 14.609 8.844 15.977 1 98.38 241 ALA B N 1
ATOM 4916 C CA . ALA B 1 241 ? 13.586 9.766 16.469 1 98.38 241 ALA B CA 1
ATOM 4917 C C . ALA B 1 241 ? 13.484 9.719 17.984 1 98.38 241 ALA B C 1
ATOM 4919 O O . ALA B 1 241 ? 13.203 10.734 18.625 1 98.38 241 ALA B O 1
ATOM 4920 N N . ILE B 1 242 ? 13.742 8.555 18.578 1 98.19 242 ILE B N 1
ATOM 4921 C CA . ILE B 1 242 ? 13.5 8.422 20.016 1 98.19 242 ILE B CA 1
ATOM 4922 C C . ILE B 1 242 ? 14.812 8.539 20.781 1 98.19 242 ILE B C 1
ATOM 4924 O O . ILE B 1 242 ? 14.852 8.359 22 1 98.19 242 ILE B O 1
ATOM 4928 N N . LYS B 1 243 ? 15.883 8.789 20.031 1 97.44 243 LYS B N 1
ATOM 4929 C CA . LYS B 1 243 ? 17.156 8.984 20.703 1 97.44 243 LYS B CA 1
ATOM 4930 C C . LYS B 1 243 ? 17.062 10.07 21.781 1 97.44 243 LYS B C 1
ATOM 4932 O O . LYS B 1 243 ? 16.422 11.109 21.562 1 97.44 243 LYS B O 1
ATOM 4937 N N . ASP B 1 244 ? 17.703 9.836 22.953 1 98.06 244 ASP B N 1
ATOM 4938 C CA . ASP B 1 244 ? 17.688 10.766 24.078 1 98.06 244 ASP B CA 1
ATOM 4939 C C . ASP B 1 244 ? 16.266 11.203 24.406 1 98.06 244 ASP B C 1
ATOM 4941 O O . ASP B 1 244 ? 15.984 12.406 24.516 1 98.06 244 ASP B O 1
ATOM 4945 N N . ASP B 1 245 ? 15.352 10.242 24.375 1 98.12 245 ASP B N 1
ATOM 4946 C CA . ASP B 1 245 ? 13.945 10.43 24.719 1 98.12 245 ASP B CA 1
ATOM 4947 C C . ASP B 1 245 ? 13.266 11.398 23.75 1 98.12 245 ASP B C 1
ATOM 4949 O O . ASP B 1 245 ? 12.43 12.211 24.156 1 98.12 245 ASP B O 1
ATOM 4953 N N . GLY B 1 246 ? 13.75 11.367 22.531 1 98.06 246 GLY B N 1
ATOM 4954 C CA . GLY B 1 246 ? 13.109 12.109 21.453 1 98.06 246 GLY B CA 1
ATOM 4955 C C . GLY B 1 246 ? 13.422 13.594 21.484 1 98.06 246 GLY B C 1
ATOM 4956 O O . GLY B 1 246 ? 13 14.344 20.609 1 98.06 246 GLY B O 1
ATOM 4957 N N . LYS B 1 247 ? 14.188 14.117 22.422 1 97.62 247 LYS B N 1
ATOM 4958 C CA . LYS B 1 247 ? 14.422 15.547 22.641 1 97.62 247 LYS B CA 1
ATOM 4959 C C . LYS B 1 247 ? 15.086 16.188 21.422 1 97.62 247 LYS B C 1
ATOM 4961 O O . LYS B 1 247 ? 14.68 17.266 20.984 1 97.62 247 LYS B O 1
ATOM 4966 N N . PRO B 1 248 ? 16.125 15.5 20.844 1 97.75 248 PRO B N 1
ATOM 4967 C CA . PRO B 1 248 ? 16.797 16.156 19.703 1 97.75 248 PRO B CA 1
ATOM 4968 C C . PRO B 1 248 ? 15.844 16.422 18.547 1 97.75 248 PRO B C 1
ATOM 4970 O O . PRO B 1 248 ? 15.836 17.531 18 1 97.75 248 PRO B O 1
ATOM 4973 N N . LEU B 1 249 ? 15.023 15.516 18.219 1 98.38 249 LEU B N 1
ATOM 4974 C CA . LEU B 1 249 ? 14.133 15.688 17.078 1 98.38 249 LEU B CA 1
ATOM 4975 C C . LEU B 1 249 ? 13.016 16.672 17.406 1 98.38 249 LEU B C 1
ATOM 4977 O O . LEU B 1 249 ? 12.812 17.656 16.688 1 98.38 249 LEU B O 1
ATOM 4981 N N . PHE B 1 250 ? 12.32 16.5 18.5 1 98.56 250 PHE B N 1
ATOM 4982 C CA . PHE B 1 250 ? 11.102 17.25 18.781 1 98.56 250 PHE B CA 1
ATOM 4983 C C . PHE B 1 250 ? 11.438 18.688 19.172 1 98.56 250 PHE B C 1
ATOM 4985 O O . PHE B 1 250 ? 10.672 19.609 18.859 1 98.56 250 PHE B O 1
ATOM 4992 N N . GLN B 1 251 ? 12.516 18.875 19.812 1 97.69 251 GLN B N 1
ATOM 4993 C CA . GLN B 1 251 ? 12.914 20.234 20.141 1 97.69 251 GLN B CA 1
ATOM 4994 C C . GLN B 1 251 ? 13.289 21.016 18.891 1 97.69 251 GLN B C 1
ATOM 4996 O O . GLN B 1 251 ? 12.867 22.156 18.719 1 97.69 251 GLN B O 1
ATOM 5001 N N . LEU B 1 252 ? 14.125 20.391 18.078 1 98.06 252 LEU B N 1
ATOM 5002 C CA . LEU B 1 252 ? 14.516 21.031 16.828 1 98.06 252 LEU B CA 1
ATOM 5003 C C . LEU B 1 252 ? 13.297 21.344 15.977 1 98.06 252 LEU B C 1
ATOM 5005 O O . LEU B 1 252 ? 13.164 22.453 15.453 1 98.06 252 LEU B O 1
ATOM 5009 N N . ALA B 1 253 ? 12.438 20.375 15.797 1 98.5 253 ALA B N 1
ATOM 5010 C CA . ALA B 1 253 ? 11.25 20.531 14.969 1 98.5 253 ALA B CA 1
ATOM 5011 C C . ALA B 1 253 ? 10.328 21.609 15.523 1 98.5 253 ALA B C 1
ATOM 5013 O O . ALA B 1 253 ? 9.805 22.422 14.766 1 98.5 253 ALA B O 1
ATOM 5014 N N . TYR B 1 254 ? 10.148 21.594 16.812 1 98.19 254 TYR B N 1
ATOM 5015 C CA . TYR B 1 254 ? 9.297 22.594 17.422 1 98.19 254 TYR B CA 1
ATOM 5016 C C . TYR B 1 254 ? 9.875 24 17.234 1 98.19 254 TYR B C 1
ATOM 5018 O O . TYR B 1 254 ? 9.148 24.938 16.906 1 98.19 254 TYR B O 1
ATOM 5026 N N . ASN B 1 255 ? 11.125 24.156 17.5 1 98.12 255 ASN B N 1
ATOM 5027 C CA . ASN B 1 255 ? 11.766 25.469 17.359 1 98.12 255 ASN B CA 1
ATOM 5028 C C . ASN B 1 255 ? 11.633 25.984 15.93 1 98.12 255 ASN B C 1
ATOM 5030 O O . ASN B 1 255 ? 11.383 27.172 15.719 1 98.12 255 ASN B O 1
ATOM 5034 N N . LEU B 1 256 ? 11.836 25.094 15.016 1 98.44 256 LEU B N 1
ATOM 5035 C CA . LEU B 1 256 ? 11.695 25.469 13.609 1 98.44 256 LEU B CA 1
ATOM 5036 C C . LEU B 1 256 ? 10.273 25.938 13.312 1 98.44 256 LEU B C 1
ATOM 5038 O O . LEU B 1 256 ? 10.078 27 12.719 1 98.44 256 LEU B O 1
ATOM 5042 N N . MET B 1 257 ? 9.336 25.203 13.711 1 98.56 257 MET B N 1
ATOM 5043 C CA . MET B 1 257 ? 7.938 25.516 13.438 1 98.56 257 MET B CA 1
ATOM 5044 C C . MET B 1 257 ? 7.52 26.781 14.172 1 98.56 257 MET B C 1
ATOM 5046 O O . MET B 1 257 ? 6.789 27.609 13.625 1 98.56 257 MET B O 1
ATOM 5050 N N . ARG B 1 258 ? 7.93 26.906 15.367 1 98.12 258 ARG B N 1
ATOM 5051 C CA . ARG B 1 258 ? 7.641 28.109 16.125 1 98.12 258 ARG B CA 1
ATOM 5052 C C . ARG B 1 258 ? 8.18 29.344 15.43 1 98.12 258 ARG B C 1
ATOM 5054 O O . ARG B 1 258 ? 7.469 30.344 15.297 1 98.12 258 ARG B O 1
ATOM 5061 N N . GLU B 1 259 ? 9.398 29.266 15.016 1 98.44 259 GLU B N 1
ATOM 5062 C CA . GLU B 1 259 ? 10.016 30.375 14.312 1 98.44 259 GLU B CA 1
ATOM 5063 C C . GLU B 1 259 ? 9.227 30.734 13.055 1 98.44 259 GLU B C 1
ATOM 5065 O O . GLU B 1 259 ? 9 31.922 12.773 1 98.44 259 GLU B O 1
ATOM 5070 N N . ARG B 1 260 ? 8.828 29.781 12.328 1 98.5 260 ARG B N 1
ATOM 5071 C CA . ARG B 1 260 ? 8.055 30.016 11.109 1 98.5 260 ARG B CA 1
ATOM 5072 C C . ARG B 1 260 ? 6.73 30.703 11.43 1 98.5 260 ARG B C 1
ATOM 5074 O O . ARG B 1 260 ? 6.336 31.656 10.742 1 98.5 260 ARG B O 1
ATOM 5081 N N . TRP B 1 261 ? 6.109 30.266 12.422 1 98.5 261 TRP B N 1
ATOM 5082 C CA . TRP B 1 261 ? 4.844 30.859 12.82 1 98.5 261 TRP B CA 1
ATOM 5083 C C . TRP B 1 261 ? 5.051 32.281 13.32 1 98.5 261 TRP B C 1
ATOM 5085 O O . TRP B 1 261 ? 4.254 33.188 13.016 1 98.5 261 TRP B O 1
ATOM 5095 N N . ASP B 1 262 ? 6.09 32.5 14.078 1 98.25 262 ASP B N 1
ATOM 5096 C CA . ASP B 1 262 ? 6.387 33.844 14.57 1 98.25 262 ASP B CA 1
ATOM 5097 C C . ASP B 1 262 ? 6.609 34.812 13.422 1 98.25 262 ASP B C 1
ATOM 5099 O O . ASP B 1 262 ? 6.074 35.938 13.43 1 98.25 262 ASP B O 1
ATOM 5103 N N . ARG B 1 263 ? 7.348 34.406 12.477 1 98.31 263 ARG B N 1
ATOM 5104 C CA . ARG B 1 263 ? 7.641 35.25 11.328 1 98.31 263 ARG B CA 1
ATOM 5105 C C . ARG B 1 263 ? 6.387 35.5 10.5 1 98.31 263 ARG B C 1
ATOM 5107 O O . ARG B 1 263 ? 6.133 36.625 10.07 1 98.31 263 ARG B O 1
ATOM 5114 N N . LEU B 1 264 ? 5.645 34.469 10.25 1 97.94 264 LEU B N 1
ATOM 5115 C CA . LEU B 1 264 ? 4.418 34.625 9.469 1 97.94 264 LEU B CA 1
ATOM 5116 C C . LEU B 1 264 ? 3.445 35.562 10.164 1 97.94 264 LEU B C 1
ATOM 5118 O O . LEU B 1 264 ? 2.875 36.469 9.523 1 97.94 264 LEU B O 1
ATOM 5122 N N . THR B 1 265 ? 3.256 35.375 11.461 1 97.44 265 THR B N 1
ATOM 5123 C CA . THR B 1 265 ? 2.318 36.188 12.219 1 97.44 265 THR B CA 1
ATOM 5124 C C . THR B 1 265 ? 2.779 37.625 12.258 1 97.44 265 THR B C 1
ATOM 5126 O O . THR B 1 265 ? 1.956 38.562 12.234 1 97.44 265 THR B O 1
ATOM 5129 N N . SER B 1 266 ? 4.043 37.781 12.352 1 97.31 266 SER B N 1
ATOM 5130 C CA . SER B 1 266 ? 4.602 39.125 12.352 1 97.31 266 SER B CA 1
ATOM 5131 C C . SER B 1 266 ? 4.266 39.844 11.055 1 97.31 266 SER B C 1
ATOM 5133 O O . SER B 1 266 ? 3.863 41.031 11.086 1 97.31 266 SER B O 1
ATOM 5135 N N . VAL B 1 267 ? 4.406 39.219 9.953 1 96.31 267 VAL B N 1
ATOM 5136 C CA . VAL B 1 267 ? 4.117 39.812 8.656 1 96.31 267 VAL B CA 1
ATOM 5137 C C . VAL B 1 267 ? 2.619 40.094 8.531 1 96.31 267 VAL B C 1
ATOM 5139 O O . VAL B 1 267 ? 2.209 41.156 8.094 1 96.31 267 VAL B O 1
ATOM 5142 N N . LEU B 1 268 ? 1.816 39.156 8.914 1 95.38 268 LEU B N 1
ATOM 5143 C CA . LEU B 1 268 ? 0.371 39.25 8.734 1 95.38 268 LEU B CA 1
ATOM 5144 C C . LEU B 1 268 ? -0.237 40.281 9.672 1 95.38 268 LEU B C 1
ATOM 5146 O O . LEU B 1 268 ? -1.3 40.844 9.391 1 95.38 268 LEU B O 1
ATOM 5150 N N . SER B 1 269 ? 0.432 40.531 10.789 1 94.81 269 SER B N 1
ATOM 5151 C CA . SER B 1 269 ? -0.062 41.5 11.758 1 94.81 269 SER B CA 1
ATOM 5152 C C . SER B 1 269 ? -0.054 42.906 11.18 1 94.81 269 SER B C 1
ATOM 5154 O O . SER B 1 269 ? -0.741 43.781 11.688 1 94.81 269 SER B O 1
ATOM 5156 N N . LYS B 1 270 ? 0.642 43.094 10.102 1 94.25 270 LYS B N 1
ATOM 5157 C CA . LYS B 1 270 ? 0.737 44.406 9.461 1 94.25 270 LYS B CA 1
ATOM 5158 C C . LYS B 1 270 ? -0.314 44.562 8.367 1 94.25 270 LYS B C 1
ATOM 5160 O O . LYS B 1 270 ? -0.377 45.594 7.699 1 94.25 270 LYS B O 1
ATOM 5165 N N . SER B 1 271 ? -1.059 43.562 8.219 1 93.69 271 SER B N 1
ATOM 5166 C CA . SER B 1 271 ? -2.08 43.562 7.176 1 93.69 271 SER B CA 1
ATOM 5167 C C . SER B 1 271 ? -3.473 43.781 7.77 1 93.69 271 SER B C 1
ATOM 5169 O O . SER B 1 271 ? -3.77 43.25 8.852 1 93.69 271 SER B O 1
ATOM 5171 N N . THR B 1 272 ? -4.324 44.531 7.086 1 92.44 272 THR B N 1
ATOM 5172 C CA . THR B 1 272 ? -5.734 44.625 7.441 1 92.44 272 THR B CA 1
ATOM 5173 C C . THR B 1 272 ? -6.582 43.75 6.535 1 92.44 272 THR B C 1
ATOM 5175 O O . THR B 1 272 ? -7.785 43.594 6.746 1 92.44 272 THR B O 1
ATOM 5178 N N . ARG B 1 273 ? -5.957 43.094 5.684 1 93 273 ARG B N 1
ATOM 5179 C CA . ARG B 1 273 ? -6.66 42.312 4.668 1 93 273 ARG B CA 1
ATOM 5180 C C . ARG B 1 273 ? -6.605 40.812 4.988 1 93 273 ARG B C 1
ATOM 5182 O O . ARG B 1 273 ? -7.516 40.062 4.637 1 93 273 ARG B O 1
ATOM 5189 N N . PHE B 1 274 ? -5.543 40.438 5.562 1 95.62 274 PHE B N 1
ATOM 5190 C CA . PHE B 1 274 ? -5.32 39.031 5.836 1 95.62 274 PHE B CA 1
ATOM 5191 C C . PHE B 1 274 ? -5.195 38.781 7.332 1 95.62 274 PHE B C 1
ATOM 5193 O O . PHE B 1 274 ? -4.594 39.562 8.055 1 95.62 274 PHE B O 1
ATOM 5200 N N . SER B 1 275 ? -5.801 37.75 7.754 1 96.75 275 SER B N 1
ATOM 5201 C CA . SER B 1 275 ? -5.609 37.219 9.109 1 96.75 275 SER B CA 1
ATOM 5202 C C . SER B 1 275 ? -5.316 35.75 9.102 1 96.75 275 SER B C 1
ATOM 5204 O O . SER B 1 275 ? -5.453 35.062 8.07 1 96.75 275 SER B O 1
ATOM 5206 N N . VAL B 1 276 ? -4.859 35.281 10.188 1 97.44 276 VAL B N 1
ATOM 5207 C CA . VAL B 1 276 ? -4.547 33.844 10.336 1 97.44 276 VAL B CA 1
ATOM 5208 C C . VAL B 1 276 ? -5.223 33.312 11.594 1 97.44 276 VAL B C 1
ATOM 5210 O O . VAL B 1 276 ? -5.641 34.062 12.461 1 97.44 276 VAL B O 1
ATOM 5213 N N . GLN B 1 277 ? -5.383 31.938 11.625 1 97 277 GLN B N 1
ATOM 5214 C CA . GLN B 1 277 ? -6.078 31.312 12.75 1 97 277 GLN B CA 1
ATOM 5215 C C . GLN B 1 277 ? -5.402 31.641 14.07 1 97 277 GLN B C 1
ATOM 5217 O O . GLN B 1 277 ? -4.176 31.734 14.141 1 97 277 GLN B O 1
ATOM 5222 N N . GLN B 1 278 ? -6.215 31.812 15.07 1 94.31 278 GLN B N 1
ATOM 5223 C CA . GLN B 1 278 ? -5.695 32.062 16.406 1 94.31 278 GLN B CA 1
ATOM 5224 C C . GLN B 1 278 ? -5.094 30.797 17.016 1 94.31 278 GLN B C 1
ATOM 5226 O O . GLN B 1 278 ? -5.59 29.688 16.781 1 94.31 278 GLN B O 1
ATOM 5231 N N . ARG B 1 279 ? -4.004 30.953 17.734 1 95.44 279 ARG B N 1
ATOM 5232 C CA . ARG B 1 279 ? -3.354 29.859 18.469 1 95.44 279 ARG B CA 1
ATOM 5233 C C . ARG B 1 279 ? -3.408 30.109 19.969 1 95.44 279 ARG B C 1
ATOM 5235 O O . ARG B 1 279 ? -3.176 31.234 20.438 1 95.44 279 ARG B O 1
ATOM 5242 N N . HIS B 1 280 ? -3.822 29.125 20.609 1 95.44 280 HIS B N 1
ATOM 5243 C CA . HIS B 1 280 ? -3.965 29.234 22.047 1 95.44 280 HIS B CA 1
ATOM 5244 C C . HIS B 1 280 ? -2.955 28.344 22.766 1 95.44 280 HIS B C 1
ATOM 5246 O O . HIS B 1 280 ? -2.846 27.156 22.469 1 95.44 280 HIS B O 1
ATOM 5252 N N . PRO B 1 281 ? -2.246 28.938 23.75 1 96.69 281 PRO B N 1
ATOM 5253 C CA . PRO B 1 281 ? -1.257 28.141 24.469 1 96.69 281 PRO B CA 1
ATOM 5254 C C . PRO B 1 281 ? -1.89 27.016 25.281 1 96.69 281 PRO B C 1
ATOM 5256 O O . PRO B 1 281 ? -3.014 27.141 25.766 1 96.69 281 PRO B O 1
ATOM 5259 N N . LEU B 1 282 ? -1.245 25.938 25.406 1 96.94 282 LEU B N 1
ATOM 5260 C CA . LEU B 1 282 ? -1.619 24.766 26.188 1 96.94 282 LEU B CA 1
ATOM 5261 C C . LEU B 1 282 ? -0.396 24.141 26.844 1 96.94 282 LEU B C 1
ATOM 5263 O O . LEU B 1 282 ? 0.726 24.297 26.359 1 96.94 282 LEU B O 1
ATOM 5267 N N . HIS B 1 283 ? -0.626 23.547 27.922 1 97.88 283 HIS B N 1
ATOM 5268 C CA . HIS B 1 283 ? 0.478 22.844 28.562 1 97.88 283 HIS B CA 1
ATOM 5269 C C . HIS B 1 283 ? 0.871 21.609 27.781 1 97.88 283 HIS B C 1
ATOM 5271 O O . HIS B 1 283 ? 0.006 20.844 27.344 1 97.88 283 HIS B O 1
ATOM 5277 N N . CYS B 1 284 ? 2.127 21.469 27.578 1 98 284 CYS B N 1
ATOM 5278 C CA . CYS B 1 284 ? 2.678 20.297 26.906 1 98 284 CYS B CA 1
ATOM 5279 C C . CYS B 1 284 ? 3.418 19.406 27.891 1 98 284 CYS B C 1
ATOM 5281 O O . CYS B 1 284 ? 4.469 19.781 28.422 1 98 284 CYS B O 1
ATOM 5283 N N . ASN B 1 285 ? 2.916 18.203 28.078 1 97.94 285 ASN B N 1
ATOM 5284 C CA . ASN B 1 285 ? 3.539 17.266 29.016 1 97.94 285 ASN B CA 1
ATOM 5285 C C . ASN B 1 285 ? 4.918 16.828 28.531 1 97.94 285 ASN B C 1
ATOM 5287 O O . ASN B 1 285 ? 5.816 16.594 29.344 1 97.94 285 ASN B O 1
ATOM 5291 N N . PHE B 1 286 ? 5.105 16.766 27.281 1 98 286 PHE B N 1
ATOM 5292 C CA . PHE B 1 286 ? 6.387 16.328 26.734 1 98 286 PHE B CA 1
ATOM 5293 C C . PHE B 1 286 ? 7.488 17.328 27.078 1 98 286 PHE B C 1
ATOM 5295 O O . PHE B 1 286 ? 8.562 16.938 27.531 1 98 286 PHE B O 1
ATOM 5302 N N . PHE B 1 287 ? 7.141 18.562 26.844 1 97.44 287 PHE B N 1
ATOM 5303 C CA . PHE B 1 287 ? 8.125 19.609 27.078 1 97.44 287 PHE B CA 1
ATOM 5304 C C . PHE B 1 287 ? 8.031 20.125 28.5 1 97.44 287 PHE B C 1
ATOM 5306 O O . PHE B 1 287 ? 8.906 20.875 28.953 1 97.44 287 PHE B O 1
ATOM 5313 N N . ASN B 1 288 ? 7.027 19.812 29.234 1 97.31 288 ASN B N 1
ATOM 5314 C CA . ASN B 1 288 ? 6.746 20.281 30.578 1 97.31 288 ASN B CA 1
ATOM 5315 C C . ASN B 1 288 ? 6.723 21.797 30.656 1 97.31 288 ASN B C 1
ATOM 5317 O O . ASN B 1 288 ? 7.395 22.391 31.5 1 97.31 288 ASN B O 1
ATOM 5321 N N . GLU B 1 289 ? 6.055 22.375 29.703 1 96.69 289 GLU B N 1
ATOM 5322 C CA . GLU B 1 289 ? 5.891 23.828 29.625 1 96.69 289 GLU B CA 1
ATOM 5323 C C . GLU B 1 289 ? 4.641 24.188 28.828 1 96.69 289 GLU B C 1
ATOM 5325 O O . GLU B 1 289 ? 4.137 23.391 28.047 1 96.69 289 GLU B O 1
ATOM 5330 N N . THR B 1 290 ? 4.117 25.375 29.125 1 97.5 290 THR B N 1
ATOM 5331 C CA . THR B 1 290 ? 3.041 25.906 28.312 1 97.5 290 THR B CA 1
ATOM 5332 C C . THR B 1 290 ? 3.588 26.469 27 1 97.5 290 THR B C 1
ATOM 5334 O O . THR B 1 290 ? 4.551 27.234 27 1 97.5 290 THR B O 1
ATOM 5337 N N . ARG B 1 291 ? 3.016 26.062 25.938 1 95.88 291 ARG B N 1
ATOM 5338 C CA . ARG B 1 291 ? 3.508 26.438 24.625 1 95.88 291 ARG B CA 1
ATOM 5339 C C . ARG B 1 291 ? 2.354 26.75 23.672 1 95.88 291 ARG B C 1
ATOM 5341 O O . ARG B 1 291 ? 1.248 26.234 23.844 1 95.88 291 ARG B O 1
ATOM 5348 N N . LEU B 1 292 ? 2.625 27.641 22.719 1 96.75 292 LEU B N 1
ATOM 5349 C CA . LEU B 1 292 ? 1.69 27.859 21.625 1 96.75 292 LEU B CA 1
ATOM 5350 C C . LEU B 1 292 ? 1.792 26.75 20.578 1 96.75 292 LEU B C 1
ATOM 5352 O O . LEU B 1 292 ? 2.889 26.281 20.281 1 96.75 292 LEU B O 1
ATOM 5356 N N . PRO B 1 293 ? 0.646 26.281 20.125 1 97.94 293 PRO B N 1
ATOM 5357 C CA . PRO B 1 293 ? 0.726 25.328 19 1 97.94 293 PRO B CA 1
ATOM 5358 C C . PRO B 1 293 ? 1.407 25.922 17.766 1 97.94 293 PRO B C 1
ATOM 5360 O O . PRO B 1 293 ? 1.35 27.141 17.562 1 97.94 293 PRO B O 1
ATOM 5363 N N . SER B 1 294 ? 2.066 25.141 17.031 1 98.25 294 SER B N 1
ATOM 5364 C CA . SER B 1 294 ? 2.691 25.484 15.75 1 98.25 294 SER B CA 1
ATOM 5365 C C . SER B 1 294 ? 2.215 24.562 14.641 1 98.25 294 SER B C 1
ATOM 5367 O O . SER B 1 294 ? 2.996 23.766 14.102 1 98.25 294 SER B O 1
ATOM 5369 N N . PRO B 1 295 ? 0.949 24.734 14.242 1 98.31 295 PRO B N 1
ATOM 5370 C CA . PRO B 1 295 ? 0.362 23.812 13.258 1 98.31 295 PRO B CA 1
ATOM 5371 C C . PRO B 1 295 ? 1.142 23.781 11.945 1 98.31 295 PRO B C 1
ATOM 5373 O O . PRO B 1 295 ? 1.827 24.75 11.602 1 98.31 295 PRO B O 1
ATOM 5376 N N . ALA B 1 296 ? 0.99 22.656 11.242 1 98.44 296 ALA B N 1
ATOM 5377 C CA . ALA B 1 296 ? 1.677 22.422 9.977 1 98.44 296 ALA B CA 1
ATOM 5378 C C . ALA B 1 296 ? 1.201 23.406 8.914 1 98.44 296 ALA B C 1
ATOM 5380 O O . ALA B 1 296 ? 1.926 23.703 7.957 1 98.44 296 ALA B O 1
ATOM 5381 N N . TYR B 1 297 ? -0.016 23.969 9.117 1 98.5 297 TYR B N 1
ATOM 5382 C CA . TYR B 1 297 ? -0.625 24.797 8.086 1 98.5 297 TYR B CA 1
ATOM 5383 C C . TYR B 1 297 ? -1.165 26.094 8.688 1 98.5 297 TYR B C 1
ATOM 5385 O O . TYR B 1 297 ? -1.611 26.109 9.836 1 98.5 297 TYR B O 1
ATOM 5393 N N . ALA B 1 298 ? -1.067 27.141 7.875 1 98.38 298 ALA B N 1
ATOM 5394 C CA . ALA B 1 298 ? -1.748 28.391 8.188 1 98.38 298 ALA B CA 1
ATOM 5395 C C . ALA B 1 298 ? -3.09 28.484 7.465 1 98.38 298 ALA B C 1
ATOM 5397 O O . ALA B 1 298 ? -3.17 28.25 6.258 1 98.38 298 ALA B O 1
ATOM 5398 N N . TRP B 1 299 ? -4.07 28.703 8.227 1 98.31 299 TRP B N 1
ATOM 5399 C CA . TRP B 1 299 ? -5.422 28.906 7.711 1 98.31 299 TRP B CA 1
ATOM 5400 C C . TRP B 1 299 ? -5.742 30.391 7.605 1 98.31 299 TRP B C 1
ATOM 5402 O O . TRP B 1 299 ? -6.254 30.984 8.555 1 98.31 299 TRP B O 1
ATOM 5412 N N . ILE B 1 300 ? -5.508 30.922 6.387 1 97.75 300 ILE B N 1
ATOM 5413 C CA . ILE B 1 300 ? -5.562 32.375 6.148 1 97.75 300 ILE B CA 1
ATOM 5414 C C . ILE B 1 300 ? -6.992 32.781 5.805 1 97.75 300 ILE B C 1
ATOM 5416 O O . ILE B 1 300 ? -7.691 32.062 5.078 1 97.75 300 ILE B O 1
ATOM 5420 N N . LYS B 1 301 ? -7.383 33.906 6.293 1 97.69 301 LYS B N 1
ATOM 5421 C CA . LYS B 1 301 ? -8.695 34.469 5.996 1 97.69 301 LYS B CA 1
ATOM 5422 C C . LYS B 1 301 ? -8.578 35.875 5.379 1 97.69 301 LYS B C 1
ATOM 5424 O O . LYS B 1 301 ? -7.797 36.688 5.855 1 97.69 301 LYS B O 1
ATOM 5429 N N . CYS B 1 302 ? -9.266 36.062 4.309 1 96.44 302 CYS B N 1
ATOM 5430 C CA . CYS B 1 302 ? -9.43 37.406 3.783 1 96.44 302 CYS B CA 1
ATOM 5431 C C . CYS B 1 302 ? -10.523 38.156 4.535 1 96.44 302 CYS B C 1
ATOM 5433 O O . CYS B 1 302 ? -11.695 37.75 4.496 1 96.44 302 CYS B O 1
ATOM 5435 N N . GLU B 1 303 ? -10.227 39.25 5.066 1 95.19 303 GLU B N 1
ATOM 5436 C CA . GLU B 1 303 ? -11.125 39.938 6 1 95.19 303 GLU B CA 1
ATOM 5437 C C . GLU B 1 303 ? -12.039 40.906 5.277 1 95.19 303 GLU B C 1
ATOM 5439 O O . GLU B 1 303 ? -13.133 41.219 5.75 1 95.19 303 GLU B O 1
ATOM 5444 N N . LYS B 1 304 ? -11.594 41.406 4.137 1 92.19 304 LYS B N 1
ATOM 5445 C CA . LYS B 1 304 ? -12.438 42.344 3.398 1 92.19 304 LYS B CA 1
ATOM 54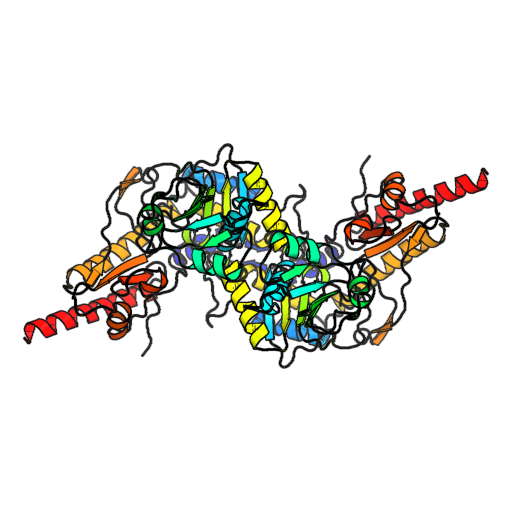46 C C . LYS B 1 304 ? -13.625 41.625 2.76 1 92.19 304 LYS B C 1
ATOM 5448 O O . LYS B 1 304 ? -13.461 40.531 2.176 1 92.19 304 LYS B O 1
ATOM 5453 N N . GLU B 1 305 ? -14.734 42.156 2.861 1 90.31 305 GLU B N 1
ATOM 5454 C CA . GLU B 1 305 ? -15.969 41.562 2.371 1 90.31 305 GLU B CA 1
ATOM 5455 C C . GLU B 1 305 ? -15.898 41.281 0.871 1 90.31 305 GLU B C 1
ATOM 5457 O O . GLU B 1 305 ? -16.438 40.281 0.385 1 90.31 305 GLU B O 1
ATOM 5462 N N . GLU B 1 306 ? -15.195 42.156 0.204 1 89.12 306 GLU B N 1
ATOM 5463 C CA . GLU B 1 306 ? -15.109 42.031 -1.249 1 89.12 306 GLU B CA 1
ATOM 5464 C C . GLU B 1 306 ? -14.164 40.906 -1.659 1 89.12 306 GLU B C 1
ATOM 5466 O O . GLU B 1 306 ? -14.211 40.438 -2.795 1 89.12 306 GLU B O 1
ATOM 5471 N N . ASP B 1 307 ? -13.375 40.531 -0.699 1 91.19 307 ASP B N 1
ATOM 5472 C CA . ASP B 1 307 ? -12.398 39.469 -0.99 1 91.19 307 ASP B CA 1
ATOM 5473 C C . ASP B 1 307 ? -12.969 38.094 -0.683 1 91.19 307 ASP B C 1
ATOM 5475 O O . ASP B 1 307 ? -12.609 37.469 0.325 1 91.19 307 ASP B O 1
ATOM 5479 N N . ASP B 1 308 ? -13.734 37.5 -1.56 1 92.88 308 ASP B N 1
ATOM 5480 C CA . ASP B 1 308 ? -14.422 36.25 -1.315 1 92.88 308 ASP B CA 1
ATOM 5481 C C . ASP B 1 308 ? -13.609 35.062 -1.841 1 92.88 308 ASP B C 1
ATOM 5483 O O . ASP B 1 308 ? -13.992 33.906 -1.664 1 92.88 308 ASP B O 1
ATOM 5487 N N . ASP B 1 309 ? -12.477 35.375 -2.453 1 96.12 309 ASP B N 1
ATOM 5488 C CA . ASP B 1 309 ? -11.547 34.375 -2.936 1 96.12 309 ASP B CA 1
ATOM 5489 C C . ASP B 1 309 ? -10.125 34.656 -2.467 1 96.12 309 ASP B C 1
ATOM 5491 O O . ASP B 1 309 ? -9.32 35.219 -3.213 1 96.12 309 ASP B O 1
ATOM 5495 N N . CYS B 1 310 ? -9.812 34.094 -1.337 1 96.38 310 CYS B N 1
ATOM 5496 C CA . CYS B 1 310 ? -8.516 34.344 -0.725 1 96.38 310 CYS B CA 1
ATOM 5497 C C . CYS B 1 310 ? -7.391 33.781 -1.572 1 96.38 310 CYS B C 1
ATOM 5499 O O . CYS B 1 310 ? -6.301 34.344 -1.647 1 96.38 310 CYS B O 1
ATOM 5501 N N . GLY B 1 311 ? -7.613 32.562 -2.16 1 95.12 311 GLY B N 1
ATOM 5502 C CA . GLY B 1 311 ? -6.633 31.969 -3.053 1 95.12 311 GLY B CA 1
ATOM 5503 C C . GLY B 1 311 ? -6.25 32.875 -4.207 1 95.12 311 GLY B C 1
ATOM 5504 O O . GLY B 1 311 ? -5.07 33 -4.547 1 95.12 311 GLY B O 1
ATOM 5505 N N . ALA B 1 312 ? -7.25 33.5 -4.809 1 94.5 312 ALA B N 1
ATOM 5506 C CA . ALA B 1 312 ? -7 34.406 -5.914 1 94.5 312 ALA B CA 1
ATOM 5507 C C . ALA B 1 312 ? -6.199 35.625 -5.445 1 94.5 312 ALA B C 1
ATOM 5509 O O . ALA B 1 312 ? -5.324 36.125 -6.164 1 94.5 312 ALA B O 1
ATOM 5510 N N . MET B 1 313 ? -6.523 36.125 -4.297 1 93.06 313 MET B N 1
ATOM 5511 C CA . MET B 1 313 ? -5.812 37.281 -3.742 1 93.06 313 MET B CA 1
ATOM 5512 C C . MET B 1 313 ? -4.344 36.969 -3.51 1 93.06 313 MET B C 1
ATOM 5514 O O . MET B 1 313 ? -3.465 37.781 -3.818 1 93.06 313 MET B O 1
ATOM 5518 N N . LEU B 1 314 ? -4.098 35.812 -2.973 1 94.81 314 LEU B N 1
ATOM 5519 C CA . LEU B 1 314 ? -2.729 35.375 -2.719 1 94.81 314 LEU B CA 1
ATOM 5520 C C . LEU B 1 314 ? -1.973 35.156 -4.027 1 94.81 314 LEU B C 1
ATOM 5522 O O . LEU B 1 314 ? -0.769 35.406 -4.102 1 94.81 314 LEU B O 1
ATOM 5526 N N . GLU B 1 315 ? -2.693 34.656 -4.957 1 94.31 315 GLU B N 1
ATOM 5527 C CA . GLU B 1 315 ? -2.078 34.406 -6.262 1 94.31 315 GLU B CA 1
ATOM 5528 C C . GLU B 1 315 ? -1.588 35.719 -6.883 1 94.31 315 GLU B C 1
ATOM 5530 O O . GLU B 1 315 ? -0.604 35.719 -7.625 1 94.31 315 GLU B O 1
ATOM 5535 N N . GLU B 1 316 ? -2.279 36.812 -6.637 1 90.44 316 GLU B N 1
ATOM 5536 C CA . GLU B 1 316 ? -1.809 38.125 -7.078 1 90.44 316 GLU B CA 1
ATOM 5537 C C . GLU B 1 316 ? -0.409 38.406 -6.547 1 90.44 316 GLU B C 1
ATOM 5539 O O . GLU B 1 316 ? 0.372 39.125 -7.191 1 90.44 316 GLU B O 1
ATOM 5544 N N . GLY B 1 317 ? -0.146 37.938 -5.43 1 91.75 317 GLY B N 1
ATOM 5545 C CA . GLY B 1 317 ? 1.187 38.062 -4.855 1 91.75 317 GLY B CA 1
ATOM 5546 C C . GLY B 1 317 ? 2.094 36.906 -5.242 1 91.75 317 GLY B C 1
ATOM 5547 O O . GLY B 1 317 ? 3.139 36.688 -4.621 1 91.75 317 GLY B O 1
ATOM 5548 N N . LYS B 1 318 ? 1.696 36.062 -6.137 1 94.56 318 LYS B N 1
ATOM 5549 C CA . LYS B 1 318 ? 2.467 34.938 -6.66 1 94.56 318 LYS B CA 1
ATOM 5550 C C . LYS B 1 318 ? 2.578 33.812 -5.629 1 94.56 318 LYS B C 1
ATOM 5552 O O . LYS B 1 318 ? 3.604 33.156 -5.547 1 94.56 318 LYS B O 1
ATOM 5557 N N . ILE B 1 319 ? 1.594 33.719 -4.809 1 95.81 319 ILE B N 1
ATOM 5558 C CA . ILE B 1 319 ? 1.495 32.656 -3.83 1 95.81 319 ILE B CA 1
ATOM 5559 C C . ILE B 1 319 ? 0.357 31.703 -4.211 1 95.81 319 ILE B C 1
ATOM 5561 O O . ILE B 1 319 ? -0.811 32.094 -4.211 1 95.81 319 ILE B O 1
ATOM 5565 N N . ILE B 1 320 ? 0.711 30.438 -4.543 1 95.88 320 ILE B N 1
ATOM 5566 C CA . ILE B 1 320 ? -0.3 29.438 -4.852 1 95.88 320 ILE B CA 1
ATOM 5567 C C . ILE B 1 320 ? -0.648 28.656 -3.592 1 95.88 320 ILE B C 1
ATOM 5569 O O . ILE B 1 320 ? 0.197 27.938 -3.043 1 95.88 320 ILE B O 1
ATOM 5573 N N . SER B 1 321 ? -1.844 28.828 -3.123 1 95.94 321 SER B N 1
ATOM 5574 C CA . SER B 1 321 ? -2.357 28.188 -1.918 1 95.94 321 SER B CA 1
ATOM 5575 C C . SER B 1 321 ? -3.463 27.203 -2.252 1 95.94 321 SER B C 1
ATOM 5577 O O . SER B 1 321 ? -3.705 26.891 -3.422 1 95.94 321 SER B O 1
ATOM 5579 N N . ARG B 1 322 ? -4.047 26.609 -1.228 1 96.44 322 ARG B N 1
ATOM 5580 C CA . ARG B 1 322 ? -5.223 25.766 -1.392 1 96.44 322 ARG B CA 1
ATOM 5581 C C . ARG B 1 322 ? -6.473 26.453 -0.859 1 96.44 322 ARG B C 1
ATOM 5583 O O . ARG B 1 322 ? -6.578 26.719 0.34 1 96.44 322 ARG B O 1
ATOM 5590 N N . SER B 1 323 ? -7.406 26.594 -1.714 1 96.44 323 SER B N 1
ATOM 5591 C CA . SER B 1 323 ? -8.602 27.359 -1.372 1 96.44 323 SER B CA 1
ATOM 5592 C C . SER B 1 323 ? -9.445 26.625 -0.339 1 96.44 323 SER B C 1
ATOM 5594 O O . SER B 1 323 ? -9.383 25.391 -0.237 1 96.44 323 SER B O 1
ATOM 5596 N N . GLY B 1 324 ? -10.25 27.438 0.34 1 97.81 324 GLY B N 1
ATOM 5597 C CA . GLY B 1 324 ? -11.109 26.891 1.379 1 97.81 324 GLY B CA 1
ATOM 5598 C C . GLY B 1 324 ? -12.047 25.812 0.868 1 97.81 324 GLY B C 1
ATOM 5599 O O . GLY B 1 324 ? -12.352 24.859 1.581 1 97.81 324 GLY B O 1
ATOM 5600 N N . SER B 1 325 ? -12.469 25.891 -0.356 1 97.31 325 SER B N 1
ATOM 5601 C CA . SER B 1 325 ? -13.414 24.953 -0.926 1 97.31 325 SER B CA 1
ATOM 5602 C C . SER B 1 325 ? -12.828 23.547 -1.003 1 97.31 325 SER B C 1
ATOM 5604 O O . SER B 1 325 ? -13.555 22.562 -0.966 1 97.31 325 SER B O 1
ATOM 5606 N N . PHE B 1 326 ? -11.508 23.484 -1.083 1 96.62 326 PHE B N 1
ATOM 5607 C CA . PHE B 1 326 ? -10.836 22.188 -1.07 1 96.62 326 PHE B CA 1
ATOM 5608 C C . PHE B 1 326 ? -11.102 21.453 0.238 1 96.62 326 PHE B C 1
ATOM 5610 O O . PHE B 1 326 ? -11.109 20.219 0.273 1 96.62 326 PHE B O 1
ATOM 5617 N N . PHE B 1 327 ? -11.367 22.125 1.284 1 98.06 327 PHE B N 1
ATOM 5618 C CA . PHE B 1 327 ? -11.625 21.594 2.617 1 98.06 327 PHE B CA 1
ATOM 5619 C C . PHE B 1 327 ? -13.102 21.734 2.984 1 98.06 327 PHE B C 1
ATOM 5621 O O . PHE B 1 327 ? -13.453 21.703 4.164 1 98.06 327 PHE B O 1
ATOM 5628 N N . SER B 1 328 ? -13.906 22.047 1.966 1 97.5 328 SER B N 1
ATOM 5629 C CA . SER B 1 328 ? -15.359 22.203 2.072 1 97.5 328 SER B CA 1
ATOM 5630 C C . SER B 1 328 ? -15.719 23.453 2.873 1 97.5 328 SER B C 1
ATOM 5632 O O . SER B 1 328 ? -16.812 23.531 3.438 1 97.5 328 SER B O 1
ATOM 5634 N N . ALA B 1 329 ? -14.82 24.391 3.012 1 97.69 329 ALA 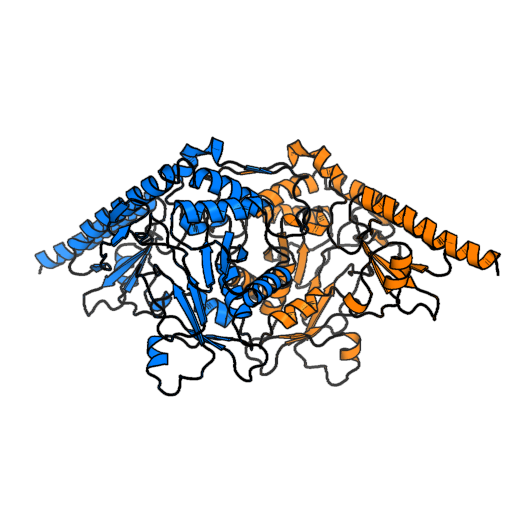B N 1
ATOM 5635 C CA . ALA B 1 329 ? -15.047 25.688 3.646 1 97.69 329 ALA B CA 1
ATOM 5636 C C . ALA B 1 329 ? -15.195 26.781 2.604 1 97.69 329 ALA B C 1
ATOM 5638 O O . ALA B 1 329 ? -15.164 26.516 1.399 1 97.69 329 ALA B O 1
ATOM 5639 N N . LYS B 1 330 ? -15.508 27.984 3.094 1 97.06 330 LYS B N 1
ATOM 5640 C CA . LYS B 1 330 ? -15.648 29.125 2.195 1 97.06 330 LYS B CA 1
ATOM 5641 C C . LYS B 1 330 ? -14.297 29.516 1.6 1 97.06 330 LYS B C 1
ATOM 5643 O O . LYS B 1 330 ? -13.266 29.406 2.262 1 97.06 330 LYS B O 1
ATOM 5648 N N . ASP B 1 331 ? -14.312 30.047 0.433 1 97.81 331 ASP B N 1
ATOM 5649 C CA . ASP B 1 331 ? -13.094 30.391 -0.29 1 97.81 331 ASP B CA 1
ATOM 5650 C C . ASP B 1 331 ? -12.484 31.688 0.253 1 97.81 331 ASP B C 1
ATOM 5652 O O . ASP B 1 331 ? -11.383 32.062 -0.139 1 97.81 331 ASP B O 1
ATOM 5656 N N . ARG B 1 332 ? -13.141 32.344 1.166 1 97.75 332 ARG B N 1
ATOM 5657 C CA . ARG B 1 332 ? -12.492 33.469 1.84 1 97.75 332 ARG B CA 1
ATOM 5658 C C . ARG B 1 332 ? -11.336 32.969 2.711 1 97.75 332 ARG B C 1
ATOM 5660 O O . ARG B 1 332 ? -10.547 33.781 3.199 1 97.75 332 ARG B O 1
ATOM 5667 N N . TYR B 1 333 ? -11.266 31.672 2.828 1 97.81 333 TYR B N 1
ATOM 5668 C CA . TYR B 1 333 ? -10.141 31.031 3.512 1 97.81 333 TYR B CA 1
ATOM 5669 C C . TYR B 1 333 ? -9.203 30.375 2.514 1 97.81 333 TYR B C 1
ATOM 5671 O O . TYR B 1 333 ? -9.602 30.031 1.398 1 97.81 333 TYR B O 1
ATOM 5679 N N . SER B 1 334 ? -7.945 30.188 2.895 1 97.81 334 SER B N 1
ATOM 5680 C CA . SER B 1 334 ? -6.949 29.453 2.131 1 97.81 334 SER B CA 1
ATOM 5681 C C . SER B 1 334 ? -5.906 28.828 3.049 1 97.81 334 SER B C 1
ATOM 5683 O O . SER B 1 334 ? -5.59 29.375 4.105 1 97.81 334 SER B O 1
ATOM 5685 N N . ARG B 1 335 ? -5.43 27.688 2.646 1 98.06 335 ARG B N 1
ATOM 5686 C CA . ARG B 1 335 ? -4.418 27 3.439 1 98.06 335 ARG B CA 1
ATOM 5687 C C . ARG B 1 335 ? -3.025 27.219 2.857 1 98.06 335 ARG B C 1
ATOM 5689 O O . ARG B 1 335 ? -2.82 27.078 1.65 1 98.06 335 ARG B O 1
ATOM 5696 N N . LEU B 1 336 ? -2.07 27.547 3.686 1 97.56 336 LEU B N 1
ATOM 5697 C CA . LEU B 1 336 ? -0.655 27.609 3.336 1 97.56 336 LEU B CA 1
ATOM 5698 C C . LEU B 1 336 ? 0.145 26.562 4.105 1 97.56 336 LEU B C 1
ATOM 5700 O O . LEU B 1 336 ? -0.106 26.328 5.289 1 97.56 336 LEU B O 1
ATOM 5704 N N . SER B 1 337 ? 1.046 25.984 3.426 1 97.69 337 SER B N 1
ATOM 5705 C CA . SER B 1 337 ? 1.889 24.969 4.059 1 97.69 337 SER B CA 1
ATOM 5706 C C . SER B 1 337 ? 3.113 25.609 4.711 1 97.69 337 SER B C 1
ATOM 5708 O O . SER B 1 337 ? 3.785 26.438 4.102 1 97.69 337 SER B O 1
ATOM 5710 N N . LEU B 1 338 ? 3.414 25.188 5.926 1 98.06 338 LEU B N 1
ATOM 5711 C CA . LEU B 1 338 ? 4.594 25.688 6.629 1 98.06 338 LEU B CA 1
ATOM 5712 C C . LEU B 1 338 ? 5.637 24.578 6.785 1 98.06 338 LEU B C 1
ATOM 5714 O O . LEU B 1 338 ? 6.676 24.781 7.414 1 98.06 338 LEU B O 1
ATOM 5718 N N . ILE B 1 339 ? 5.359 23.422 6.168 1 97.69 339 ILE B N 1
ATOM 5719 C CA . ILE B 1 339 ? 6.223 22.266 6.426 1 97.69 339 ILE B CA 1
ATOM 5720 C C . ILE B 1 339 ? 6.988 21.906 5.156 1 97.69 339 ILE B C 1
ATOM 5722 O O . ILE B 1 339 ? 7.438 20.781 4.996 1 97.69 339 ILE B O 1
ATOM 5726 N N . LYS B 1 340 ? 7.094 22.828 4.246 1 95.5 340 LYS B N 1
ATOM 5727 C CA . LYS B 1 340 ? 7.949 22.641 3.078 1 95.5 340 LYS B CA 1
ATOM 5728 C C . LYS B 1 340 ? 9.398 23 3.393 1 95.5 340 LYS B C 1
ATOM 5730 O O . LYS B 1 340 ? 9.789 23.047 4.562 1 95.5 340 LYS B O 1
ATOM 5735 N N . SER B 1 341 ? 10.258 23.25 2.395 1 93.5 341 SER B N 1
ATOM 5736 C CA . SER B 1 341 ? 11.672 23.531 2.598 1 93.5 341 SER B CA 1
ATOM 5737 C C . SER B 1 341 ? 11.875 24.922 3.182 1 93.5 341 SER B C 1
ATOM 5739 O O . SER B 1 341 ? 10.961 25.75 3.148 1 93.5 341 SER B O 1
ATOM 5741 N N . GLN B 1 342 ? 13.039 25.078 3.738 1 94.5 342 GLN B N 1
ATOM 5742 C CA . GLN B 1 342 ? 13.383 26.406 4.25 1 94.5 342 GLN B CA 1
ATOM 5743 C C . GLN B 1 342 ? 13.336 27.453 3.141 1 94.5 342 GLN B C 1
ATOM 5745 O O . GLN B 1 342 ? 12.875 28.578 3.363 1 94.5 342 GLN B O 1
ATOM 5750 N N . ASP B 1 343 ? 13.789 27.094 1.976 1 94.81 343 ASP B N 1
ATOM 5751 C CA . ASP B 1 343 ? 13.758 28.016 0.844 1 94.81 343 ASP B CA 1
ATOM 5752 C C . ASP B 1 343 ? 12.328 28.406 0.492 1 94.81 343 ASP B C 1
ATOM 5754 O O . ASP B 1 343 ? 12.047 29.578 0.201 1 94.81 343 ASP B O 1
ATOM 5758 N N . ASP B 1 344 ? 11.484 27.438 0.47 1 94.44 344 ASP B N 1
ATOM 5759 C CA . ASP B 1 344 ? 10.078 27.719 0.198 1 94.44 344 ASP B CA 1
ATOM 5760 C C . ASP B 1 344 ? 9.5 28.656 1.243 1 94.44 344 ASP B C 1
ATOM 5762 O O . ASP B 1 344 ? 8.727 29.562 0.911 1 94.44 344 ASP B O 1
ATOM 5766 N N . PHE B 1 345 ? 9.906 28.5 2.426 1 96.44 345 PHE B N 1
ATOM 5767 C CA . PHE B 1 345 ? 9.391 29.344 3.498 1 96.44 345 PHE B CA 1
ATOM 5768 C C . PHE B 1 345 ? 9.906 30.766 3.367 1 96.44 345 PHE B C 1
ATOM 5770 O O . PHE B 1 345 ? 9.156 31.734 3.553 1 96.44 345 PHE B O 1
ATOM 5777 N N . GLU B 1 346 ? 11.156 30.875 3.094 1 96.94 346 GLU B N 1
ATOM 5778 C CA . GLU B 1 346 ? 11.727 32.219 2.914 1 96.94 346 GLU B CA 1
ATOM 5779 C C . GLU B 1 346 ? 11.023 32.969 1.784 1 96.94 346 GLU B C 1
ATOM 5781 O O . GLU B 1 346 ? 10.734 34.156 1.908 1 96.94 346 GLU B O 1
ATOM 5786 N N . LEU B 1 347 ? 10.805 32.25 0.741 1 96.75 347 LEU B N 1
ATOM 5787 C CA . LEU B 1 347 ? 10.109 32.875 -0.387 1 96.75 347 LEU B CA 1
ATOM 5788 C C . LEU B 1 347 ? 8.688 33.25 0.003 1 96.75 347 LEU B C 1
ATOM 5790 O O . LEU B 1 347 ? 8.188 34.312 -0.439 1 96.75 347 LEU B O 1
ATOM 5794 N N . LEU B 1 348 ? 8.055 32.438 0.787 1 96.62 348 LEU B N 1
ATOM 5795 C CA . LEU B 1 348 ? 6.711 32.719 1.268 1 96.62 348 LEU B CA 1
ATOM 5796 C C . LEU B 1 348 ? 6.695 34.031 2.051 1 96.62 348 LEU B C 1
ATOM 5798 O O . LEU B 1 348 ? 5.848 34.906 1.811 1 96.62 348 LEU B O 1
ATOM 5802 N N . ILE B 1 349 ? 7.602 34.219 2.949 1 96.94 349 ILE B N 1
ATOM 5803 C CA . ILE B 1 349 ? 7.672 35.406 3.793 1 96.94 349 ILE B CA 1
ATOM 5804 C C . ILE B 1 349 ? 7.965 36.625 2.932 1 96.94 349 ILE B C 1
ATOM 5806 O O . ILE B 1 349 ? 7.363 37.688 3.125 1 96.94 349 ILE B O 1
ATOM 5810 N N . GLN B 1 350 ? 8.828 36.469 1.977 1 96.5 350 GLN B N 1
ATOM 5811 C CA . GLN B 1 350 ? 9.148 37.562 1.073 1 96.5 350 GLN B CA 1
ATOM 5812 C C . GLN B 1 350 ? 7.922 38.031 0.291 1 96.5 350 GLN B C 1
ATOM 5814 O O . GLN B 1 350 ? 7.625 39.219 0.224 1 96.5 350 GLN B O 1
ATOM 5819 N N . ARG B 1 351 ? 7.258 37.094 -0.295 1 95.69 351 ARG B N 1
ATOM 5820 C CA . ARG B 1 351 ? 6.09 37.406 -1.113 1 95.69 351 ARG B CA 1
ATOM 5821 C C . ARG B 1 351 ? 4.98 38.031 -0.271 1 95.69 351 ARG B C 1
ATOM 5823 O O . ARG B 1 351 ? 4.305 38.938 -0.712 1 95.69 351 ARG B O 1
ATOM 5830 N N . PHE B 1 352 ? 4.781 37.531 0.907 1 94.25 352 PHE B N 1
ATOM 5831 C CA . PHE B 1 352 ? 3.742 38.062 1.777 1 94.25 352 PHE B CA 1
ATOM 5832 C C . PHE B 1 352 ? 4.078 39.469 2.209 1 94.25 352 PHE B C 1
ATOM 5834 O O . PHE B 1 352 ? 3.191 40.312 2.318 1 94.25 352 PHE B O 1
ATOM 5841 N N . THR B 1 353 ? 5.328 39.656 2.521 1 95 353 THR B N 1
ATOM 5842 C CA . THR B 1 353 ? 5.77 41 2.904 1 95 353 THR B CA 1
ATOM 5843 C C . THR B 1 353 ? 5.484 42 1.793 1 95 353 THR B C 1
ATOM 5845 O O . THR B 1 353 ? 5.004 43.094 2.055 1 95 353 THR B O 1
ATOM 5848 N N . GLU B 1 354 ? 5.746 41.562 0.603 1 94.19 354 GLU B N 1
ATOM 5849 C CA . GLU B 1 354 ? 5.473 42.438 -0.552 1 94.19 354 GLU B CA 1
ATOM 5850 C C . GLU B 1 354 ? 3.979 42.688 -0.715 1 94.19 354 GLU B C 1
ATOM 5852 O O . GLU B 1 354 ? 3.555 43.812 -0.981 1 94.19 354 GLU B O 1
ATOM 5857 N N . LEU B 1 355 ? 3.271 41.625 -0.59 1 92.69 355 LEU B N 1
ATOM 5858 C CA . LEU B 1 355 ? 1.823 41.719 -0.742 1 92.69 355 LEU B CA 1
ATOM 5859 C C . LEU B 1 355 ? 1.223 42.656 0.302 1 92.69 355 LEU B C 1
ATOM 5861 O O . LEU B 1 355 ? 0.345 43.469 -0.013 1 92.69 355 LEU B O 1
ATOM 5865 N N . VAL B 1 356 ? 1.664 42.594 1.495 1 91.44 356 VAL B N 1
ATOM 5866 C CA . VAL B 1 356 ? 1.159 43.406 2.604 1 91.44 356 VAL B CA 1
ATOM 5867 C C . VAL B 1 356 ? 1.601 44.844 2.434 1 91.44 356 VAL B C 1
ATOM 5869 O O . VAL B 1 356 ? 0.853 45.781 2.756 1 91.44 356 VAL B O 1
ATOM 5872 N N . SER B 1 357 ? 2.762 45.031 1.916 1 90.19 357 SER B N 1
ATOM 5873 C CA . SER B 1 357 ? 3.262 46.375 1.695 1 90.19 357 SER B CA 1
ATOM 5874 C C . SER B 1 357 ? 2.441 47.094 0.636 1 90.19 357 SER B C 1
ATOM 5876 O O . SER B 1 357 ? 2.24 48.312 0.725 1 90.19 357 SER B O 1
ATOM 5878 N N . LEU B 1 358 ? 2.061 46.438 -0.337 1 85.62 358 LEU B N 1
ATOM 5879 C CA . LEU B 1 358 ? 1.265 47 -1.409 1 85.62 358 LEU B CA 1
ATOM 5880 C C . LEU B 1 358 ? -0.103 47.438 -0.896 1 85.62 358 LEU B C 1
ATOM 5882 O O . LEU B 1 358 ? -0.697 48.406 -1.424 1 85.62 358 LEU B O 1
ATOM 5886 N N . GLU B 1 359 ? -0.624 46.812 0.02 1 82.31 359 GLU B N 1
ATOM 5887 C CA . GLU B 1 359 ? -1.877 47.188 0.663 1 82.31 359 GLU B CA 1
ATOM 5888 C C . GLU B 1 359 ? -1.757 48.562 1.335 1 82.31 359 GLU B C 1
ATOM 5890 O O . GLU B 1 359 ? -2.67 49.375 1.249 1 82.31 359 GLU B O 1
ATOM 5895 N N . ASN B 1 360 ? -0.632 48.781 1.997 1 73.88 360 ASN B N 1
ATOM 5896 C CA . ASN B 1 360 ? -0.414 50 2.771 1 73.88 360 ASN B CA 1
ATOM 5897 C C . ASN B 1 360 ? -0.134 51.188 1.869 1 73.88 360 ASN B C 1
ATOM 5899 O O . ASN B 1 360 ? -0.486 52.312 2.205 1 73.88 360 ASN B O 1
ATOM 5903 N N . ASP B 1 361 ? 0.526 50.906 0.784 1 71.44 361 ASP B N 1
ATOM 5904 C CA . ASP B 1 361 ? 0.769 51.969 -0.162 1 71.44 361 ASP B CA 1
ATOM 5905 C C . ASP B 1 361 ? -0.535 52.438 -0.804 1 71.44 361 ASP B C 1
ATOM 5907 O O . ASP B 1 361 ? -0.702 53.625 -1.081 1 71.44 361 ASP B O 1
ATOM 5911 N N . SER B 1 362 ? -1.345 51.5 -0.984 1 60.75 362 SER B N 1
ATOM 5912 C CA . SER B 1 362 ? -2.633 51.875 -1.564 1 60.75 362 SER B CA 1
ATOM 5913 C C . SER B 1 362 ? -3.473 52.688 -0.578 1 60.75 362 SER B C 1
ATOM 5915 O O . SER B 1 362 ? -4.254 53.531 -0.98 1 60.75 362 SER B O 1
ATOM 5917 N N . ILE B 1 363 ? -3.252 52.562 0.717 1 59.59 363 ILE B N 1
ATOM 5918 C CA . ILE B 1 363 ? -3.99 53.312 1.729 1 59.59 363 ILE B CA 1
ATOM 5919 C C . ILE B 1 363 ? -3.416 54.719 1.853 1 59.59 363 ILE B C 1
ATOM 5921 O O . ILE B 1 363 ? -4.16 55.688 1.972 1 59.59 363 ILE B O 1
ATOM 5925 N N . GLU B 1 364 ? -2.127 54.781 1.688 1 54.81 364 GLU B N 1
ATOM 5926 C CA . GLU B 1 364 ? -1.516 56.094 1.794 1 54.81 364 GLU B CA 1
ATOM 5927 C C . GLU B 1 364 ? -1.859 56.969 0.586 1 54.81 364 GLU B C 1
ATOM 5929 O O . GLU B 1 364 ? -1.923 58.188 0.693 1 54.81 364 GLU B O 1
ATOM 5934 N N . THR B 1 365 ? -2.049 56.312 -0.473 1 53.25 365 THR B N 1
ATOM 5935 C CA . THR B 1 365 ? -2.352 57.094 -1.658 1 53.25 365 THR B CA 1
ATOM 5936 C C . THR B 1 365 ? -3.844 57.406 -1.737 1 53.25 365 THR B C 1
ATOM 5938 O O . THR B 1 365 ? -4.277 58.188 -2.596 1 53.25 365 THR B O 1
ATOM 5941 N N . MET B 1 366 ? -4.578 56.906 -0.903 1 43.12 366 MET B N 1
ATOM 5942 C CA . MET B 1 366 ? -5.988 57.281 -0.879 1 43.12 366 MET B CA 1
ATOM 5943 C C . MET B 1 366 ? -6.258 58.312 0.207 1 43.12 366 MET B C 1
ATOM 5945 O O . MET B 1 366 ? -5.672 58.25 1.289 1 43.12 366 MET B O 1
#

Radius of gyration: 28.06 Å; Cα contacts (8 Å, |Δi|>4): 1589; chains: 2; bounding box: 62×115×59 Å

Secondary structure (DSSP, 8-state):
---EE-------TTHHHHHHTHHHH-EEE-TTSS-SSS-TTS-SS-HHHHHHHHHHHHHHT-B--TT-EEEEESHHHHHHHHHHHHHSPSS-SSPEEEEEPSS--THHHHHHHHH-BSSEEEEEEHHHHHHSGGGGG--EEEEEESS-TTT------SS-SEEEEE-TT-STTTS---S-B--SEEEEEHHHHHS-GGG--EEEEES-HHHHHHHHHHHHHHHSS--HHHHHHHHHHHHHHTGGGGHHHHHHHHHHHHHHHHHHHHHHTT-SSEEE-----EEETTTTEEE----SEEEEEE-STT---HHHHHHHTTEE-EEGGGGTS-TTEEEEESSS-HHHHHHHHHHHHHHHHHHHHHHHT-/---EE-------TTHHHHHHTHHHH-EEE-TTSS-SSS-TTS-SS-HHHHHHHHHHHHHHT-B--TT-EEEEESHHHHHHHHHHHHHSPSS-SSPEEEEEPSS--THHHHHHHHH-BSSEEEEEEHHHHHHSGGGGG--EEEEEESS-TTT------SS-SEEEEE-TT-STTTS---S-B--SEEEEEHHHHHS-GGG--EEEEES-HHHHHHHHHHHHHHHSS--HHHHHHHHHHHHHHTGGGGHHHHHHHHHHHHHHHHHHHHHHTT-SSEEE-----EEETTTTEEE----SEEEEEE-STT---HHHHHHHTTEE-EEGGGGTS-TTEEEEESSS-HHHHHHHHHHHHHHHHHHHHHHHT-

InterPro domains:
  IPR006948 Alliinase, C-terminal [PF04864] (8-356)
  IPR015421 Pyridoxal phosphate-dependent transferase, major domain [G3DSA:3.40.640.10] (45-247)
  IPR015422 Pyridoxal phosphate-dependent transferase, small domain [G3DSA:3.90.1150.10] (248-357)
  IPR015424 Pyridoxal phosphate-dependent transferase [SSF53383] (8-356)
  IPR037029 Alliinase, N-terminal domain superfamily [G3DSA:2.10.25.30] (3-44)
  IPR050478 Ethylene and sulfur compound biosynthesis-related protein [PTHR43795] (27-353)

Foldseek 3Di:
DAFQEQADLQFCACVVVCVVVVVQQDDDDDPPPPPDCADPVRHNADPLLVVLVCLLCVLQQAADQPLWDKDKDLFLLLVLVLLLQLLFDDPDPAAAEEEEAPLAQLSSQVVQVVVVDRRYHYDYHPVVQVVPPVPLPGRYEYEAEALGPPQRHGDDDDNPHHYAYEDQPRGLQFAARPGHDYDQKYKYGPCSLNSPVVLRMIMMIHNDVSSNVSSVVSQCVVPNHDRPVSSVSSSSSSVVCCPVSNCVPNVVSNVLLVVLVVLVQVLCVLAPFKDWRDWDWDQHPSVRGTDTGRHQKTKMAGDDPVCQAVQVLLVVLSHHWAASVSSPGGRSITIGGPSDYPVSSVVVSVSSNVSRVVNVVVVVVD/DAFQEQADLQFCACVVVCVVVVVQQDDDDDPVPPPDCADPVRHNADPLLVVLVCLLCVLQQAADQPLWDKDKDLFLLLVLVLLLQLLFDDPDPAAAEEEEAPLAQLSSQVVQVVVVDRRYHYDYHPVVQVVVPVCLPGRYEYEAEALGPPQRHRDDDDNPHHYAYEDQPRGLQFAARPHHDYDQKYKYGPCSVNSPVVLRMIMMIHNDVSSNVSSVVSQCVVPNHDRPVSSVSSSSSSVVCCVVSNCVPNVVSNVLLVVLVVLVQVLCVLAPFKDWRDWDWDAHPSVRGTDTGRHQKTKMAGDDPVCQAVQVLLVVLSHHWAASVSSPGGRSITIGGPSDYPVSSVVVSVSSNVSRVVNVVVVVVD